Protein AF-A0A3S2UHC5-F1 (afdb_monomer_lite)

InterPro domains:
  IPR016181 Acyl-CoA N-acyltransferase [SSF55729] (155-306)
  IPR038740 BioF2-like, acetyltransferase domain [PF13480] (166-309)

Secondary structure (DSSP, 8-state):
-----------EEEESTT-THHHHHHHHHHHHHHHSS-GGGSHHHHHHHHHHH--S--EEEEEE-TTSSEEEEEEEEEEETTEEEE---TT-SS-SEE-SBHHHHHHHHHHS-TT--EEEEEEE-TTT-BTS-S--TTEEEEEEEEEEEEE-TTHHHHHHHHS-HHHHHHHHHHHHHHHHTT--EEEEEE-SHHHHHHHHHHHHHHHHTSGGGTTT-SGGG-HHHHHHHHHHHHHHHHTT-EEEEEEEETTEEEEEEEEEEETTEEEEEEEEE-GGGGGG-HHHHHHHHHHHHHHHH---SEEE--S---HHHHHH-SEEEEEEEEEEES-HHHHHHHHHHHHHHHHHH--TTTTTTEEEEEESSSTTS-HHHHHHHHHHHHTSS----SS---EEEEEEETTEEEEEEEEEEEEETTEEEEEE----SS----SSEESSTT-HHHHHHHHHHHHSTT--EEEEEEEEE-TTSHHHHHHHHHHHHHT--EEEEEESPPPPP--S-------------------------------EEEEEEE-TTT-S-HHHHHHHHHHHHHHS-TTPPPPPP-----

pLDDT: mean 77.88, std 21.55, range [22.47, 98.81]

Foldseek 3Di:
DDDDDPDDQAKDWAFCPVHLPVCQVLQQVLCCVQPVRDQCQHSLNVRLCCVLPNPSQKIWIFRADPVRRTQWIFIWHDPDPQEIETDDDPLALAGNIRHAEQVVVLSVCVVDDVSNFKYKYANHDCVRHHHPDQDDQFKFKAFDFKWFKDFLVVFDVVLVVPFDPVLVVVLVVLVVVLVVVVKDKDKDKDQALVSQLVLLVVQLVQQCQDPVVVVCPRCVSDPSSSVSLSSSQNVQSVVSFWMKMFMDMNNHTAKIWTWTHGQQEIETRDIGGHVVSVSSVSRSVRVVVVSNVSSVVVRHRMYIYSGRDDPVNVSSGPDIDTGMIMMGGNDNLSQQLQLLVLLVVCLVVDDPPPQVQKDKDKDQDDVPDDPLQNVLVVVVQVVDDHDDPDDFFGMKIWMDRHPHTFKIATFGWDDDLQATETEQPDDDPPDADDSMRGPDLLALVRVLSVCCVQQHDPHRHFKYKYPFHRCVDSNNSSNSNSLVVSSWRKGKDWDDDDPDPPDDDDDDDDDDDDDDDDDDDDDDDDDPPPDPPRGTMMMMTGRSNSPPPSPPSVVVVVVVCVVPPPPDDDDDDPDDDD

Radius of gyration: 27.83 Å; chains: 1; bounding box: 83×84×84 Å

Structure (mmCIF, N/CA/C/O backbone):
data_AF-A0A3S2UHC5-F1
#
_entry.id   AF-A0A3S2UHC5-F1
#
loop_
_atom_site.group_PDB
_atom_site.id
_atom_site.type_symbol
_atom_site.label_atom_id
_atom_site.label_alt_id
_atom_site.label_comp_id
_atom_site.label_asym_id
_atom_site.label_entity_id
_atom_site.label_seq_id
_atom_site.pdbx_PDB_ins_code
_atom_site.Cartn_x
_atom_site.Cartn_y
_atom_site.Cartn_z
_atom_site.occupancy
_atom_site.B_iso_or_equiv
_atom_site.auth_seq_id
_atom_site.auth_comp_id
_atom_site.auth_asym_id
_atom_site.auth_atom_id
_atom_site.pdbx_PDB_model_num
ATOM 1 N N . MET A 1 1 ? 19.207 -49.721 -12.616 1.00 33.22 1 MET A N 1
ATOM 2 C CA . MET A 1 1 ? 19.331 -48.760 -11.500 1.00 33.22 1 MET A CA 1
ATOM 3 C C . MET A 1 1 ? 19.010 -47.382 -12.038 1.00 33.22 1 MET A C 1
ATOM 5 O O . MET A 1 1 ? 19.402 -47.063 -13.150 1.00 33.22 1 MET A O 1
ATOM 9 N N . SER A 1 2 ? 18.162 -46.683 -11.295 1.00 30.48 2 SER A N 1
ATOM 10 C CA . SER A 1 2 ? 17.298 -45.588 -11.728 1.00 30.48 2 SER A CA 1
ATOM 11 C C . SER A 1 2 ? 18.067 -44.333 -12.150 1.00 30.48 2 SER A C 1
ATOM 13 O O . SER A 1 2 ? 18.822 -43.770 -11.361 1.00 30.48 2 SER A O 1
ATOM 15 N N . SER A 1 3 ? 17.834 -43.877 -13.380 1.00 34.12 3 SER A N 1
ATOM 16 C CA . SER A 1 3 ? 18.125 -42.516 -13.825 1.00 34.12 3 SER A CA 1
ATOM 17 C C . SER A 1 3 ? 17.134 -41.558 -13.156 1.00 34.12 3 SER A C 1
ATOM 19 O O . SER A 1 3 ? 15.970 -41.495 -13.557 1.00 34.12 3 SER A O 1
ATOM 21 N N . SER A 1 4 ? 17.571 -40.825 -12.133 1.00 30.42 4 SER A N 1
ATOM 22 C CA . SER A 1 4 ? 16.775 -39.727 -11.574 1.00 30.42 4 SER A CA 1
ATOM 23 C C . SER A 1 4 ? 16.871 -38.516 -12.516 1.00 30.42 4 SER A C 1
ATOM 25 O O . SER A 1 4 ? 17.988 -38.095 -12.827 1.00 30.42 4 SER A O 1
ATOM 27 N N . PRO A 1 5 ? 15.757 -37.963 -13.029 1.00 38.62 5 PRO A N 1
ATOM 28 C CA . PRO A 1 5 ? 15.804 -36.816 -13.921 1.00 38.62 5 PRO A CA 1
ATOM 29 C C . PRO A 1 5 ? 16.054 -35.554 -13.093 1.00 38.62 5 PRO A C 1
ATOM 31 O O . PRO A 1 5 ? 15.317 -35.284 -12.146 1.00 38.62 5 PRO A O 1
ATOM 34 N N . ALA A 1 6 ? 17.046 -34.747 -13.471 1.00 38.31 6 ALA A N 1
ATOM 35 C CA . ALA A 1 6 ? 17.144 -33.365 -13.012 1.00 38.31 6 ALA A CA 1
ATOM 36 C C . ALA A 1 6 ? 15.891 -32.611 -13.499 1.00 38.31 6 ALA A C 1
ATOM 38 O O . ALA A 1 6 ? 15.811 -32.187 -14.653 1.00 38.31 6 ALA A O 1
ATOM 39 N N . ARG A 1 7 ? 14.850 -32.537 -12.662 1.00 42.66 7 ARG A N 1
ATOM 40 C CA . ARG A 1 7 ? 13.617 -31.810 -12.979 1.00 42.66 7 ARG A CA 1
ATOM 41 C C . ARG A 1 7 ? 13.891 -30.313 -12.834 1.00 42.66 7 ARG A C 1
ATOM 43 O O . ARG A 1 7 ? 14.488 -29.862 -11.871 1.00 42.66 7 ARG A O 1
ATOM 50 N N . SER A 1 8 ? 13.504 -29.560 -13.855 1.00 45.78 8 SER A N 1
ATOM 51 C CA . SER A 1 8 ? 13.876 -28.163 -14.071 1.00 45.78 8 SER A CA 1
ATOM 52 C C . SER A 1 8 ? 13.332 -27.200 -13.003 1.00 45.78 8 SER A C 1
ATOM 54 O O . SER A 1 8 ? 12.114 -27.076 -12.863 1.00 45.78 8 SER A O 1
ATOM 56 N N . THR A 1 9 ? 14.215 -26.396 -12.410 1.00 64.38 9 THR A N 1
ATOM 57 C CA . THR A 1 9 ? 13.949 -25.174 -11.618 1.00 64.38 9 THR A CA 1
ATOM 58 C C . THR A 1 9 ? 13.521 -23.974 -12.487 1.00 64.38 9 THR A C 1
ATOM 60 O O . THR A 1 9 ? 13.861 -22.821 -12.224 1.00 64.38 9 THR A O 1
ATOM 63 N N . ALA A 1 10 ? 12.812 -24.232 -13.588 1.00 87.31 10 ALA A N 1
ATOM 64 C CA . ALA A 1 10 ? 12.416 -23.215 -14.556 1.00 87.31 10 ALA A CA 1
ATOM 65 C C . ALA A 1 10 ? 10.970 -22.762 -14.323 1.00 87.31 10 ALA A C 1
ATOM 67 O O . ALA A 1 10 ? 10.081 -23.584 -14.098 1.00 87.31 10 ALA A O 1
ATOM 68 N N . TRP A 1 11 ? 10.740 -21.454 -14.442 1.00 94.06 11 TRP A N 1
ATOM 69 C CA . TRP A 1 11 ? 9.406 -20.860 -14.429 1.00 94.06 11 TRP A CA 1
ATOM 70 C C . TRP A 1 11 ? 8.510 -21.467 -15.514 1.00 94.06 11 TRP A C 1
ATOM 72 O O . TRP A 1 11 ? 8.905 -21.576 -16.677 1.00 94.06 11 TRP A O 1
ATOM 82 N N . ARG A 1 12 ? 7.280 -21.813 -15.135 1.00 93.81 12 ARG A N 1
ATOM 83 C CA . ARG A 1 12 ? 6.211 -22.272 -16.028 1.00 93.81 12 ARG A CA 1
ATOM 84 C C . ARG A 1 12 ? 5.182 -21.163 -16.172 1.00 93.81 12 ARG A C 1
ATOM 86 O O . ARG A 1 12 ? 4.762 -20.602 -15.167 1.00 93.81 12 ARG A O 1
ATOM 93 N N . LEU A 1 13 ? 4.773 -20.856 -17.400 1.00 94.19 13 LEU A N 1
ATOM 94 C CA . LEU A 1 13 ? 3.686 -19.916 -17.673 1.00 94.19 13 LEU A CA 1
ATOM 95 C C . LEU A 1 13 ? 2.427 -20.716 -17.997 1.00 94.19 13 LEU A C 1
ATOM 97 O O . LEU A 1 13 ? 2.387 -21.427 -19.000 1.00 94.19 13 LEU A O 1
ATOM 101 N N . LEU A 1 14 ? 1.431 -20.627 -17.123 1.00 92.94 14 LEU A N 1
ATOM 102 C CA . LEU A 1 14 ? 0.187 -21.380 -17.199 1.00 92.94 14 LEU A CA 1
ATOM 103 C C . LEU A 1 14 ? -0.957 -20.418 -17.547 1.00 92.94 14 LEU A C 1
ATOM 105 O O . LEU A 1 14 ? -1.121 -19.411 -16.853 1.00 92.94 14 LEU A O 1
ATOM 109 N N . PRO A 1 15 ? -1.741 -20.679 -18.604 1.00 90.56 15 PRO A N 1
ATOM 110 C CA . PRO A 1 15 ? -2.951 -19.911 -18.854 1.00 90.56 15 PRO A CA 1
ATOM 111 C C . PRO A 1 15 ? -3.985 -20.161 -17.750 1.00 90.56 15 PRO A C 1
ATOM 113 O O . PRO A 1 15 ? -4.031 -21.233 -17.149 1.00 90.56 15 PRO A O 1
ATOM 116 N N . LEU A 1 16 ? -4.793 -19.140 -17.461 1.00 88.44 16 LEU A N 1
ATOM 117 C CA . LEU A 1 16 ? -5.883 -19.201 -16.477 1.00 88.44 16 LEU A CA 1
ATOM 118 C C . LEU A 1 16 ? -7.255 -19.472 -17.128 1.00 88.44 16 LEU A C 1
ATOM 120 O O . LEU A 1 16 ? -8.295 -19.291 -16.498 1.00 88.44 16 LEU A O 1
ATOM 124 N N . ASP A 1 17 ? -7.257 -19.932 -18.378 1.00 70.69 17 ASP A N 1
ATOM 125 C CA . ASP A 1 17 ? -8.425 -20.298 -19.191 1.00 70.69 17 ASP A CA 1
ATOM 126 C C . ASP A 1 17 ? -9.229 -21.480 -18.615 1.00 70.69 17 ASP A C 1
ATOM 128 O O . ASP A 1 17 ? -10.455 -21.491 -18.700 1.00 70.69 17 ASP A O 1
ATOM 132 N N . GLY A 1 18 ? -8.560 -22.429 -17.951 1.00 63.25 18 GLY A N 1
ATOM 133 C CA . GLY A 1 18 ? -9.181 -23.513 -17.172 1.00 63.25 18 GLY A CA 1
ATOM 134 C C . GLY A 1 18 ? -9.718 -23.099 -15.792 1.00 63.25 18 GLY A C 1
ATOM 135 O O . GLY A 1 18 ? -10.265 -23.930 -15.064 1.00 63.25 18 GLY A O 1
ATOM 136 N N . GLY A 1 19 ? -9.574 -21.821 -15.427 1.00 79.88 19 GLY A N 1
ATOM 137 C CA . GLY A 1 19 ? -10.063 -21.240 -14.182 1.00 79.88 19 GLY A CA 1
ATOM 138 C C . GLY A 1 19 ? -9.068 -21.283 -13.016 1.00 79.88 19 GLY A C 1
ATOM 139 O O . GLY A 1 19 ? -8.232 -22.170 -12.881 1.00 79.88 19 GLY A O 1
ATOM 140 N N . TRP A 1 20 ? -9.206 -20.313 -12.110 1.00 91.31 20 TRP A N 1
ATOM 141 C CA . TRP A 1 20 ? -8.339 -20.112 -10.940 1.00 91.31 20 TRP A CA 1
ATOM 142 C C . TRP A 1 20 ? -8.352 -21.266 -9.916 1.00 91.31 20 TRP A C 1
ATOM 144 O O . TRP A 1 20 ? -7.362 -21.516 -9.226 1.00 91.31 20 TRP A O 1
ATOM 154 N N . ARG A 1 21 ? -9.473 -21.989 -9.807 1.00 89.56 21 ARG A N 1
ATOM 155 C CA . ARG A 1 21 ? -9.735 -22.941 -8.709 1.00 89.56 21 ARG A CA 1
ATOM 156 C C . ARG A 1 21 ? -8.714 -24.077 -8.609 1.00 89.56 21 ARG A C 1
ATOM 158 O O . ARG A 1 21 ? -8.409 -24.504 -7.502 1.00 89.56 21 ARG A O 1
ATOM 165 N N . SER A 1 22 ? -8.165 -24.545 -9.729 1.00 91.19 22 SER A N 1
ATOM 166 C CA . SER A 1 22 ? -7.158 -25.620 -9.755 1.00 91.19 22 SER A CA 1
ATOM 167 C C . SER A 1 22 ? -5.821 -25.212 -9.119 1.00 91.19 22 SER A C 1
ATOM 169 O O . SER A 1 22 ? -5.042 -26.071 -8.706 1.00 91.19 22 SER A O 1
ATOM 171 N N . HIS A 1 23 ? -5.558 -23.907 -9.001 1.00 93.00 23 HIS A N 1
ATOM 172 C CA . HIS A 1 23 ? -4.323 -23.355 -8.446 1.00 93.00 23 HIS A CA 1
ATOM 173 C C . HIS A 1 23 ? -4.474 -22.853 -7.004 1.00 93.00 23 HIS A C 1
ATOM 175 O O . HIS A 1 23 ? -3.462 -22.691 -6.319 1.00 93.00 23 HIS A O 1
ATOM 181 N N . ALA A 1 24 ? -5.712 -22.663 -6.538 1.00 94.25 24 ALA A N 1
ATOM 182 C CA . ALA A 1 24 ? -6.054 -22.064 -5.249 1.00 94.25 24 ALA A CA 1
ATOM 183 C C . ALA A 1 24 ? -5.328 -22.715 -4.060 1.00 94.25 24 ALA A C 1
ATOM 185 O O . ALA A 1 24 ? -4.675 -22.022 -3.286 1.00 94.25 24 ALA A O 1
ATOM 186 N N . ALA A 1 25 ? -5.352 -24.049 -3.960 1.00 94.69 25 ALA A N 1
ATOM 187 C CA . ALA A 1 25 ? -4.736 -24.759 -2.838 1.00 94.69 25 ALA A CA 1
ATOM 188 C C . ALA A 1 25 ? -3.210 -24.559 -2.766 1.00 94.69 25 ALA A C 1
ATOM 190 O O . ALA A 1 25 ? -2.658 -24.348 -1.689 1.00 94.69 25 ALA A O 1
ATOM 191 N N . ARG A 1 26 ? -2.518 -24.586 -3.916 1.00 94.69 26 ARG A N 1
ATOM 192 C CA . ARG A 1 26 ? -1.064 -24.349 -3.960 1.00 94.69 26 ARG A CA 1
ATOM 193 C C . ARG A 1 26 ? -0.729 -22.893 -3.654 1.00 94.69 26 ARG A C 1
ATOM 195 O O . ARG A 1 26 ? 0.264 -22.624 -2.987 1.00 94.69 26 ARG A O 1
ATOM 202 N N . TRP A 1 27 ? -1.560 -21.971 -4.139 1.00 96.00 27 TRP A N 1
ATOM 203 C CA . TRP A 1 27 ? -1.421 -20.549 -3.860 1.00 96.00 27 TRP A CA 1
ATOM 204 C C . TRP A 1 27 ? -1.554 -20.258 -2.363 1.00 96.00 27 TRP A C 1
ATOM 206 O O . TRP A 1 27 ? -0.675 -19.620 -1.794 1.00 96.00 27 TRP A O 1
ATOM 216 N N . ASP A 1 28 ? -2.595 -20.777 -1.708 1.00 96.00 28 ASP A N 1
ATOM 217 C CA . ASP A 1 28 ? -2.813 -20.561 -0.274 1.00 96.00 28 ASP A CA 1
ATOM 218 C C . ASP A 1 28 ? -1.734 -21.228 0.579 1.00 96.00 28 ASP A C 1
ATOM 220 O O . ASP A 1 28 ? -1.243 -20.614 1.525 1.00 96.00 28 ASP A O 1
ATOM 224 N N . ALA A 1 29 ? -1.283 -22.434 0.214 1.00 95.31 29 ALA A N 1
ATOM 225 C CA . ALA A 1 29 ? -0.153 -23.079 0.881 1.00 95.31 29 ALA A CA 1
ATOM 226 C C . ALA A 1 29 ? 1.128 -22.230 0.782 1.00 95.31 29 ALA A C 1
ATOM 228 O O . ALA A 1 29 ? 1.865 -22.078 1.760 1.00 95.31 29 ALA A O 1
ATOM 229 N N . LEU A 1 30 ? 1.379 -21.630 -0.386 1.00 95.38 30 LEU A N 1
ATOM 230 C CA . LEU A 1 30 ? 2.522 -20.747 -0.588 1.00 95.38 30 LEU A CA 1
ATOM 231 C C . LEU A 1 30 ? 2.369 -19.415 0.164 1.00 95.38 30 LEU A C 1
ATOM 233 O O . LEU A 1 30 ? 3.331 -18.962 0.783 1.00 95.38 30 LEU A O 1
ATOM 237 N N . ASN A 1 31 ? 1.174 -18.816 0.161 1.00 95.00 31 ASN A N 1
ATOM 238 C CA . ASN A 1 31 ? 0.855 -17.606 0.922 1.00 95.00 31 ASN A CA 1
ATOM 239 C C . ASN A 1 31 ? 1.042 -17.841 2.427 1.00 95.00 31 ASN A C 1
ATOM 241 O O . ASN A 1 31 ? 1.648 -17.020 3.115 1.00 95.00 31 ASN A O 1
ATOM 245 N N . GLN A 1 32 ? 0.602 -18.996 2.932 1.00 94.06 32 GLN A N 1
ATOM 246 C CA . GLN A 1 32 ? 0.817 -19.397 4.319 1.00 94.06 32 GLN A CA 1
ATOM 247 C C . GLN A 1 32 ? 2.307 -19.494 4.651 1.00 94.06 32 GLN A C 1
ATOM 249 O O . GLN A 1 32 ? 2.755 -18.929 5.647 1.00 94.06 32 GLN A O 1
ATOM 254 N N . ARG A 1 33 ? 3.084 -20.178 3.804 1.00 92.19 33 ARG A N 1
ATOM 255 C CA . ARG A 1 33 ? 4.513 -20.412 4.042 1.00 92.19 33 ARG A CA 1
ATOM 256 C C . ARG A 1 33 ? 5.357 -19.141 3.949 1.00 92.19 33 ARG A C 1
ATOM 258 O O . ARG A 1 33 ? 6.279 -18.984 4.740 1.00 92.19 33 ARG A O 1
ATOM 265 N N . LEU A 1 34 ? 5.084 -18.270 2.975 1.00 89.81 34 LEU A N 1
ATOM 266 C CA . LEU A 1 34 ? 5.891 -17.068 2.747 1.00 89.81 34 LEU A CA 1
ATOM 267 C C . LEU A 1 34 ? 5.436 -15.878 3.591 1.00 89.81 34 LEU A C 1
ATOM 269 O O . LEU A 1 34 ? 6.279 -15.126 4.068 1.00 89.81 34 LEU A O 1
ATOM 273 N N . LEU A 1 35 ? 4.125 -15.693 3.755 1.00 90.00 35 LEU A N 1
ATOM 274 C CA . LEU A 1 35 ? 3.542 -14.442 4.249 1.00 90.00 35 LEU A CA 1
ATOM 275 C C . LEU A 1 35 ? 2.611 -14.639 5.454 1.00 90.00 35 LEU A C 1
ATOM 277 O O . LEU A 1 35 ? 1.877 -13.720 5.812 1.00 90.00 35 LEU A O 1
ATOM 281 N N . GLY A 1 36 ? 2.591 -15.834 6.055 1.00 90.81 36 GLY A N 1
ATOM 282 C CA . GLY A 1 36 ? 1.699 -16.148 7.175 1.00 90.81 36 GLY A CA 1
ATOM 283 C C . GLY A 1 36 ? 0.215 -16.138 6.801 1.00 90.81 36 GLY A C 1
ATOM 284 O O . GLY A 1 36 ? -0.629 -15.960 7.675 1.00 90.81 36 GLY A O 1
ATOM 285 N N . GLY A 1 37 ? -0.096 -16.295 5.509 1.00 93.06 37 GLY A N 1
ATOM 286 C CA . GLY A 1 37 ? -1.463 -16.328 5.000 1.00 93.06 37 GLY A CA 1
ATOM 287 C C . GLY A 1 37 ? -2.055 -14.930 4.870 1.00 93.06 37 GLY A C 1
ATOM 288 O O . GLY A 1 37 ? -3.144 -14.682 5.369 1.00 93.06 37 GLY A O 1
ATOM 289 N N . HIS A 1 38 ? -1.352 -13.993 4.228 1.00 94.38 38 HIS A N 1
ATOM 290 C CA . HIS A 1 38 ? -1.773 -12.592 4.170 1.00 94.38 38 HIS A CA 1
ATOM 291 C C . HIS A 1 38 ? -3.216 -12.435 3.622 1.00 94.38 38 HIS A C 1
ATOM 293 O O . HIS A 1 38 ? -3.499 -12.975 2.544 1.00 94.38 38 HIS A O 1
ATOM 299 N N . PRO A 1 39 ? -4.118 -11.666 4.280 1.00 95.50 39 PRO A N 1
ATOM 300 C CA . PRO A 1 39 ? -5.552 -11.655 3.949 1.00 95.50 39 PRO A CA 1
ATOM 301 C C . PRO A 1 39 ? -5.889 -11.203 2.520 1.00 95.50 39 PRO A C 1
ATOM 303 O O . PRO A 1 39 ? -6.819 -11.718 1.911 1.00 95.50 39 PRO A O 1
ATOM 306 N N . LEU A 1 40 ? -5.119 -10.263 1.954 1.00 94.31 40 LEU A N 1
ATOM 307 C CA . LEU A 1 40 ? -5.316 -9.792 0.569 1.00 94.31 40 LEU A CA 1
ATOM 308 C C . LEU A 1 40 ? -4.867 -10.796 -0.503 1.00 94.31 40 LEU A C 1
ATOM 310 O O . LEU A 1 40 ? -5.145 -10.594 -1.681 1.00 94.31 40 LEU A O 1
ATOM 314 N N . LEU A 1 41 ? -4.130 -11.835 -0.113 1.00 94.31 41 LEU A N 1
ATOM 315 C CA . LEU A 1 41 ? -3.537 -12.813 -1.022 1.00 94.31 41 LEU A CA 1
ATOM 316 C C . LEU A 1 41 ? -4.140 -14.202 -0.820 1.00 94.31 41 LEU A C 1
ATOM 318 O O . LEU A 1 41 ? -3.532 -15.187 -1.219 1.00 94.31 41 LEU A O 1
ATOM 322 N N . THR A 1 42 ? -5.320 -14.311 -0.213 1.00 95.50 42 THR A N 1
ATOM 323 C CA . THR A 1 42 ? -6.054 -15.580 -0.185 1.00 95.50 42 THR A CA 1
ATOM 324 C C . THR A 1 42 ? -6.589 -15.909 -1.574 1.00 95.50 42 THR A C 1
ATOM 326 O O . THR A 1 42 ? -6.893 -15.023 -2.381 1.00 95.50 42 THR A O 1
ATOM 329 N N . SER A 1 43 ? -6.745 -17.195 -1.868 1.00 95.62 43 SER A N 1
ATOM 330 C CA . SER A 1 43 ? -7.279 -17.646 -3.147 1.00 95.62 43 SER A CA 1
ATOM 331 C C . SER A 1 43 ? -8.714 -17.172 -3.398 1.00 95.62 43 SER A C 1
ATOM 333 O O . SER A 1 43 ? -9.072 -16.974 -4.557 1.00 95.62 43 SER A O 1
ATOM 335 N N . ILE A 1 44 ? -9.507 -16.917 -2.350 1.00 95.19 44 ILE A N 1
ATOM 336 C CA . ILE A 1 44 ? -10.841 -16.302 -2.449 1.00 95.19 44 ILE A CA 1
ATOM 337 C C . ILE A 1 44 ? -10.723 -14.898 -3.052 1.00 95.19 44 ILE A C 1
ATOM 339 O O . ILE A 1 44 ? -11.315 -14.614 -4.093 1.00 95.19 44 ILE A O 1
ATOM 343 N N . VAL A 1 45 ? -9.898 -14.037 -2.448 1.00 94.75 45 VAL A N 1
ATOM 344 C CA . VAL A 1 45 ? -9.710 -12.652 -2.907 1.00 94.75 45 VAL A CA 1
ATOM 345 C C . VAL A 1 45 ? -9.121 -12.621 -4.315 1.00 94.75 45 VAL A C 1
ATOM 347 O O . VAL A 1 45 ? -9.643 -11.932 -5.190 1.00 94.75 45 VAL A O 1
ATOM 350 N N . VAL A 1 46 ? -8.066 -13.401 -4.565 1.00 94.44 46 VAL A N 1
ATOM 351 C CA . VAL A 1 46 ? -7.410 -13.462 -5.881 1.00 94.44 46 VAL A CA 1
ATOM 352 C C . VAL A 1 46 ? -8.365 -13.979 -6.957 1.00 94.44 46 VAL A C 1
ATOM 354 O O . VAL A 1 46 ? -8.427 -13.415 -8.050 1.00 94.44 46 VAL A O 1
ATOM 357 N N . GLY A 1 47 ? -9.142 -15.017 -6.646 1.00 93.69 47 GLY A N 1
ATOM 358 C CA . GLY A 1 47 ? -10.105 -15.606 -7.569 1.00 93.69 47 GLY A CA 1
ATOM 359 C C . GLY A 1 47 ? -11.213 -14.638 -7.958 1.00 93.69 47 GLY A C 1
ATOM 360 O O . GLY A 1 47 ? -11.524 -14.510 -9.140 1.00 93.69 47 GLY A O 1
ATOM 361 N N . GLU A 1 48 ? -11.773 -13.912 -6.991 1.00 92.25 48 GLU A N 1
ATOM 362 C CA . GLU A 1 48 ? -12.818 -12.925 -7.266 1.00 92.25 48 GLU A CA 1
ATOM 363 C C . GLU A 1 48 ? -12.273 -11.682 -7.987 1.00 92.25 48 GLU A C 1
ATOM 365 O O . GLU A 1 48 ? -12.981 -11.115 -8.822 1.00 92.25 48 GLU A O 1
ATOM 370 N N . LEU A 1 49 ? -11.017 -11.282 -7.741 1.00 91.75 49 LEU A N 1
ATOM 371 C CA . LEU A 1 49 ? -10.346 -10.232 -8.518 1.00 91.75 49 LEU A CA 1
ATOM 372 C C . LEU A 1 49 ? -10.151 -10.647 -9.983 1.00 91.75 49 LEU A C 1
ATOM 374 O O . LEU A 1 49 ? -10.443 -9.861 -10.883 1.00 91.75 49 LEU A O 1
ATOM 378 N N . LEU A 1 50 ? -9.690 -11.875 -10.234 1.00 91.88 50 LEU A N 1
ATOM 379 C CA . LEU A 1 50 ? -9.550 -12.415 -11.590 1.00 91.88 50 LEU A CA 1
ATOM 380 C C . LEU A 1 50 ? -10.904 -12.535 -12.297 1.00 91.88 50 LEU A C 1
ATOM 382 O O . LEU A 1 50 ? -11.010 -12.185 -13.467 1.00 91.88 50 LEU A O 1
ATOM 386 N N . ALA A 1 51 ? -11.941 -12.990 -11.592 1.00 90.69 51 ALA A N 1
ATOM 387 C CA . ALA A 1 51 ? -13.269 -13.172 -12.170 1.00 90.69 51 ALA A CA 1
ATOM 388 C C . ALA A 1 51 ? -13.926 -11.849 -12.603 1.00 90.69 51 ALA A C 1
ATOM 390 O O . ALA A 1 51 ? -14.612 -11.823 -13.621 1.00 90.69 51 ALA A O 1
ATOM 391 N N . HIS A 1 52 ? -13.721 -10.764 -11.848 1.00 88.56 52 HIS A N 1
ATOM 392 C CA . HIS A 1 52 ? -14.376 -9.475 -12.111 1.00 88.56 52 HIS A CA 1
ATOM 393 C C . HIS A 1 52 ? -13.520 -8.501 -12.929 1.00 88.56 52 HIS A C 1
ATOM 395 O O . HIS A 1 52 ? -14.068 -7.686 -13.669 1.00 88.56 52 HIS A O 1
ATOM 401 N N . TYR A 1 53 ? -12.192 -8.559 -12.790 1.00 88.06 53 TYR A N 1
ATOM 402 C CA . TYR A 1 53 ? -11.270 -7.586 -13.393 1.00 88.06 53 TYR A CA 1
ATOM 403 C C . TYR A 1 53 ? -10.248 -8.212 -14.346 1.00 88.06 53 TYR A C 1
ATOM 405 O O . TYR A 1 53 ? -9.464 -7.487 -14.962 1.00 88.06 53 TYR A O 1
ATOM 413 N N . GLY A 1 54 ? -10.230 -9.541 -14.466 1.00 89.25 54 GLY A N 1
ATOM 414 C CA . GLY A 1 54 ? -9.403 -10.242 -15.438 1.00 89.25 54 GLY A CA 1
ATOM 415 C C . GLY A 1 54 ? -9.854 -9.958 -16.869 1.00 89.25 54 GLY A C 1
ATOM 416 O O . GLY A 1 54 ? -11.032 -9.770 -17.162 1.00 89.25 54 GLY A O 1
ATOM 417 N N . THR A 1 55 ? -8.890 -9.930 -17.779 1.00 88.25 55 THR A N 1
ATOM 418 C CA . THR A 1 55 ? -9.097 -9.724 -19.216 1.00 88.25 55 THR A CA 1
ATOM 419 C C . THR A 1 55 ? -9.042 -11.029 -20.014 1.00 88.25 55 THR A C 1
ATOM 421 O O . THR A 1 55 ? -9.206 -11.005 -21.232 1.00 88.25 55 THR A O 1
ATOM 424 N N . GLY A 1 56 ? -8.762 -12.156 -19.351 1.00 89.00 56 GLY A N 1
ATOM 425 C CA . GLY A 1 56 ? -8.510 -13.460 -19.968 1.00 89.00 56 GLY A CA 1
ATOM 426 C C . GLY A 1 56 ? -7.099 -13.599 -20.549 1.00 89.00 56 GLY A C 1
ATOM 427 O O . GLY A 1 56 ? -6.777 -14.617 -21.154 1.00 89.00 56 GLY A O 1
ATOM 428 N N . ARG A 1 57 ? -6.248 -12.579 -20.390 1.00 91.31 57 ARG A N 1
ATOM 429 C CA . ARG A 1 57 ? -4.849 -12.570 -20.864 1.00 91.31 57 ARG A CA 1
ATOM 430 C C . ARG A 1 57 ? -3.850 -12.811 -19.737 1.00 91.31 57 ARG A C 1
ATOM 432 O O . ARG A 1 57 ? -2.643 -12.770 -19.969 1.00 91.31 57 ARG A O 1
ATOM 439 N N . GLU A 1 58 ? -4.350 -12.981 -18.521 1.00 93.25 58 GLU A N 1
ATOM 440 C CA . GLU A 1 58 ? -3.559 -13.244 -17.333 1.00 93.25 58 GLU A CA 1
ATOM 441 C C . GLU A 1 58 ? -2.966 -14.656 -17.404 1.00 93.25 58 GLU A C 1
ATOM 443 O O . GLU A 1 58 ? -3.662 -15.632 -17.687 1.00 93.25 58 GLU A O 1
ATOM 448 N N . LEU A 1 59 ? -1.670 -14.761 -17.123 1.00 94.50 59 LEU A N 1
ATOM 449 C CA . LEU A 1 59 ? -0.965 -16.026 -16.968 1.00 94.50 59 LEU A CA 1
ATOM 450 C C . LEU A 1 59 ? -0.504 -16.168 -15.524 1.00 94.50 59 LEU A C 1
ATOM 452 O O . LEU A 1 59 ? 0.025 -15.226 -14.932 1.00 94.50 59 LEU A O 1
ATOM 456 N N . LEU A 1 60 ? -0.638 -17.370 -14.984 1.00 95.62 60 LEU A N 1
ATOM 457 C CA . LEU A 1 60 ? 0.012 -17.753 -13.748 1.00 95.62 60 LEU A CA 1
ATOM 458 C C . LEU A 1 60 ? 1.441 -18.203 -14.058 1.00 95.62 60 LEU A C 1
ATOM 460 O O . LEU A 1 60 ? 1.657 -19.236 -14.690 1.00 95.62 60 LEU A O 1
ATOM 464 N N . ALA A 1 61 ? 2.422 -17.438 -13.597 1.00 95.38 61 ALA A N 1
ATOM 465 C CA . ALA A 1 61 ? 3.798 -17.889 -13.542 1.00 95.38 61 ALA A CA 1
ATOM 466 C C . ALA A 1 61 ? 4.011 -18.700 -12.258 1.00 95.38 61 ALA A C 1
ATOM 468 O O . ALA A 1 61 ? 3.722 -18.222 -11.161 1.00 95.38 61 ALA A O 1
ATOM 469 N N . ASP A 1 62 ? 4.513 -19.920 -12.400 1.00 94.94 62 ASP A N 1
ATOM 470 C CA . ASP A 1 62 ? 4.752 -20.868 -11.313 1.00 94.94 62 ASP A CA 1
ATOM 471 C C . ASP A 1 62 ? 6.197 -21.365 -11.367 1.00 94.94 62 ASP A C 1
ATOM 473 O O . ASP A 1 62 ? 6.639 -21.900 -12.389 1.00 94.94 62 ASP A O 1
ATOM 477 N N . LEU A 1 63 ? 6.934 -21.180 -10.276 1.00 94.56 63 LEU A N 1
ATOM 478 C CA . LEU A 1 63 ? 8.274 -21.717 -10.092 1.00 94.56 63 LEU A CA 1
ATOM 479 C C . LEU A 1 63 ? 8.178 -22.990 -9.239 1.00 94.56 63 LEU A C 1
ATOM 481 O O . LEU A 1 63 ? 8.024 -22.879 -8.021 1.00 94.56 63 LEU A O 1
ATOM 485 N N . PRO A 1 64 ? 8.263 -24.192 -9.831 1.00 92.69 64 PRO A N 1
ATOM 486 C CA . PRO A 1 64 ? 8.210 -25.438 -9.076 1.00 92.69 64 PRO A CA 1
ATOM 487 C C . PRO A 1 64 ? 9.513 -25.673 -8.299 1.00 92.69 64 PRO A C 1
ATOM 489 O O . PRO A 1 64 ? 10.603 -25.405 -8.807 1.00 92.69 64 PRO A O 1
ATOM 492 N N . GLY A 1 65 ? 9.392 -26.211 -7.090 1.00 88.94 65 GLY A N 1
ATOM 493 C CA . GLY A 1 65 ? 10.484 -26.786 -6.312 1.00 88.94 65 GLY A CA 1
ATOM 494 C C . GLY A 1 65 ? 10.679 -28.273 -6.598 1.00 88.94 65 GLY A C 1
ATOM 495 O O . GLY A 1 65 ? 9.845 -28.922 -7.239 1.00 88.94 65 GLY A O 1
ATOM 496 N N . ASP A 1 66 ? 11.787 -28.818 -6.101 1.00 85.38 66 ASP A N 1
ATOM 497 C CA . ASP A 1 66 ? 12.166 -30.224 -6.300 1.00 85.38 66 ASP A CA 1
ATOM 498 C C . ASP A 1 66 ? 11.192 -31.202 -5.620 1.00 85.38 66 ASP A C 1
ATOM 500 O O . ASP A 1 66 ? 10.985 -32.321 -6.092 1.00 85.38 66 ASP A O 1
ATOM 504 N N . ASP A 1 67 ? 10.540 -30.751 -4.547 1.00 83.31 67 ASP A N 1
ATOM 505 C CA . ASP A 1 67 ? 9.501 -31.455 -3.789 1.00 83.31 67 ASP A CA 1
ATOM 506 C C . ASP A 1 67 ? 8.111 -31.402 -4.456 1.00 83.31 67 ASP A C 1
ATOM 508 O O . ASP A 1 67 ? 7.143 -31.963 -3.942 1.00 83.31 67 ASP A O 1
ATOM 512 N N . GLY A 1 68 ? 7.993 -30.731 -5.607 1.00 81.75 68 GLY A N 1
ATOM 513 C CA . GLY A 1 68 ? 6.733 -30.524 -6.319 1.00 81.75 68 GLY A CA 1
ATOM 514 C C . GLY A 1 68 ? 5.861 -29.397 -5.756 1.00 81.75 68 GLY A C 1
ATOM 515 O O . GLY A 1 68 ? 4.820 -29.104 -6.348 1.00 81.75 68 GLY A O 1
ATOM 516 N N . GLN A 1 69 ? 6.274 -28.740 -4.668 1.00 89.19 69 GLN A N 1
ATOM 517 C CA . GLN A 1 69 ? 5.617 -27.538 -4.158 1.00 89.19 69 GLN A CA 1
ATOM 518 C C . GLN A 1 69 ? 6.073 -26.316 -4.953 1.00 89.19 69 GLN A C 1
ATOM 520 O O . GLN A 1 69 ? 7.208 -26.241 -5.414 1.00 89.19 69 GLN A O 1
ATOM 525 N N . SER A 1 70 ? 5.207 -25.320 -5.112 1.00 93.50 70 SER A N 1
ATOM 526 C CA . SER A 1 70 ? 5.606 -24.058 -5.744 1.00 93.50 70 SER A CA 1
ATOM 527 C C . SER A 1 70 ? 6.549 -23.296 -4.812 1.00 93.50 70 SER A C 1
ATOM 529 O O . SER A 1 70 ? 6.223 -23.111 -3.647 1.00 93.50 70 SER A O 1
ATOM 531 N N . LEU A 1 71 ? 7.709 -22.850 -5.292 1.00 92.88 71 LEU A N 1
ATOM 532 C CA . LEU A 1 71 ? 8.630 -21.957 -4.571 1.00 92.88 71 LEU A CA 1
ATOM 533 C C . LEU A 1 71 ? 8.227 -20.491 -4.716 1.00 92.88 71 LEU A C 1
ATOM 535 O O . LEU A 1 71 ? 8.449 -19.699 -3.804 1.00 92.88 71 LEU A O 1
ATOM 539 N N . ALA A 1 72 ? 7.637 -20.148 -5.860 1.00 93.94 72 ALA A N 1
ATOM 540 C CA . ALA A 1 72 ? 7.154 -18.813 -6.154 1.00 93.94 72 ALA A CA 1
ATOM 541 C C . ALA A 1 72 ? 5.981 -18.868 -7.140 1.00 93.94 72 ALA A C 1
ATOM 543 O O . ALA A 1 72 ? 5.943 -19.727 -8.022 1.00 93.94 72 ALA A O 1
ATOM 544 N N . MET A 1 73 ? 5.027 -17.950 -7.004 1.00 95.50 73 MET A N 1
ATOM 545 C CA . MET A 1 73 ? 3.897 -17.809 -7.924 1.00 95.50 73 MET A CA 1
ATOM 546 C C . MET A 1 73 ? 3.592 -16.332 -8.153 1.00 95.50 73 MET A C 1
ATOM 548 O O . MET A 1 73 ? 3.599 -15.546 -7.211 1.00 95.50 73 MET A O 1
ATOM 552 N N . CYS A 1 74 ? 3.290 -15.923 -9.380 1.00 94.19 74 CYS A N 1
ATOM 553 C CA . CYS A 1 74 ? 2.786 -14.577 -9.648 1.00 94.19 74 CYS A CA 1
ATOM 554 C C . CYS A 1 74 ? 1.840 -14.565 -10.843 1.00 94.19 74 CYS A C 1
ATOM 556 O O . CYS A 1 74 ? 1.960 -15.379 -11.756 1.00 94.19 74 CYS A O 1
ATOM 558 N N . ILE A 1 75 ? 0.881 -13.643 -10.835 1.00 94.69 75 ILE A N 1
ATOM 559 C CA . ILE A 1 75 ? -0.048 -13.474 -11.951 1.00 94.69 75 ILE A CA 1
ATOM 560 C C . ILE A 1 75 ? 0.462 -12.325 -12.814 1.00 94.69 75 ILE A C 1
ATOM 562 O O . ILE A 1 75 ? 0.603 -11.200 -12.334 1.00 94.69 75 ILE A O 1
ATOM 566 N N . LEU A 1 76 ? 0.736 -12.602 -14.086 1.00 94.19 76 LEU A N 1
ATOM 567 C CA . LEU A 1 76 ? 1.270 -11.639 -15.043 1.00 94.19 76 LEU A CA 1
ATOM 568 C C . LEU A 1 76 ? 0.276 -11.363 -16.167 1.00 94.19 76 LEU A C 1
ATOM 570 O O . LEU A 1 76 ? -0.436 -12.254 -16.617 1.00 94.19 76 LEU A O 1
ATOM 574 N N . VAL A 1 77 ? 0.280 -10.132 -16.671 1.00 93.44 77 VAL A N 1
ATOM 575 C CA . VAL A 1 77 ? -0.545 -9.694 -17.798 1.00 93.44 77 VAL A CA 1
ATOM 576 C C . VAL A 1 77 ? 0.303 -8.896 -18.802 1.00 93.44 77 VAL A C 1
ATOM 578 O O . VAL A 1 77 ? 1.121 -8.059 -18.395 1.00 93.44 77 VAL A O 1
ATOM 581 N N . PRO A 1 78 ? 0.142 -9.113 -20.122 1.00 92.81 78 PRO A N 1
ATOM 582 C CA . PRO A 1 78 ? 0.806 -8.298 -21.132 1.00 92.81 78 PRO A CA 1
ATOM 583 C C . PRO A 1 78 ? 0.205 -6.885 -21.168 1.00 92.81 78 PRO A C 1
ATOM 585 O O . PRO A 1 78 ? -0.952 -6.686 -21.546 1.00 92.81 78 PRO A O 1
ATOM 588 N N . SER A 1 79 ? 1.011 -5.880 -20.824 1.00 87.19 79 SER A N 1
ATOM 589 C CA . SER A 1 79 ? 0.624 -4.461 -20.872 1.00 87.19 79 SER A CA 1
ATOM 590 C C . SER A 1 79 ? 1.062 -3.765 -22.171 1.00 87.19 79 SER A C 1
ATOM 592 O O . SER A 1 79 ? 0.512 -2.728 -22.537 1.00 87.19 79 SER A O 1
ATOM 594 N N . SER A 1 80 ? 2.022 -4.331 -22.910 1.00 85.56 80 SER A N 1
ATOM 595 C CA . SER A 1 80 ? 2.343 -3.975 -24.303 1.00 85.56 80 SER A CA 1
ATOM 596 C C . SER A 1 80 ? 3.124 -5.118 -24.977 1.00 85.56 80 SER A C 1
ATOM 598 O O . SER A 1 80 ? 3.548 -6.032 -24.271 1.00 85.56 80 SER A O 1
ATOM 600 N N . PRO A 1 81 ? 3.413 -5.073 -26.294 1.00 84.38 81 PRO A N 1
ATOM 601 C CA . PRO A 1 81 ? 4.192 -6.128 -26.948 1.00 84.38 81 PRO A CA 1
ATOM 602 C C . PRO A 1 81 ? 5.556 -6.409 -26.304 1.00 84.38 81 PRO A C 1
ATOM 604 O O . PRO A 1 81 ? 6.041 -7.521 -26.394 1.00 84.38 81 PRO A O 1
ATOM 607 N N . TRP A 1 82 ? 6.177 -5.435 -25.636 1.00 86.31 82 TRP A N 1
ATOM 608 C CA . TRP A 1 82 ? 7.519 -5.557 -25.049 1.00 86.31 82 TRP A CA 1
ATOM 609 C C . TRP A 1 82 ? 7.528 -5.423 -23.519 1.00 86.31 82 TRP A C 1
ATOM 611 O O . TRP A 1 82 ? 8.601 -5.393 -22.913 1.00 86.31 82 TRP A O 1
ATOM 621 N N . ARG A 1 83 ? 6.350 -5.333 -22.887 1.00 91.19 83 ARG A N 1
ATOM 622 C CA . ARG A 1 83 ? 6.206 -5.107 -21.443 1.00 91.19 83 ARG A CA 1
ATOM 623 C C . ARG A 1 83 ? 5.126 -5.989 -20.853 1.00 91.19 83 ARG A C 1
ATOM 625 O O . ARG A 1 83 ? 4.001 -6.014 -21.350 1.00 91.19 83 ARG A O 1
ATOM 632 N N . TRP A 1 84 ? 5.484 -6.634 -19.759 1.00 94.56 84 TRP A N 1
ATOM 633 C CA . TRP A 1 84 ? 4.572 -7.396 -18.925 1.00 94.56 84 TRP A CA 1
ATOM 634 C C . TRP A 1 84 ? 4.512 -6.767 -17.542 1.00 94.56 84 TRP A C 1
ATOM 636 O O . TRP A 1 84 ? 5.448 -6.087 -17.124 1.00 94.56 84 TRP A O 1
ATOM 646 N N . SER A 1 85 ? 3.409 -6.976 -16.842 1.00 93.94 85 SER A N 1
ATOM 647 C CA . SER A 1 85 ? 3.209 -6.454 -15.495 1.00 93.94 85 SER A CA 1
ATOM 648 C C . SER A 1 85 ? 2.528 -7.487 -14.614 1.00 93.94 85 SER A C 1
ATOM 650 O O . SER A 1 85 ? 1.755 -8.299 -15.119 1.00 93.94 85 SER A O 1
ATOM 652 N N . SER A 1 86 ? 2.762 -7.436 -13.306 1.00 93.56 86 SER A N 1
ATOM 653 C CA . SER A 1 86 ? 1.912 -8.134 -12.345 1.00 93.56 86 SER A CA 1
ATOM 654 C C . SER A 1 86 ? 0.466 -7.667 -12.512 1.00 93.56 86 SER A C 1
ATOM 656 O O . SER A 1 86 ? 0.217 -6.468 -12.675 1.00 93.56 86 SER A O 1
ATOM 658 N N . PHE A 1 87 ? -0.484 -8.591 -12.461 1.00 92.25 87 PHE A N 1
ATOM 659 C CA . PHE A 1 87 ? -1.902 -8.261 -12.483 1.00 92.25 87 PHE A CA 1
ATOM 660 C C . PHE A 1 87 ? -2.270 -7.458 -11.227 1.00 92.25 87 PHE A C 1
ATOM 662 O O . PHE A 1 87 ? -2.042 -7.901 -10.100 1.00 92.25 87 PHE A O 1
ATOM 669 N N . LEU A 1 88 ? -2.798 -6.251 -11.439 1.00 91.19 88 LEU A N 1
ATOM 670 C CA . LEU A 1 88 ? -3.142 -5.309 -10.379 1.00 91.19 88 LEU A CA 1
ATOM 671 C C . LEU A 1 88 ? -4.427 -4.540 -10.738 1.00 91.19 88 LEU A C 1
ATOM 673 O O . LEU A 1 88 ? -4.360 -3.492 -11.386 1.00 91.19 88 LEU A O 1
ATOM 677 N N . PRO A 1 89 ? -5.600 -5.043 -10.327 1.00 88.44 89 PRO A N 1
ATOM 678 C CA . PRO A 1 89 ? -6.843 -4.278 -10.357 1.00 88.44 89 PRO A CA 1
ATOM 679 C C . PRO A 1 89 ? -6.782 -3.054 -9.436 1.00 88.44 89 PRO A C 1
ATOM 681 O O . PRO A 1 89 ? -6.105 -3.074 -8.410 1.00 88.44 89 PRO A O 1
ATOM 684 N N . ALA A 1 90 ? -7.554 -2.010 -9.746 1.00 83.19 90 ALA A N 1
ATOM 685 C CA . ALA A 1 90 ? -7.601 -0.780 -8.945 1.00 83.19 90 ALA A CA 1
ATOM 686 C C . ALA A 1 90 ? -8.142 -0.988 -7.512 1.00 83.19 90 ALA A C 1
ATOM 688 O O . ALA A 1 90 ? -7.976 -0.127 -6.652 1.00 83.19 90 ALA A O 1
ATOM 689 N N . GLN A 1 91 ? -8.804 -2.120 -7.259 1.00 81.81 91 GLN A N 1
ATOM 690 C CA . GLN A 1 91 ? -9.433 -2.485 -5.989 1.00 81.81 91 GLN A CA 1
ATOM 691 C C . GLN A 1 91 ? -8.454 -3.088 -4.970 1.00 81.81 91 GLN A C 1
ATOM 693 O O . GLN A 1 91 ? -8.834 -3.268 -3.815 1.00 81.81 91 GLN A O 1
ATOM 698 N N . THR A 1 92 ? -7.208 -3.378 -5.364 1.00 84.44 92 THR A N 1
ATOM 699 C CA . THR A 1 92 ? -6.155 -3.859 -4.460 1.00 84.44 92 THR A CA 1
ATOM 700 C C . THR A 1 92 ? -4.951 -2.915 -4.464 1.00 84.44 92 THR A C 1
ATOM 702 O O . THR A 1 92 ? -4.538 -2.409 -5.506 1.00 84.44 92 THR A O 1
ATOM 705 N N . GLN A 1 93 ? -4.363 -2.685 -3.287 1.00 82.75 93 GLN A N 1
ATOM 706 C CA . GLN A 1 93 ? -3.105 -1.940 -3.128 1.00 82.75 93 GLN A CA 1
ATOM 707 C C . GLN A 1 93 ? -1.900 -2.856 -2.880 1.00 82.75 93 GLN A C 1
ATOM 709 O O . GLN A 1 93 ? -0.842 -2.391 -2.459 1.00 82.75 93 GLN A O 1
ATOM 714 N N . LEU A 1 94 ? -2.053 -4.152 -3.155 1.00 87.50 94 LEU A N 1
ATOM 715 C CA . LEU A 1 94 ? -1.006 -5.158 -3.043 1.00 87.50 94 LEU A CA 1
ATOM 716 C C . LEU A 1 94 ? -1.021 -6.043 -4.295 1.00 87.50 94 LEU A C 1
ATOM 718 O O . LEU A 1 94 ? -2.084 -6.528 -4.693 1.00 87.50 94 LEU A O 1
ATOM 722 N N . ALA A 1 95 ? 0.132 -6.246 -4.937 1.00 81.31 95 ALA A N 1
ATOM 723 C CA . ALA A 1 95 ? 0.191 -7.123 -6.107 1.00 81.31 95 ALA A CA 1
ATOM 724 C C . ALA A 1 95 ? -0.033 -8.593 -5.762 1.00 81.31 95 ALA A C 1
ATOM 726 O O . ALA A 1 95 ? 0.420 -9.092 -4.732 1.00 81.31 95 ALA A O 1
ATOM 727 N N . LEU A 1 96 ? -0.677 -9.294 -6.698 1.00 84.69 96 LEU A N 1
ATOM 728 C CA . LEU A 1 96 ? -1.000 -10.711 -6.581 1.00 84.69 96 LEU A CA 1
ATOM 729 C C . LEU A 1 96 ? 0.217 -11.553 -6.964 1.00 84.69 96 LEU A C 1
ATOM 731 O O . LEU A 1 96 ? 0.363 -12.037 -8.091 1.00 84.69 96 LEU A O 1
ATOM 735 N N . GLN A 1 97 ? 1.124 -11.698 -6.009 1.00 89.25 97 GLN A N 1
ATOM 736 C CA . GLN A 1 97 ? 2.367 -12.432 -6.182 1.00 89.25 97 GLN A CA 1
ATOM 737 C C . GLN A 1 97 ? 2.886 -12.956 -4.851 1.00 89.25 97 GLN A C 1
ATOM 739 O O . GLN A 1 97 ? 2.620 -12.398 -3.796 1.00 89.25 97 GLN A O 1
ATOM 744 N N . LEU A 1 98 ? 3.643 -14.036 -4.931 1.00 92.88 98 LEU A N 1
ATOM 745 C CA . LEU A 1 98 ? 4.208 -14.794 -3.832 1.00 92.88 98 LEU A CA 1
ATOM 746 C C . LEU A 1 98 ? 5.633 -15.160 -4.251 1.00 92.88 98 LEU A C 1
ATOM 748 O O . LEU A 1 98 ? 5.871 -16.221 -4.822 1.00 92.88 98 LEU A O 1
ATOM 752 N N . MET A 1 99 ? 6.562 -14.226 -4.060 1.00 88.88 99 MET A N 1
ATOM 753 C CA . MET A 1 99 ? 7.983 -14.382 -4.383 1.00 88.88 99 MET A CA 1
ATOM 754 C C . MET A 1 99 ? 8.809 -13.902 -3.190 1.00 88.88 99 MET A C 1
ATOM 756 O O . MET A 1 99 ? 8.438 -12.926 -2.535 1.00 88.88 99 MET A O 1
ATOM 760 N N . ALA A 1 100 ? 9.918 -14.580 -2.914 1.00 78.25 100 ALA A N 1
ATOM 761 C CA . ALA A 1 100 ? 10.778 -14.276 -1.776 1.00 78.25 100 ALA A CA 1
ATOM 762 C C . ALA A 1 100 ? 11.748 -13.121 -2.073 1.00 78.25 100 ALA A C 1
ATOM 764 O O . ALA A 1 100 ? 11.970 -12.266 -1.213 1.00 78.25 100 ALA A O 1
ATOM 765 N N . ASP A 1 101 ? 12.299 -13.081 -3.289 1.00 78.56 101 ASP A N 1
ATOM 766 C CA . ASP A 1 101 ? 13.384 -12.174 -3.662 1.00 78.56 101 ASP A CA 1
ATOM 767 C C . ASP A 1 101 ? 13.364 -11.774 -5.146 1.00 78.56 101 ASP A C 1
ATOM 769 O O . ASP A 1 101 ? 12.632 -12.320 -5.980 1.00 78.56 101 ASP A O 1
ATOM 773 N N . VAL A 1 102 ? 14.180 -10.769 -5.476 1.00 77.81 102 VAL A N 1
ATOM 774 C CA . VAL A 1 102 ? 14.275 -10.203 -6.827 1.00 77.81 102 VAL A CA 1
ATOM 775 C C . VAL A 1 102 ? 14.918 -11.149 -7.845 1.00 77.81 102 VAL A C 1
ATOM 777 O O . VAL A 1 102 ? 14.655 -11.021 -9.042 1.00 77.81 102 VAL A O 1
ATOM 780 N N . GLU A 1 103 ? 15.725 -12.119 -7.415 1.00 80.81 103 GLU A N 1
ATOM 781 C CA . GLU A 1 103 ? 16.363 -13.078 -8.321 1.00 80.81 103 GLU A CA 1
ATOM 782 C C . GLU A 1 103 ? 15.324 -14.024 -8.923 1.00 80.81 103 GLU A C 1
ATOM 784 O O . GLU A 1 103 ? 15.326 -14.256 -10.139 1.00 80.81 103 GLU A O 1
ATOM 789 N N . GLN A 1 104 ? 14.369 -14.481 -8.106 1.00 86.94 104 GLN A N 1
ATOM 790 C CA . GLN A 1 104 ? 13.202 -15.228 -8.574 1.00 86.94 104 GLN A CA 1
ATOM 791 C C . GLN A 1 104 ? 12.455 -14.436 -9.650 1.00 86.94 104 GLN A C 1
ATOM 793 O O . GLN A 1 104 ? 12.195 -14.961 -10.738 1.00 86.94 104 GLN A O 1
ATOM 798 N N . ALA A 1 105 ? 12.197 -13.149 -9.400 1.00 87.00 105 ALA A N 1
ATOM 799 C CA . ALA A 1 105 ? 11.543 -12.276 -10.367 1.00 87.00 105 ALA A CA 1
ATOM 800 C C . ALA A 1 105 ? 12.359 -12.076 -11.656 1.00 87.00 105 ALA A C 1
ATOM 802 O O . ALA A 1 105 ? 11.796 -12.089 -12.751 1.00 87.00 105 ALA A O 1
ATOM 803 N N . ARG A 1 106 ? 13.691 -11.948 -11.580 1.00 86.69 106 ARG A N 1
ATOM 804 C CA . ARG A 1 106 ? 14.553 -11.900 -12.777 1.00 86.69 106 ARG A CA 1
ATOM 805 C C . ARG A 1 106 ? 14.496 -13.193 -13.580 1.00 86.69 106 ARG A C 1
ATOM 807 O O . ARG A 1 106 ? 14.546 -13.148 -14.812 1.00 86.69 106 ARG A O 1
ATOM 814 N N . GLY A 1 107 ? 14.357 -14.330 -12.902 1.00 89.56 107 GLY A N 1
ATOM 815 C CA . GLY A 1 107 ? 14.173 -15.639 -13.522 1.00 89.56 107 GLY A CA 1
ATOM 816 C C . GLY A 1 107 ? 12.997 -15.687 -14.503 1.00 89.56 107 GLY A C 1
ATOM 817 O O . GLY A 1 107 ? 13.077 -16.420 -15.490 1.00 89.56 107 GLY A O 1
ATOM 818 N N . LEU A 1 108 ? 11.963 -14.855 -14.316 1.00 91.88 108 LEU A N 1
ATOM 819 C CA . LEU A 1 108 ? 10.814 -14.769 -15.227 1.00 91.88 108 LEU A CA 1
ATOM 820 C C . LEU A 1 108 ? 11.223 -14.389 -16.651 1.00 91.88 108 LEU A C 1
ATOM 822 O O . LEU A 1 108 ? 10.638 -14.898 -17.604 1.00 91.88 108 LEU A O 1
ATOM 826 N N . PHE A 1 109 ? 12.272 -13.577 -16.838 1.00 91.75 109 PHE A N 1
ATOM 827 C CA . PHE A 1 109 ? 12.778 -13.265 -18.180 1.00 91.75 109 PHE A CA 1
ATOM 828 C C . PHE A 1 109 ? 13.284 -14.501 -18.932 1.00 91.75 109 PHE A C 1
ATOM 830 O O . PHE A 1 109 ? 13.419 -14.434 -20.148 1.00 91.75 109 PHE A O 1
ATOM 837 N N . ARG A 1 110 ? 13.581 -15.623 -18.268 1.00 91.12 110 ARG A N 1
ATOM 838 C CA . ARG A 1 110 ? 13.951 -16.866 -18.966 1.00 91.12 110 ARG A CA 1
ATOM 839 C C . ARG A 1 110 ? 12.731 -17.604 -19.524 1.00 91.12 110 ARG A C 1
ATOM 841 O O . ARG A 1 110 ? 12.873 -18.301 -20.519 1.00 91.12 110 ARG A O 1
ATOM 848 N N . ALA A 1 111 ? 11.559 -17.431 -18.911 1.00 91.81 111 ALA A N 1
ATOM 849 C CA . ALA A 1 111 ? 10.302 -18.028 -19.367 1.00 91.81 111 ALA A CA 1
ATOM 850 C C . ALA A 1 111 ? 9.489 -17.098 -20.283 1.00 91.81 111 ALA A C 1
ATOM 852 O O . ALA A 1 111 ? 8.739 -17.565 -21.135 1.00 91.81 111 ALA A O 1
ATOM 853 N N . LEU A 1 112 ? 9.640 -15.779 -20.133 1.00 91.88 112 LEU A N 1
ATOM 854 C CA . LEU A 1 112 ? 8.969 -14.790 -20.973 1.00 91.88 112 LEU A CA 1
ATOM 855 C C . LEU A 1 112 ? 9.610 -14.699 -22.370 1.00 91.88 112 LEU A C 1
ATOM 857 O O . LEU A 1 112 ? 10.839 -14.794 -22.495 1.00 91.88 112 LEU A O 1
ATOM 861 N N . PRO A 1 113 ? 8.823 -14.396 -23.423 1.00 90.00 113 PRO A N 1
ATOM 862 C CA . PRO A 1 113 ? 9.348 -14.225 -24.775 1.00 90.00 113 PRO A CA 1
ATOM 863 C C . PRO A 1 113 ? 10.539 -13.257 -24.840 1.00 90.00 113 PRO A C 1
ATOM 865 O O . PRO A 1 113 ? 10.590 -12.254 -24.124 1.00 90.00 113 PRO A O 1
ATOM 868 N N . TRP A 1 114 ? 11.509 -13.520 -25.723 1.00 86.62 114 TRP A N 1
ATOM 869 C CA . TRP A 1 114 ? 12.771 -12.759 -25.823 1.00 86.62 114 TRP A CA 1
ATOM 870 C C . TRP A 1 114 ? 12.593 -11.253 -26.118 1.00 86.62 114 TRP A C 1
ATOM 872 O O . TRP A 1 114 ? 13.481 -10.447 -25.844 1.00 86.62 114 TRP A O 1
ATOM 882 N N . HIS A 1 115 ? 11.438 -10.858 -26.652 1.00 87.44 115 HIS A N 1
ATOM 883 C CA . HIS A 1 115 ? 11.111 -9.467 -26.959 1.00 87.44 115 HIS A CA 1
ATOM 884 C C . HIS A 1 115 ? 10.501 -8.705 -25.768 1.00 87.44 115 HIS A C 1
ATOM 886 O O . HIS A 1 115 ? 10.318 -7.492 -25.848 1.00 87.44 115 HIS A O 1
ATOM 892 N N . VAL A 1 116 ? 10.199 -9.380 -24.653 1.00 90.81 116 VAL A N 1
ATOM 893 C CA . VAL A 1 116 ? 9.775 -8.728 -23.405 1.00 90.81 116 VAL A CA 1
ATOM 894 C C . VAL A 1 116 ? 10.985 -8.063 -22.750 1.00 90.81 116 VAL A C 1
ATOM 896 O O . VAL A 1 116 ? 11.851 -8.723 -22.184 1.00 90.81 116 VAL A O 1
ATOM 899 N N . LEU A 1 117 ? 11.093 -6.745 -22.859 1.00 89.19 117 LEU A N 1
ATOM 900 C CA . LEU A 1 117 ? 12.256 -6.000 -22.368 1.00 89.19 117 LEU A CA 1
ATOM 901 C C . LEU A 1 117 ? 12.083 -5.533 -20.922 1.00 89.19 117 LEU A C 1
ATOM 903 O O . LEU A 1 117 ? 13.071 -5.204 -20.267 1.00 89.19 117 LEU A O 1
ATOM 907 N N . GLN A 1 118 ? 10.840 -5.502 -20.442 1.00 90.44 118 GLN A N 1
ATOM 908 C CA . GLN A 1 118 ? 10.477 -4.929 -19.157 1.00 90.44 118 GLN A CA 1
ATOM 909 C C . GLN A 1 118 ? 9.406 -5.765 -18.453 1.00 90.44 118 GLN A C 1
ATOM 911 O O . GLN A 1 118 ? 8.428 -6.186 -19.080 1.00 90.44 118 GLN A O 1
ATOM 916 N N . LEU A 1 119 ? 9.581 -5.932 -17.145 1.00 92.06 119 LEU A N 1
ATOM 917 C CA . LEU A 1 119 ? 8.625 -6.534 -16.230 1.00 92.06 119 LEU A CA 1
ATOM 918 C C . LEU A 1 119 ? 8.307 -5.537 -15.111 1.00 92.06 119 LEU A C 1
ATOM 920 O O . LEU A 1 119 ? 9.209 -5.114 -14.396 1.00 92.06 119 LEU A O 1
ATOM 924 N N . ASP A 1 120 ? 7.041 -5.167 -14.959 1.00 91.62 120 ASP A N 1
ATOM 925 C CA . ASP A 1 120 ? 6.589 -4.266 -13.898 1.00 91.62 120 ASP A CA 1
ATOM 926 C C . ASP A 1 120 ? 5.907 -5.049 -12.776 1.00 91.62 120 ASP A C 1
ATOM 928 O O . ASP A 1 120 ? 4.800 -5.554 -12.938 1.00 91.62 120 ASP A O 1
ATOM 932 N N . LEU A 1 121 ? 6.566 -5.136 -11.627 1.00 91.19 121 LEU A N 1
ATOM 933 C CA . LEU A 1 121 ? 6.017 -5.689 -10.396 1.00 91.19 121 LEU A CA 1
ATOM 934 C C . LEU A 1 121 ? 5.383 -4.547 -9.607 1.00 91.19 121 LEU A C 1
ATOM 936 O O . LEU A 1 121 ? 6.065 -3.728 -8.995 1.00 91.19 121 LEU A O 1
ATOM 940 N N . LEU A 1 122 ? 4.067 -4.441 -9.687 1.00 91.12 122 LEU A N 1
ATOM 941 C CA . LEU A 1 122 ? 3.325 -3.294 -9.182 1.00 91.12 122 LEU A CA 1
ATOM 942 C C . LEU A 1 122 ? 3.001 -3.454 -7.690 1.00 91.12 122 LEU A C 1
ATOM 944 O O . LEU A 1 122 ? 3.026 -4.565 -7.199 1.00 91.12 122 LEU A O 1
ATOM 948 N N . CYS A 1 123 ? 2.703 -2.390 -6.946 1.00 91.75 123 CYS A N 1
ATOM 949 C CA . CYS A 1 123 ? 2.193 -2.455 -5.561 1.00 91.75 123 CYS A CA 1
ATOM 950 C C . CYS A 1 123 ? 2.870 -3.484 -4.626 1.00 91.75 123 CYS A C 1
ATOM 952 O O . CYS A 1 123 ? 2.223 -4.303 -3.975 1.00 91.75 123 CYS A O 1
ATOM 954 N N . GLN A 1 124 ? 4.192 -3.446 -4.586 1.00 88.62 124 GLN A N 1
ATOM 955 C CA . GLN A 1 124 ? 5.059 -4.265 -3.756 1.00 88.62 124 GLN A CA 1
ATOM 956 C C . GLN A 1 124 ? 5.099 -3.720 -2.338 1.00 88.62 124 GLN A C 1
ATOM 958 O O . GLN A 1 124 ? 5.438 -2.551 -2.123 1.00 88.62 124 GLN A O 1
ATOM 963 N N . ASP A 1 125 ? 4.826 -4.584 -1.371 1.00 89.88 125 ASP A N 1
ATOM 964 C CA . ASP A 1 125 ? 5.042 -4.271 0.029 1.00 89.88 125 ASP A CA 1
ATOM 965 C C . ASP A 1 125 ? 6.427 -4.762 0.479 1.00 89.88 125 ASP A C 1
ATOM 967 O O . ASP A 1 125 ? 6.654 -5.975 0.513 1.00 89.88 125 ASP A O 1
ATOM 971 N N . PRO A 1 126 ? 7.356 -3.860 0.852 1.00 84.25 126 PRO A N 1
ATOM 972 C CA . PRO A 1 126 ? 8.701 -4.249 1.268 1.00 84.25 126 PRO A CA 1
ATOM 973 C C . PRO A 1 126 ? 8.747 -5.052 2.579 1.00 84.25 126 PRO A C 1
ATOM 975 O O . PRO A 1 126 ? 9.774 -5.667 2.854 1.00 84.25 126 PRO A O 1
ATOM 978 N N . GLN A 1 127 ? 7.685 -5.048 3.396 1.00 84.75 127 GLN A N 1
ATOM 979 C CA . GLN A 1 127 ? 7.600 -5.906 4.586 1.00 84.75 127 GLN A CA 1
ATOM 980 C C . GLN A 1 127 ? 7.166 -7.333 4.248 1.00 84.75 127 GLN A C 1
ATOM 982 O O . GLN A 1 127 ? 7.554 -8.257 4.956 1.00 84.75 127 GLN A O 1
ATOM 987 N N . LEU A 1 128 ? 6.389 -7.518 3.179 1.00 82.00 128 LEU A N 1
ATOM 988 C CA . LEU A 1 128 ? 5.961 -8.847 2.742 1.00 82.00 128 LEU A CA 1
ATOM 989 C C . LEU A 1 128 ? 6.990 -9.492 1.819 1.00 82.00 128 LEU A C 1
ATOM 991 O O . LEU A 1 128 ? 7.232 -10.690 1.898 1.00 82.00 128 LEU A O 1
ATOM 995 N N . MET A 1 129 ? 7.594 -8.707 0.929 1.00 74.69 129 MET A N 1
ATOM 996 C CA . MET A 1 129 ? 8.438 -9.237 -0.133 1.00 74.69 129 MET A CA 1
ATOM 997 C C . MET A 1 129 ? 9.731 -8.442 -0.223 1.00 74.69 129 MET A C 1
ATOM 999 O O . MET A 1 129 ? 9.730 -7.227 -0.440 1.00 74.69 129 MET A O 1
ATOM 1003 N N . ARG A 1 130 ? 10.866 -9.144 -0.152 1.00 68.69 130 ARG A N 1
ATOM 1004 C CA . ARG A 1 130 ? 12.203 -8.555 -0.336 1.00 68.69 130 ARG A CA 1
ATOM 1005 C C . ARG A 1 130 ? 12.545 -8.428 -1.821 1.00 68.69 130 ARG A C 1
ATOM 1007 O O . ARG A 1 130 ? 13.637 -8.756 -2.268 1.00 68.69 130 ARG A O 1
ATOM 1014 N N . LEU A 1 131 ? 11.575 -7.960 -2.599 1.00 62.50 131 LEU A N 1
ATOM 1015 C CA . LEU A 1 131 ? 11.702 -7.772 -4.040 1.00 62.50 131 LEU A CA 1
ATOM 1016 C C . LEU A 1 131 ? 12.300 -6.429 -4.411 1.00 62.50 131 LEU A C 1
ATOM 1018 O O . LEU A 1 131 ? 12.606 -6.227 -5.578 1.00 62.50 131 LEU A O 1
ATOM 1022 N N . ALA A 1 132 ? 12.440 -5.509 -3.454 1.00 56.53 132 ALA A N 1
ATOM 1023 C CA . ALA A 1 132 ? 13.198 -4.294 -3.677 1.00 56.53 132 ALA A CA 1
ATOM 1024 C C . ALA A 1 132 ? 14.668 -4.699 -3.864 1.00 56.53 132 ALA A C 1
ATOM 1026 O O . ALA A 1 132 ? 15.295 -5.113 -2.888 1.00 56.53 132 ALA A O 1
ATOM 1027 N N . PRO A 1 133 ? 15.214 -4.622 -5.087 1.00 53.53 133 PRO A N 1
ATOM 1028 C CA . PRO A 1 133 ? 16.625 -4.884 -5.269 1.00 53.53 133 PRO A CA 1
ATOM 1029 C C . PRO A 1 133 ? 17.402 -3.790 -4.529 1.00 53.53 133 PRO A C 1
ATOM 1031 O O . PRO A 1 133 ? 17.072 -2.605 -4.641 1.00 53.53 133 PRO A O 1
ATOM 1034 N N . GLU A 1 134 ? 18.469 -4.165 -3.823 1.00 55.50 134 GLU A N 1
ATOM 1035 C CA . GLU A 1 134 ? 19.658 -3.304 -3.796 1.00 55.50 134 GLU A CA 1
ATOM 1036 C C . GLU A 1 134 ? 19.899 -2.873 -5.248 1.00 55.50 134 GLU A C 1
ATOM 1038 O O . GLU A 1 134 ? 19.866 -3.739 -6.114 1.00 55.50 134 GLU A O 1
ATOM 1043 N N . PRO A 1 135 ? 20.026 -1.585 -5.583 1.00 54.16 135 PRO A N 1
ATOM 1044 C CA . PRO A 1 135 ? 19.834 -1.080 -6.927 1.00 54.16 135 PRO A CA 1
ATOM 1045 C C . PRO A 1 135 ? 20.788 -1.787 -7.852 1.00 54.16 135 PRO A C 1
ATOM 1047 O O . PRO A 1 135 ? 22.009 -1.626 -7.830 1.00 54.16 135 PRO A O 1
ATOM 1050 N N . GLU A 1 136 ? 20.186 -2.563 -8.720 1.00 58.69 136 GLU A N 1
ATOM 1051 C CA . GLU A 1 136 ? 20.915 -3.142 -9.804 1.00 58.69 136 GLU A CA 1
ATOM 1052 C C . GLU A 1 136 ? 20.772 -2.195 -10.995 1.00 58.69 136 GLU A C 1
ATOM 1054 O O . GLU A 1 136 ? 19.729 -1.545 -11.145 1.00 58.69 136 GLU A O 1
ATOM 1059 N N . PRO A 1 137 ? 21.767 -2.133 -11.894 1.00 59.75 137 PRO A N 1
ATOM 1060 C CA . PRO A 1 137 ? 21.719 -1.343 -13.131 1.00 59.75 137 PRO A CA 1
ATOM 1061 C C . PRO A 1 137 ? 20.505 -1.600 -14.052 1.00 59.75 137 PRO A C 1
ATOM 1063 O O . PRO A 1 137 ? 20.422 -1.008 -15.121 1.00 59.75 137 PRO A O 1
ATOM 1066 N N . LEU A 1 138 ? 19.596 -2.502 -13.662 1.00 73.12 138 LEU A N 1
ATOM 1067 C CA . LEU A 1 138 ? 18.468 -3.053 -14.410 1.00 73.12 138 LEU A CA 1
ATOM 1068 C C . LEU A 1 138 ? 17.166 -3.055 -13.596 1.00 73.12 138 LEU A C 1
ATOM 1070 O O . LEU A 1 138 ? 16.304 -3.915 -13.804 1.00 73.12 138 LEU A O 1
ATOM 1074 N N . SER A 1 139 ? 17.070 -2.192 -12.589 1.00 78.69 139 SER A N 1
ATOM 1075 C CA . SER A 1 139 ? 15.883 -2.074 -11.754 1.00 78.69 139 SER A CA 1
ATOM 1076 C C . SER A 1 139 ? 15.565 -0.624 -11.445 1.00 78.69 139 SER A C 1
ATOM 1078 O O . SER A 1 139 ? 16.460 0.181 -11.186 1.00 78.69 139 SER A O 1
ATOM 1080 N N . HIS A 1 140 ? 14.278 -0.311 -11.432 1.00 78.31 140 HIS A N 1
ATOM 1081 C CA . HIS A 1 140 ? 13.752 0.992 -11.079 1.00 78.31 140 HIS A CA 1
ATOM 1082 C C . HIS A 1 140 ? 12.650 0.825 -10.026 1.00 78.31 140 HIS A C 1
ATOM 1084 O O . HIS A 1 140 ? 11.878 -0.128 -10.082 1.00 78.31 140 HIS A O 1
ATOM 1090 N N . VAL A 1 141 ? 12.599 1.734 -9.050 1.00 82.44 141 VAL A N 1
ATOM 1091 C CA . VAL A 1 141 ? 11.599 1.720 -7.976 1.00 82.44 141 VAL A CA 1
ATOM 1092 C C . VAL A 1 141 ? 10.831 3.037 -7.962 1.00 82.44 141 VAL A C 1
ATOM 1094 O O . VAL A 1 141 ? 11.431 4.106 -7.846 1.00 82.44 141 VAL A O 1
ATOM 1097 N N . MET A 1 142 ? 9.505 2.954 -8.050 1.00 84.88 142 MET A N 1
ATOM 1098 C CA . MET A 1 142 ? 8.575 4.077 -7.925 1.00 84.88 142 MET A CA 1
ATOM 1099 C C . MET A 1 142 ? 7.758 3.930 -6.640 1.00 84.88 142 MET A C 1
ATOM 1101 O O . MET A 1 142 ? 7.205 2.868 -6.373 1.00 84.88 142 MET A O 1
ATOM 1105 N N . LEU A 1 143 ? 7.666 4.984 -5.835 1.00 88.00 143 LEU A N 1
ATOM 1106 C CA . LEU A 1 143 ? 6.824 5.020 -4.643 1.00 88.00 143 LEU A CA 1
ATOM 1107 C C . LEU A 1 143 ? 5.362 5.185 -5.079 1.00 88.00 143 LEU A C 1
ATOM 1109 O O . LEU A 1 143 ? 5.031 6.101 -5.823 1.00 88.00 143 LEU A O 1
ATOM 1113 N N . HIS A 1 144 ? 4.490 4.274 -4.651 1.00 89.31 144 HIS A N 1
ATOM 1114 C CA . HIS A 1 144 ? 3.083 4.261 -5.045 1.00 89.31 144 HIS A CA 1
ATOM 1115 C C . HIS A 1 144 ? 2.183 4.984 -4.045 1.00 89.31 144 HIS A C 1
ATOM 1117 O O . HIS A 1 144 ? 1.476 5.924 -4.396 1.00 89.31 144 HIS A O 1
ATOM 1123 N N . ALA A 1 145 ? 2.183 4.493 -2.810 1.00 89.75 145 ALA A N 1
ATOM 1124 C CA . ALA A 1 145 ? 1.318 4.940 -1.732 1.00 89.75 145 ALA A CA 1
ATOM 1125 C C . ALA A 1 145 ? 2.028 4.671 -0.408 1.00 89.75 145 ALA A C 1
ATOM 1127 O O . ALA A 1 145 ? 2.688 3.639 -0.255 1.00 89.75 145 ALA A O 1
ATOM 1128 N N . ARG A 1 146 ? 1.906 5.586 0.553 1.00 91.75 146 ARG A N 1
ATOM 1129 C CA . ARG A 1 146 ? 2.418 5.350 1.904 1.00 91.75 146 ARG A CA 1
ATOM 1130 C C . ARG A 1 146 ? 1.330 4.658 2.705 1.00 91.75 146 ARG A C 1
ATOM 1132 O O . ARG A 1 146 ? 0.366 5.313 3.058 1.00 91.75 146 ARG A O 1
ATOM 1139 N N . THR A 1 147 ? 1.469 3.371 2.993 1.00 94.69 147 THR A N 1
ATOM 1140 C CA . THR A 1 147 ? 0.537 2.652 3.870 1.00 94.69 147 THR A CA 1
ATOM 1141 C C . THR A 1 147 ? 0.963 2.757 5.333 1.00 94.69 147 THR A C 1
ATOM 1143 O O . THR A 1 147 ? 2.107 3.097 5.646 1.00 94.69 147 THR A O 1
ATOM 1146 N N . VAL A 1 148 ? 0.032 2.463 6.235 1.00 96.19 148 VAL A N 1
ATOM 1147 C CA . VAL A 1 148 ? 0.239 2.431 7.684 1.00 96.19 148 VAL A CA 1
ATOM 1148 C C . VAL A 1 148 ? -0.283 1.132 8.273 1.00 96.19 148 VAL A C 1
ATOM 1150 O O . VAL A 1 148 ? -1.185 0.502 7.715 1.00 96.19 148 VAL A O 1
ATOM 1153 N N . HIS A 1 149 ? 0.251 0.778 9.435 1.00 97.56 149 HIS A N 1
ATOM 1154 C CA . HIS A 1 149 ? -0.285 -0.299 10.251 1.00 97.56 149 HIS A CA 1
ATOM 1155 C C . HIS A 1 149 ? -0.301 0.077 11.731 1.00 97.56 149 HIS A C 1
ATOM 1157 O O . HIS A 1 149 ? 0.388 1.000 12.174 1.00 97.56 149 HIS A O 1
ATOM 1163 N N . VAL A 1 150 ? -1.097 -0.664 12.493 1.00 98.31 150 VAL A N 1
ATOM 1164 C CA . VAL A 1 150 ? -1.089 -0.663 13.956 1.00 98.31 150 VAL A CA 1
ATOM 1165 C C . VAL A 1 150 ? -0.575 -2.019 14.421 1.00 98.31 150 VAL A C 1
ATOM 1167 O O . VAL A 1 150 ? -1.059 -3.055 13.966 1.00 98.31 150 VAL A O 1
ATOM 1170 N N . ASP A 1 151 ? 0.424 -1.994 15.297 1.00 97.38 151 ASP A N 1
ATOM 1171 C CA . ASP A 1 151 ? 0.939 -3.171 16.002 1.00 97.38 151 ASP A CA 1
ATOM 1172 C C . ASP A 1 151 ? 0.143 -3.379 17.295 1.00 97.38 151 ASP A C 1
ATOM 1174 O O . ASP A 1 151 ? -0.095 -2.417 18.034 1.00 97.38 151 ASP A O 1
ATOM 1178 N N . LEU A 1 152 ? -0.288 -4.617 17.539 1.00 97.69 152 LEU A N 1
ATOM 1179 C CA . LEU A 1 152 ? -1.125 -4.979 18.678 1.00 97.69 152 LEU A CA 1
ATOM 1180 C C . LEU A 1 152 ? -0.341 -5.669 19.811 1.00 97.69 152 LEU A C 1
ATOM 1182 O O . LEU A 1 152 ? -0.879 -5.843 20.904 1.00 97.69 152 LEU A O 1
ATOM 1186 N N . LEU A 1 153 ? 0.938 -6.003 19.602 1.00 94.88 153 LEU A N 1
ATOM 1187 C CA . LEU A 1 153 ? 1.747 -6.800 20.534 1.00 94.88 153 LEU A CA 1
ATOM 1188 C C . LEU A 1 153 ? 1.997 -6.112 21.881 1.00 94.88 153 LEU A C 1
ATOM 1190 O O . LEU A 1 153 ? 2.123 -6.779 22.904 1.00 94.88 153 LEU A O 1
ATOM 1194 N N . ALA A 1 154 ? 2.066 -4.780 21.897 1.00 92.94 154 ALA A N 1
ATOM 1195 C CA . ALA A 1 154 ? 2.343 -4.013 23.113 1.00 92.94 154 ALA A CA 1
ATOM 1196 C C . ALA A 1 154 ? 1.126 -3.889 24.056 1.00 92.94 154 ALA A C 1
ATOM 1198 O O . ALA A 1 154 ? 1.270 -3.400 25.177 1.00 92.94 154 ALA A O 1
ATOM 1199 N N . GLY A 1 155 ? -0.068 -4.303 23.616 1.00 96.75 155 GLY A N 1
ATOM 1200 C CA . GLY A 1 155 ? -1.319 -4.112 24.351 1.00 96.75 155 GLY A CA 1
ATOM 1201 C C . GLY A 1 155 ? -1.890 -2.689 24.253 1.00 96.75 155 GLY A C 1
ATOM 1202 O O . GLY A 1 155 ? -1.217 -1.739 23.839 1.00 96.75 155 GLY A O 1
ATOM 1203 N N . TRP A 1 156 ? -3.164 -2.545 24.642 1.00 98.06 156 TRP A N 1
ATOM 1204 C CA . TRP A 1 156 ? -3.937 -1.309 24.464 1.00 98.06 156 TRP A CA 1
ATOM 1205 C C . TRP A 1 156 ? -3.299 -0.097 25.150 1.00 98.06 156 TRP A C 1
ATOM 1207 O O . TRP A 1 156 ? -3.128 0.947 24.520 1.00 98.06 156 TRP A O 1
ATOM 1217 N N . ASP A 1 157 ? -2.927 -0.225 26.426 1.00 98.06 157 ASP A N 1
ATOM 1218 C CA . ASP A 1 157 ? -2.441 0.914 27.204 1.00 98.06 157 ASP A CA 1
ATOM 1219 C C . ASP A 1 157 ? -1.115 1.443 26.663 1.00 98.06 157 ASP A C 1
ATOM 1221 O O . ASP A 1 157 ? -0.980 2.651 26.462 1.00 98.06 157 ASP A O 1
ATOM 1225 N N . ALA A 1 158 ? -0.155 0.566 26.360 1.00 97.62 158 ALA A N 1
ATOM 1226 C CA . ALA A 1 158 ? 1.123 0.978 25.788 1.00 97.62 158 ALA A CA 1
ATOM 1227 C C . ALA A 1 158 ? 0.931 1.628 24.408 1.00 97.62 158 ALA A C 1
ATOM 1229 O O . ALA A 1 158 ? 1.470 2.710 24.145 1.00 97.62 158 ALA A O 1
ATOM 1230 N N . TYR A 1 159 ? 0.098 1.023 23.552 1.00 98.25 159 TYR A N 1
ATOM 1231 C CA . TYR A 1 159 ? -0.245 1.596 22.255 1.00 98.25 159 TYR A CA 1
ATOM 1232 C C . TYR A 1 159 ? -0.873 2.987 22.405 1.00 98.25 159 TYR A C 1
ATOM 1234 O O . TYR A 1 159 ? -0.386 3.948 21.800 1.00 98.25 159 TYR A O 1
ATOM 1242 N N . TRP A 1 160 ? -1.901 3.135 23.243 1.00 98.12 160 TRP A N 1
ATOM 1243 C CA . TRP A 1 160 ? -2.620 4.396 23.400 1.00 98.12 160 TRP A CA 1
ATOM 1244 C C . TRP A 1 160 ? -1.737 5.492 24.001 1.00 98.12 160 TRP A C 1
ATOM 1246 O O . TRP A 1 160 ? -1.754 6.623 23.513 1.00 98.12 160 TRP A O 1
ATOM 1256 N N . HIS A 1 161 ? -0.901 5.170 24.992 1.00 97.38 161 HIS A N 1
ATOM 1257 C CA . HIS A 1 161 ? 0.042 6.125 25.582 1.00 97.38 161 HIS A CA 1
ATOM 1258 C C . HIS A 1 161 ? 1.127 6.581 24.600 1.00 97.38 161 HIS A C 1
ATOM 1260 O O . HIS A 1 161 ? 1.554 7.733 24.682 1.00 97.38 161 HIS A O 1
ATOM 1266 N N . SER A 1 162 ? 1.515 5.735 23.637 1.00 96.69 162 SER A N 1
ATOM 1267 C CA . SER A 1 162 ? 2.449 6.119 22.569 1.00 96.69 162 SER A CA 1
ATOM 1268 C C . SER A 1 162 ? 1.853 7.112 21.559 1.00 96.69 162 SER A C 1
ATOM 1270 O O . SER A 1 162 ? 2.590 7.739 20.799 1.00 96.69 162 SER A O 1
ATOM 1272 N N . ARG A 1 163 ? 0.520 7.272 21.517 1.00 97.50 163 ARG A N 1
ATOM 1273 C CA . ARG A 1 163 ? -0.139 8.215 20.604 1.00 97.50 163 ARG A CA 1
ATOM 1274 C C . ARG A 1 163 ? 0.033 9.659 21.075 1.00 97.50 163 ARG A C 1
ATOM 1276 O O . ARG A 1 163 ? 0.063 9.960 22.273 1.00 97.50 163 ARG A O 1
ATOM 1283 N N . SER A 1 164 ? 0.053 10.586 20.113 1.00 96.88 164 SER A N 1
ATOM 1284 C CA . SER A 1 164 ? 0.208 12.017 20.400 1.00 96.88 164 SER A CA 1
ATOM 1285 C C . SER A 1 164 ? -0.836 12.528 21.405 1.00 96.88 164 SER A C 1
ATOM 1287 O O . SER A 1 164 ? -2.013 12.154 21.364 1.00 96.88 164 SER A O 1
ATOM 1289 N N . ALA A 1 165 ? -0.418 13.436 22.294 1.00 97.25 165 ALA A N 1
ATOM 1290 C CA . ALA A 1 165 ? -1.324 14.073 23.252 1.00 97.25 165 ALA A CA 1
ATOM 1291 C C . ALA A 1 165 ? -2.506 14.766 22.548 1.00 97.25 165 ALA A C 1
ATOM 1293 O O . ALA A 1 165 ? -3.632 14.714 23.039 1.00 97.25 165 ALA A O 1
ATOM 1294 N N . ASN A 1 166 ? -2.265 15.335 21.360 1.00 96.94 166 ASN A N 1
ATOM 1295 C CA . ASN A 1 166 ? -3.295 15.952 20.529 1.00 96.94 166 ASN A CA 1
ATOM 1296 C C . ASN A 1 166 ? -4.360 14.941 20.071 1.00 96.94 166 ASN A C 1
ATOM 1298 O O . ASN A 1 166 ? -5.551 15.205 20.224 1.00 96.94 166 ASN A O 1
ATOM 1302 N N . LEU A 1 167 ? -3.963 13.769 19.555 1.00 97.31 167 LEU A N 1
ATOM 1303 C CA . LEU A 1 167 ? -4.922 12.730 19.160 1.00 97.31 167 LEU A CA 1
ATOM 1304 C C . LEU A 1 167 ? -5.784 12.299 20.356 1.00 97.31 167 LEU A C 1
ATOM 1306 O O . LEU A 1 167 ? -7.012 12.298 20.263 1.00 97.31 167 LEU A O 1
ATOM 1310 N N . ARG A 1 168 ? -5.151 12.011 21.499 1.00 98.00 168 ARG A N 1
ATOM 1311 C CA . ARG A 1 168 ? -5.856 11.592 22.720 1.00 98.00 168 ARG A CA 1
ATOM 1312 C C . ARG A 1 168 ? -6.830 12.658 23.231 1.00 98.00 168 ARG A C 1
ATOM 1314 O O . ARG A 1 168 ? -7.959 12.332 23.595 1.00 98.00 168 ARG A O 1
ATOM 1321 N N . ALA A 1 169 ? -6.424 13.929 23.228 1.00 97.88 169 ALA A N 1
ATOM 1322 C CA . ALA A 1 169 ? -7.277 15.049 23.624 1.00 97.88 169 ALA A CA 1
ATOM 1323 C C . ALA A 1 169 ? -8.461 15.243 22.663 1.00 97.88 169 ALA A C 1
ATOM 1325 O O . ALA A 1 169 ? -9.592 15.441 23.110 1.00 97.88 169 ALA A O 1
ATOM 1326 N N . ASN A 1 170 ? -8.228 15.129 21.351 1.00 97.31 170 ASN A N 1
ATOM 1327 C CA . ASN A 1 170 ? -9.284 15.217 20.345 1.00 97.31 170 ASN A CA 1
ATOM 1328 C C . ASN A 1 170 ? -10.331 14.113 20.533 1.00 97.31 170 ASN A C 1
ATOM 1330 O O . ASN A 1 170 ? -11.522 14.418 20.539 1.00 97.31 170 ASN A O 1
ATOM 1334 N N . MET A 1 171 ? -9.909 12.863 20.755 1.00 97.94 171 MET A N 1
ATOM 1335 C CA . MET A 1 171 ? -10.843 11.758 21.004 1.00 97.94 171 MET A CA 1
ATOM 1336 C C . MET A 1 171 ? -11.694 11.985 22.252 1.00 97.94 171 MET A C 1
ATOM 1338 O O . MET A 1 171 ? -12.916 11.851 22.179 1.00 97.94 171 MET A O 1
ATOM 1342 N N . ARG A 1 172 ? -11.081 12.439 23.353 1.00 97.50 172 ARG A N 1
ATOM 1343 C CA . ARG A 1 172 ? -11.805 12.784 24.586 1.00 97.50 172 ARG A CA 1
ATOM 1344 C C . ARG A 1 172 ? -12.825 13.902 24.358 1.00 97.50 172 ARG A C 1
ATOM 1346 O O . ARG A 1 172 ? -13.949 13.820 24.835 1.00 97.50 172 ARG A O 1
ATOM 1353 N N . ARG A 1 173 ? -12.468 14.930 23.577 1.00 97.62 173 ARG A N 1
ATOM 1354 C CA . ARG A 1 173 ? -13.385 16.023 23.210 1.00 97.62 173 ARG A CA 1
ATOM 1355 C C . ARG A 1 173 ? -14.598 15.513 22.430 1.00 97.62 173 ARG A C 1
ATOM 1357 O O . ARG A 1 173 ? -15.712 15.942 22.712 1.00 97.62 173 ARG A O 1
ATOM 1364 N N . TYR A 1 174 ? -14.392 14.631 21.452 1.00 97.12 174 TYR A N 1
ATOM 1365 C CA . TYR A 1 174 ? -15.492 14.069 20.663 1.00 97.12 174 TYR A CA 1
ATOM 1366 C C . TYR A 1 174 ? -16.421 13.192 21.514 1.00 97.12 174 TYR A C 1
ATOM 1368 O O . TYR A 1 174 ? -17.635 13.302 21.374 1.00 97.12 174 TYR A O 1
ATOM 1376 N N . GLN A 1 175 ? -15.866 12.388 22.427 1.00 95.94 175 GLN A N 1
ATOM 1377 C CA . GLN A 1 175 ? -16.649 11.580 23.369 1.00 95.94 175 GLN A CA 1
ATOM 1378 C C . GLN A 1 175 ? -17.471 12.462 24.318 1.00 95.94 175 GLN A C 1
ATOM 1380 O O . GLN A 1 175 ? -18.681 12.292 24.412 1.00 95.94 175 GLN A O 1
ATOM 1385 N N . ASN A 1 176 ? -16.850 13.476 24.931 1.00 96.81 176 ASN A N 1
ATOM 1386 C CA . ASN A 1 176 ? -17.546 14.411 25.820 1.00 96.81 176 ASN A CA 1
ATOM 1387 C C . ASN A 1 176 ? -18.671 15.170 25.109 1.00 96.81 176 ASN A C 1
ATOM 1389 O O . ASN A 1 176 ? -19.705 15.424 25.715 1.00 96.81 176 ASN A O 1
ATOM 1393 N N . ARG A 1 177 ? -18.484 15.536 23.835 1.00 96.56 177 ARG A N 1
ATOM 1394 C CA . ARG A 1 177 ? -19.539 16.171 23.036 1.00 96.56 177 ARG A CA 1
ATOM 1395 C C . ARG A 1 177 ? -20.712 15.225 22.801 1.00 96.56 177 ARG A C 1
ATOM 1397 O O . ARG A 1 177 ? -21.850 15.639 22.953 1.00 96.56 177 ARG A O 1
ATOM 1404 N N . LEU A 1 178 ? -20.436 13.969 22.453 1.00 95.62 178 LEU A N 1
ATOM 1405 C CA . LEU A 1 178 ? -21.473 12.960 22.242 1.00 95.62 178 LEU A CA 1
ATOM 1406 C C . LEU A 1 178 ? -22.315 12.773 23.518 1.00 95.62 178 LEU A C 1
ATOM 1408 O O . LEU A 1 178 ? -23.539 12.834 23.448 1.00 95.62 178 LEU A O 1
ATOM 1412 N N . THR A 1 179 ? -21.665 12.653 24.681 1.00 94.81 179 THR A N 1
ATOM 1413 C CA . THR A 1 179 ? -22.348 12.571 25.984 1.00 94.81 179 THR A CA 1
ATOM 1414 C C . THR A 1 179 ? -23.076 13.865 26.357 1.00 94.81 179 THR A C 1
ATOM 1416 O O . THR A 1 179 ? -24.201 13.808 26.841 1.00 94.81 179 THR A O 1
ATOM 1419 N N . GLY A 1 180 ? -22.462 15.031 26.132 1.00 96.69 180 GLY A N 1
ATOM 1420 C CA . GLY A 1 180 ? -23.053 16.338 26.443 1.00 96.69 180 GLY A CA 1
ATOM 1421 C C . GLY A 1 180 ? -24.314 16.644 25.633 1.00 96.69 180 GLY A C 1
ATOM 1422 O O . GLY A 1 180 ? -25.238 17.253 26.161 1.00 96.69 180 GLY A O 1
ATOM 1423 N N . ASP A 1 181 ? -24.382 16.152 24.395 1.00 96.88 181 ASP A N 1
ATOM 1424 C CA . ASP A 1 181 ? -25.562 16.247 23.530 1.00 96.88 181 ASP A CA 1
ATOM 1425 C C . ASP A 1 181 ? -26.604 15.142 23.820 1.00 96.88 181 ASP A C 1
ATOM 1427 O O . ASP A 1 181 ? -27.587 15.018 23.092 1.00 96.88 181 ASP A O 1
ATOM 1431 N N . GLY A 1 182 ? -26.391 14.306 24.847 1.00 96.19 182 GLY A N 1
ATOM 1432 C CA . GLY A 1 182 ? -27.315 13.239 25.245 1.00 96.19 182 GLY A CA 1
ATOM 1433 C C . GLY A 1 182 ? -27.402 12.064 24.266 1.00 96.19 182 GLY A C 1
ATOM 1434 O O . GLY A 1 182 ? -28.371 11.310 24.309 1.00 96.19 182 GLY A O 1
ATOM 1435 N N . LYS A 1 183 ? -26.418 11.896 23.375 1.00 96.06 183 LYS A N 1
ATOM 1436 C CA . LYS A 1 183 ? -26.427 10.828 22.367 1.00 96.06 183 LYS A CA 1
ATOM 1437 C C . LYS A 1 183 ? -25.889 9.517 22.930 1.00 96.06 183 LYS A C 1
ATOM 1439 O O . LYS A 1 183 ? -24.980 9.504 23.758 1.00 96.06 183 LYS A O 1
ATOM 1444 N N . SER A 1 184 ? -26.413 8.402 22.430 1.00 95.31 184 SER A N 1
ATOM 1445 C CA . SER A 1 184 ? -25.886 7.061 22.701 1.00 95.31 184 SER A CA 1
ATOM 1446 C C . SER A 1 184 ? -24.941 6.610 21.584 1.00 95.31 184 SER A C 1
ATOM 1448 O O . SER A 1 184 ? -25.080 7.035 20.436 1.00 95.31 184 SER A O 1
ATOM 1450 N N . MET A 1 185 ? -23.962 5.766 21.916 1.00 96.94 185 MET A N 1
ATOM 1451 C CA . MET A 1 185 ? -23.035 5.164 20.956 1.00 96.94 185 MET A CA 1
ATOM 1452 C C . MET A 1 185 ? -23.015 3.650 21.155 1.00 96.94 185 MET A C 1
ATOM 1454 O O . MET A 1 185 ? -22.887 3.186 22.287 1.00 96.94 185 MET A O 1
ATOM 1458 N N . HIS A 1 186 ? -23.117 2.901 20.061 1.00 96.81 186 HIS A N 1
ATOM 1459 C CA . HIS A 1 186 ? -23.140 1.437 20.052 1.00 96.81 186 HIS A CA 1
ATOM 1460 C C . HIS A 1 186 ? -22.204 0.897 18.968 1.00 96.81 186 HIS A C 1
ATOM 1462 O O . HIS A 1 186 ? -22.071 1.512 17.910 1.00 96.81 186 HIS A O 1
ATOM 1468 N N . PHE A 1 187 ? -21.523 -0.213 19.240 1.00 98.44 187 PHE A N 1
ATOM 1469 C CA . PHE A 1 187 ? -20.512 -0.799 18.357 1.00 98.44 187 PHE A CA 1
ATOM 1470 C C . PHE A 1 187 ? -20.789 -2.287 18.154 1.00 98.44 187 PHE A C 1
ATOM 1472 O O . PHE A 1 187 ? -20.992 -3.017 19.123 1.00 98.44 187 PHE A O 1
ATOM 1479 N N . GLU A 1 188 ? -20.757 -2.730 16.901 1.00 98.38 188 GLU A N 1
ATOM 1480 C CA . GLU A 1 188 ? -21.043 -4.110 16.509 1.00 98.38 188 GLU A CA 1
ATOM 1481 C C . GLU A 1 188 ? -19.935 -4.684 15.624 1.00 98.38 188 GLU A C 1
ATOM 1483 O O . GLU A 1 188 ? -19.308 -3.968 14.839 1.00 98.38 188 GLU A O 1
ATOM 1488 N N . CYS A 1 189 ? -19.716 -5.995 15.744 1.00 98.50 189 CYS A N 1
ATOM 1489 C CA . CYS A 1 189 ? -18.800 -6.776 14.919 1.00 98.50 189 CYS A CA 1
ATOM 1490 C C . CYS A 1 189 ? -19.554 -7.977 14.337 1.00 98.50 189 CYS A C 1
ATOM 1492 O O . CYS A 1 189 ? -19.994 -8.859 15.075 1.00 98.50 189 CYS A O 1
ATOM 1494 N N . HIS A 1 190 ? -19.689 -8.003 13.014 1.00 98.56 190 HIS A N 1
ATOM 1495 C CA . HIS A 1 190 ? -20.385 -9.047 12.263 1.00 98.56 190 HIS A CA 1
ATOM 1496 C C . HIS A 1 190 ? -19.372 -10.017 11.663 1.00 98.56 190 HIS A C 1
ATOM 1498 O O . HIS A 1 190 ? -18.433 -9.584 10.987 1.00 98.56 190 HIS A O 1
ATOM 1504 N N . VAL A 1 191 ? -19.565 -11.319 11.892 1.00 97.81 191 VAL A N 1
ATOM 1505 C CA . VAL A 1 191 ? -18.614 -12.373 11.477 1.00 97.81 191 VAL A CA 1
ATOM 1506 C C . VAL A 1 191 ? -19.257 -13.525 10.703 1.00 97.81 191 VAL A C 1
ATOM 1508 O O . VAL A 1 191 ? -18.552 -14.258 10.015 1.00 97.81 191 VAL A O 1
ATOM 1511 N N . THR A 1 192 ? -20.578 -13.705 10.796 1.00 98.31 192 THR A N 1
ATOM 1512 C CA . THR A 1 192 ? -21.280 -14.749 10.037 1.00 98.31 192 THR A CA 1
ATOM 1513 C C . THR A 1 192 ? -21.493 -14.298 8.592 1.00 98.31 192 THR A C 1
ATOM 1515 O O . THR A 1 192 ? -21.577 -13.103 8.312 1.00 98.31 192 THR A O 1
ATOM 1518 N N . ALA A 1 193 ? -21.592 -15.243 7.656 1.00 97.88 193 ALA A N 1
ATOM 1519 C CA . ALA A 1 193 ? -21.733 -14.927 6.235 1.00 97.88 193 ALA A CA 1
ATOM 1520 C C . ALA A 1 193 ? -22.974 -14.076 5.915 1.00 97.88 193 ALA A C 1
ATOM 1522 O O . ALA A 1 193 ? -22.893 -13.165 5.087 1.00 97.88 193 ALA A O 1
ATOM 1523 N N . ASP A 1 194 ? -24.100 -14.343 6.580 1.00 98.19 194 ASP A N 1
ATOM 1524 C CA . ASP A 1 194 ? -25.344 -13.605 6.358 1.00 98.19 194 ASP A CA 1
ATOM 1525 C C . ASP A 1 194 ? -25.314 -12.219 7.018 1.00 98.19 194 ASP A C 1
ATOM 1527 O O . ASP A 1 194 ? -25.689 -11.239 6.368 1.00 98.19 194 ASP A O 1
ATOM 1531 N N . ASP A 1 195 ? -24.774 -12.094 8.238 1.00 98.19 195 ASP A N 1
ATOM 1532 C CA . ASP A 1 195 ? -24.631 -10.790 8.903 1.00 98.19 195 ASP A CA 1
ATOM 1533 C C . ASP A 1 195 ? -23.636 -9.892 8.160 1.00 98.19 195 ASP A C 1
ATOM 1535 O O . ASP A 1 195 ? -23.901 -8.709 7.935 1.00 98.19 195 ASP A O 1
ATOM 1539 N N . VAL A 1 196 ? -22.508 -10.457 7.713 1.00 98.56 196 VAL A N 1
ATOM 1540 C CA . VAL A 1 196 ? -21.508 -9.754 6.896 1.00 98.56 196 VAL A CA 1
ATOM 1541 C C . VAL A 1 196 ? -22.118 -9.302 5.573 1.00 98.56 196 VAL A C 1
ATOM 1543 O O . VAL A 1 196 ? -21.939 -8.145 5.193 1.00 98.56 196 VAL A O 1
ATOM 1546 N N . ALA A 1 197 ? -22.867 -10.164 4.879 1.00 97.81 197 ALA A N 1
ATOM 1547 C CA . ALA A 1 197 ? -23.549 -9.786 3.643 1.00 97.81 197 ALA A CA 1
ATOM 1548 C C . ALA A 1 197 ? -24.538 -8.629 3.878 1.00 97.81 197 ALA A C 1
ATOM 1550 O O . ALA A 1 197 ? -24.506 -7.633 3.152 1.00 97.81 197 ALA A O 1
ATOM 1551 N N . ALA A 1 198 ? -25.361 -8.705 4.929 1.00 98.06 198 ALA A N 1
ATOM 1552 C CA . ALA A 1 198 ? -26.288 -7.635 5.296 1.00 98.06 198 ALA A CA 1
ATOM 1553 C C . ALA A 1 198 ? -25.559 -6.322 5.647 1.00 98.06 198 ALA A C 1
ATOM 1555 O O . ALA A 1 198 ? -25.993 -5.240 5.243 1.00 98.06 198 ALA A O 1
ATOM 1556 N N . ALA A 1 199 ? -24.425 -6.401 6.345 1.00 98.06 199 ALA A N 1
ATOM 1557 C CA . ALA A 1 199 ? -23.602 -5.243 6.677 1.00 98.06 199 ALA A CA 1
ATOM 1558 C C . ALA A 1 199 ? -22.936 -4.616 5.437 1.00 98.06 199 ALA A C 1
ATOM 1560 O O . ALA A 1 199 ? -22.819 -3.395 5.354 1.00 98.06 199 ALA A O 1
ATOM 1561 N N . VAL A 1 200 ? -22.565 -5.409 4.422 1.00 96.88 200 VAL A N 1
ATOM 1562 C CA . VAL A 1 200 ? -22.072 -4.886 3.131 1.00 96.88 200 VAL A CA 1
ATOM 1563 C C . VAL A 1 200 ? -23.154 -4.075 2.407 1.00 96.88 200 VAL A C 1
ATOM 1565 O O . VAL A 1 200 ? -22.850 -3.014 1.855 1.00 96.88 200 VAL A O 1
ATOM 1568 N N . HIS A 1 201 ? -24.420 -4.507 2.449 1.00 95.88 201 HIS A N 1
ATOM 1569 C CA . HIS A 1 201 ? -25.533 -3.709 1.921 1.00 95.88 201 HIS A CA 1
ATOM 1570 C C . HIS A 1 201 ? -25.662 -2.363 2.654 1.00 95.88 201 HIS A C 1
ATOM 1572 O O . HIS A 1 201 ? -25.671 -1.313 2.007 1.00 95.88 201 HIS A O 1
ATOM 1578 N N . ARG A 1 202 ? -25.661 -2.374 3.996 1.00 95.94 202 ARG A N 1
ATOM 1579 C CA . ARG A 1 202 ? -25.716 -1.144 4.809 1.00 95.94 202 ARG A CA 1
ATOM 1580 C C . ARG A 1 202 ? -24.521 -0.222 4.567 1.00 95.94 202 ARG A C 1
ATOM 1582 O O . ARG A 1 202 ? -24.689 0.994 4.473 1.00 95.94 202 ARG A O 1
ATOM 1589 N N . TYR A 1 203 ? -23.322 -0.788 4.420 1.00 95.12 203 TYR A N 1
ATOM 1590 C CA . TYR A 1 203 ? -22.116 -0.052 4.046 1.00 95.12 203 TYR A CA 1
ATOM 1591 C C . TYR A 1 203 ? -22.324 0.693 2.722 1.00 95.12 203 TYR A C 1
ATOM 1593 O O . TYR A 1 203 ? -22.059 1.893 2.643 1.00 95.12 203 TYR A O 1
ATOM 1601 N N . ALA A 1 204 ? -22.826 0.003 1.693 1.00 91.50 204 ALA A N 1
ATOM 1602 C CA . ALA A 1 204 ? -23.048 0.587 0.373 1.00 91.50 204 ALA A CA 1
ATOM 1603 C C . ALA A 1 204 ? -24.116 1.699 0.401 1.00 91.50 204 ALA A C 1
ATOM 1605 O O . ALA A 1 204 ? -23.965 2.724 -0.272 1.00 91.50 204 ALA A O 1
ATOM 1606 N N . ASP A 1 205 ? -25.169 1.537 1.207 1.00 90.56 205 ASP A N 1
ATOM 1607 C CA . ASP A 1 205 ? -26.180 2.575 1.452 1.00 90.56 205 ASP A CA 1
ATOM 1608 C C . ASP A 1 205 ? -25.591 3.809 2.147 1.00 90.56 205 ASP A C 1
ATOM 1610 O O . ASP A 1 205 ? -25.920 4.943 1.797 1.00 90.56 205 ASP A O 1
ATOM 1614 N N . LEU A 1 206 ? -24.712 3.611 3.134 1.00 90.88 206 LEU A N 1
ATOM 1615 C CA . LEU A 1 206 ? -24.044 4.704 3.836 1.00 90.88 206 LEU A CA 1
ATOM 1616 C C . LEU A 1 206 ? -23.036 5.436 2.938 1.00 90.88 206 LEU A C 1
ATOM 1618 O O . LEU A 1 206 ? -23.021 6.660 2.917 1.00 90.88 206 LEU A O 1
ATOM 1622 N N . GLU A 1 207 ? -22.229 4.715 2.157 1.00 86.50 207 GLU A N 1
ATOM 1623 C CA . GLU A 1 207 ? -21.249 5.317 1.239 1.00 86.50 207 GLU A CA 1
ATOM 1624 C C . GLU A 1 207 ? -21.904 6.159 0.137 1.00 86.50 207 GLU A C 1
ATOM 1626 O O . GLU A 1 207 ? -21.382 7.214 -0.217 1.00 86.50 207 GLU A O 1
ATOM 1631 N N . THR A 1 208 ? -23.079 5.750 -0.348 1.00 79.69 208 THR A N 1
ATOM 1632 C CA . THR A 1 208 ? -23.840 6.515 -1.354 1.00 79.69 208 THR A CA 1
ATOM 1633 C C . THR A 1 208 ? -24.339 7.860 -0.811 1.00 79.69 208 THR A C 1
ATOM 1635 O O . THR A 1 208 ? -24.560 8.788 -1.584 1.00 79.69 208 THR A O 1
ATOM 1638 N N . ARG A 1 209 ? -24.502 7.990 0.513 1.00 76.00 209 ARG A N 1
ATOM 1639 C CA . ARG A 1 209 ? -24.955 9.227 1.169 1.00 76.00 209 ARG A CA 1
ATOM 1640 C C . ARG A 1 209 ? -23.826 10.234 1.451 1.00 76.00 209 ARG A C 1
ATOM 1642 O O . ARG A 1 209 ? -24.142 11.358 1.828 1.00 76.00 209 ARG A O 1
ATOM 1649 N N . GLY A 1 210 ? -22.552 9.858 1.287 1.00 64.12 210 GLY A N 1
ATOM 1650 C CA . GLY A 1 210 ? -21.387 10.708 1.590 1.00 64.12 210 GLY A CA 1
ATOM 1651 C C . GLY A 1 210 ? -20.673 11.319 0.369 1.00 64.12 210 GLY A C 1
ATOM 1652 O O . GLY A 1 210 ? -21.001 11.031 -0.782 1.00 64.12 210 GLY A O 1
ATOM 1653 N N . TRP A 1 211 ? -19.630 12.121 0.617 1.00 53.69 211 TRP A N 1
ATOM 1654 C CA . TRP A 1 211 ? -18.786 12.868 -0.330 1.00 53.69 211 TRP A CA 1
ATOM 1655 C C . TRP A 1 211 ? -18.178 12.000 -1.440 1.00 53.69 211 TRP A C 1
ATOM 1657 O O . TRP A 1 211 ? -17.942 12.474 -2.551 1.00 53.69 211 TRP A O 1
ATOM 1667 N N . LYS A 1 212 ? -17.988 10.698 -1.185 1.00 52.50 212 LYS A N 1
ATOM 1668 C CA . LYS A 1 212 ? -17.489 9.726 -2.175 1.00 52.50 212 LYS A CA 1
ATOM 1669 C C . LYS A 1 212 ? -18.474 9.426 -3.308 1.00 52.50 212 LYS A C 1
ATOM 1671 O O . LYS A 1 212 ? -18.063 8.854 -4.319 1.00 52.50 212 LYS A O 1
ATOM 1676 N N . ALA A 1 213 ? -19.736 9.844 -3.191 1.00 47.53 213 ALA A N 1
ATOM 1677 C CA . ALA A 1 213 ? -20.680 9.813 -4.303 1.00 47.53 213 ALA A CA 1
ATOM 1678 C C . ALA A 1 213 ? -20.215 10.699 -5.478 1.00 47.53 213 ALA A C 1
ATOM 1680 O O . ALA A 1 213 ? -20.487 10.370 -6.630 1.00 47.53 213 ALA A O 1
ATOM 1681 N N . GLN A 1 214 ? -19.462 11.778 -5.209 1.00 41.41 214 GLN A N 1
ATOM 1682 C CA . GLN A 1 214 ? -18.969 12.697 -6.244 1.00 41.41 214 GLN A CA 1
ATOM 1683 C C . GLN A 1 214 ? -17.693 12.211 -6.955 1.00 41.41 214 GLN A C 1
ATOM 1685 O O . GLN A 1 214 ? -17.437 12.628 -8.081 1.00 41.41 214 GLN A O 1
ATOM 1690 N N . GLU A 1 215 ? -16.917 11.300 -6.355 1.00 45.56 215 GLU A N 1
ATOM 1691 C CA . GLU A 1 215 ? -15.668 10.774 -6.943 1.00 45.56 215 GLU A CA 1
ATOM 1692 C C . GLU A 1 215 ? -15.851 9.457 -7.721 1.00 45.56 215 GLU A C 1
ATOM 1694 O O . GLU A 1 215 ? -14.886 8.911 -8.253 1.00 45.56 215 GLU A O 1
ATOM 1699 N N . GLY A 1 216 ? -17.073 8.912 -7.792 1.00 49.03 216 GLY A N 1
ATOM 1700 C CA . GLY A 1 216 ? -17.370 7.691 -8.554 1.00 49.03 216 GLY A CA 1
ATOM 1701 C C . GLY A 1 216 ? -16.742 6.404 -7.993 1.00 49.03 216 GLY A C 1
ATOM 1702 O O . GLY A 1 216 ? -16.762 5.374 -8.662 1.00 49.03 216 GLY A O 1
ATOM 1703 N N . THR A 1 217 ? -16.202 6.431 -6.769 1.00 51.50 217 THR A N 1
ATOM 1704 C CA . THR A 1 217 ? -15.544 5.280 -6.110 1.00 51.50 217 THR A CA 1
ATOM 1705 C C . THR A 1 217 ? -16.437 4.525 -5.120 1.00 51.50 217 THR A C 1
ATOM 1707 O O . THR A 1 217 ? -15.984 3.545 -4.513 1.00 51.50 217 THR A O 1
ATOM 1710 N N . ALA A 1 218 ? -17.682 4.984 -4.951 1.00 57.22 218 ALA A N 1
ATOM 1711 C CA . ALA A 1 218 ? -18.685 4.334 -4.117 1.00 57.22 218 ALA A CA 1
ATOM 1712 C C . ALA A 1 218 ? -18.994 2.922 -4.632 1.00 57.22 218 ALA A C 1
ATOM 1714 O O . ALA A 1 218 ? -19.094 2.724 -5.833 1.00 57.22 218 ALA A O 1
ATOM 1715 N N . LEU A 1 219 ? -19.234 1.948 -3.756 1.00 57.81 219 LEU A N 1
ATOM 1716 C CA . LEU A 1 219 ? -19.562 0.575 -4.152 1.00 57.81 219 LEU A CA 1
ATOM 1717 C C . LEU A 1 219 ? -20.775 0.512 -5.092 1.00 57.81 219 LEU A C 1
ATOM 1719 O O . LEU A 1 219 ? -20.794 -0.311 -6.000 1.00 57.81 219 LEU A O 1
ATOM 1723 N N . LYS A 1 220 ? -21.75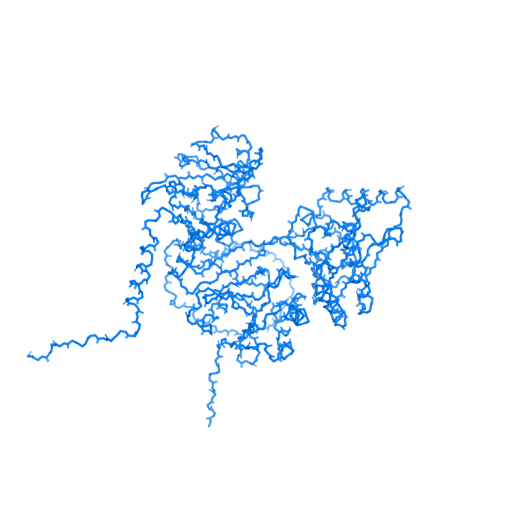5 1.410 -4.923 1.00 58.19 220 LYS A N 1
ATOM 1724 C CA . LYS A 1 220 ? -22.917 1.524 -5.821 1.00 58.19 220 LYS A CA 1
ATOM 1725 C C . LYS A 1 220 ? -22.648 2.281 -7.125 1.00 58.19 220 LYS A C 1
ATOM 1727 O O . LYS A 1 220 ? -23.546 2.355 -7.958 1.00 58.19 220 LYS A O 1
ATOM 1732 N N . SER A 1 221 ? -21.454 2.839 -7.331 1.00 57.66 221 SER A N 1
ATOM 1733 C CA . SER A 1 221 ? -21.116 3.526 -8.585 1.00 57.66 221 SER A CA 1
ATOM 1734 C C . SER A 1 221 ? -21.064 2.561 -9.774 1.00 57.66 221 SER A C 1
ATOM 1736 O O . SER A 1 221 ? -21.264 2.981 -10.911 1.00 57.66 221 SER A O 1
ATOM 1738 N N . SER A 1 222 ? -20.871 1.259 -9.521 1.00 67.50 222 SER A N 1
ATOM 1739 C CA . SER A 1 222 ? -21.091 0.198 -10.505 1.00 67.50 222 SER A CA 1
ATOM 1740 C C . SER A 1 222 ? -21.603 -1.081 -9.841 1.00 67.50 222 SER A C 1
ATOM 1742 O O . SER A 1 222 ? -21.059 -1.518 -8.828 1.00 67.50 222 SER A O 1
ATOM 1744 N N . ALA A 1 223 ? -22.608 -1.725 -10.444 1.00 73.25 223 ALA A N 1
ATOM 1745 C CA . ALA A 1 223 ? -23.122 -3.017 -9.974 1.00 73.25 223 ALA A CA 1
ATOM 1746 C C . ALA A 1 223 ? -21.997 -4.062 -9.846 1.00 73.25 223 ALA A C 1
ATOM 1748 O O . ALA A 1 223 ? -21.890 -4.736 -8.830 1.00 73.25 223 ALA A O 1
ATOM 1749 N N . ALA A 1 224 ? -21.070 -4.082 -10.810 1.00 75.12 224 ALA A N 1
ATOM 1750 C CA . ALA A 1 224 ? -19.925 -4.987 -10.806 1.00 75.12 224 ALA A CA 1
ATOM 1751 C C . ALA A 1 224 ? -18.999 -4.818 -9.585 1.00 75.12 224 ALA A C 1
ATOM 1753 O O . ALA A 1 224 ? -18.452 -5.802 -9.093 1.00 75.12 224 ALA A O 1
ATOM 1754 N N . GLN A 1 225 ? -18.801 -3.592 -9.081 1.00 80.00 225 GLN A N 1
ATOM 1755 C CA . GLN A 1 225 ? -17.984 -3.372 -7.883 1.00 80.00 225 GLN A CA 1
ATOM 1756 C C . GLN A 1 225 ? -18.715 -3.809 -6.612 1.00 80.00 225 GLN A C 1
ATOM 1758 O O . GLN A 1 225 ? -18.091 -4.410 -5.736 1.00 80.00 225 GLN A O 1
ATOM 1763 N N . PHE A 1 226 ? -20.015 -3.527 -6.508 1.00 86.25 226 PHE A N 1
ATOM 1764 C CA . PHE A 1 226 ? -20.831 -4.000 -5.394 1.00 86.25 226 PHE A CA 1
ATOM 1765 C C . PHE A 1 226 ? -20.857 -5.534 -5.331 1.00 86.25 226 PHE A C 1
ATOM 1767 O O . PHE A 1 226 ? -20.531 -6.102 -4.288 1.00 86.25 226 PHE A O 1
ATOM 1774 N N . ASP A 1 227 ? -21.157 -6.190 -6.455 1.00 86.00 227 ASP A N 1
ATOM 1775 C CA . ASP A 1 227 ? -21.233 -7.650 -6.560 1.00 86.00 227 ASP A CA 1
ATOM 1776 C C . ASP A 1 227 ? -19.900 -8.307 -6.182 1.00 86.00 227 ASP A C 1
ATOM 1778 O O . ASP A 1 227 ? -19.874 -9.272 -5.414 1.00 86.00 227 ASP A O 1
ATOM 1782 N N . HIS A 1 228 ? -18.783 -7.728 -6.638 1.00 86.00 228 HIS A N 1
ATOM 1783 C CA . HIS A 1 228 ? -17.444 -8.166 -6.258 1.00 86.00 228 HIS A CA 1
ATOM 1784 C C . HIS A 1 228 ? -17.236 -8.135 -4.735 1.00 86.00 228 HIS A C 1
ATOM 1786 O O . HIS A 1 228 ? -16.878 -9.155 -4.144 1.00 86.00 228 HIS A O 1
ATOM 1792 N N . TYR A 1 229 ? -17.465 -6.989 -4.080 1.00 90.94 229 TYR A N 1
ATOM 1793 C CA . TYR A 1 229 ? -17.239 -6.870 -2.634 1.00 90.94 229 TYR A CA 1
ATOM 1794 C C . TYR A 1 229 ? -18.194 -7.744 -1.823 1.00 90.94 229 TYR A C 1
ATOM 1796 O O . TYR A 1 229 ? -17.752 -8.375 -0.866 1.00 90.94 229 TYR A O 1
ATOM 1804 N N . LEU A 1 230 ? -19.472 -7.821 -2.202 1.00 94.62 230 LEU A N 1
ATOM 1805 C CA . LEU A 1 230 ? -20.442 -8.684 -1.531 1.00 94.62 230 LEU A CA 1
ATOM 1806 C C . LEU A 1 230 ? -19.994 -10.148 -1.576 1.00 94.62 230 LEU A C 1
ATOM 1808 O O . LEU A 1 230 ? -19.998 -10.831 -0.551 1.00 94.62 230 LEU A O 1
ATOM 1812 N N . LYS A 1 231 ? -19.551 -10.614 -2.745 1.00 94.44 231 LYS A N 1
ATOM 1813 C CA . LYS A 1 231 ? -19.120 -11.996 -2.944 1.00 94.44 231 LYS A CA 1
ATOM 1814 C C . LYS A 1 231 ? -17.816 -12.310 -2.215 1.00 94.44 231 LYS A C 1
ATOM 1816 O O . LYS A 1 231 ? -17.760 -13.322 -1.519 1.00 94.44 231 LYS A O 1
ATOM 1821 N N . VAL A 1 232 ? -16.815 -11.427 -2.299 1.00 95.31 232 VAL A N 1
ATOM 1822 C CA . VAL A 1 232 ? -15.555 -11.558 -1.543 1.00 95.31 232 VAL A CA 1
ATOM 1823 C C . VAL A 1 232 ? -15.830 -11.618 -0.047 1.00 95.31 232 VAL A C 1
ATOM 1825 O O . VAL A 1 232 ? -15.335 -12.522 0.623 1.00 95.31 232 VAL A O 1
ATOM 1828 N N . MET A 1 233 ? -16.624 -10.686 0.482 1.00 97.94 233 MET A N 1
ATOM 1829 C CA . MET A 1 233 ? -16.904 -10.605 1.916 1.00 97.94 233 MET A CA 1
ATOM 1830 C C . MET A 1 233 ? -17.710 -11.807 2.407 1.00 97.94 233 MET A C 1
ATOM 1832 O O . MET A 1 233 ? -17.358 -12.374 3.438 1.00 97.94 233 MET A O 1
ATOM 1836 N N . ARG A 1 234 ? -18.735 -12.244 1.661 1.00 97.88 234 ARG A N 1
ATOM 1837 C CA . ARG A 1 234 ? -19.539 -13.422 2.019 1.00 97.88 234 ARG A CA 1
ATOM 1838 C C . ARG A 1 234 ? -18.702 -14.702 2.020 1.00 97.88 234 ARG A C 1
ATOM 1840 O O . ARG A 1 234 ? -18.679 -15.394 3.029 1.00 97.88 234 ARG A O 1
ATOM 1847 N N . GLN A 1 235 ? -17.970 -14.984 0.939 1.00 97.19 235 GLN A N 1
ATOM 1848 C CA . GLN A 1 235 ? -17.121 -16.183 0.854 1.00 97.19 235 GLN A CA 1
ATOM 1849 C C . GLN A 1 235 ? -16.000 -16.167 1.898 1.00 97.19 235 GLN A C 1
ATOM 1851 O O . GLN A 1 235 ? -15.676 -17.190 2.494 1.00 97.19 235 GLN A O 1
ATOM 1856 N N . SER A 1 236 ? -15.414 -14.995 2.150 1.00 97.75 236 SER A N 1
ATOM 1857 C CA . SER A 1 236 ? -14.390 -14.858 3.184 1.00 97.75 236 SER A CA 1
ATOM 1858 C C . SER A 1 236 ? -14.984 -15.071 4.578 1.00 97.75 236 SER A C 1
ATOM 1860 O O . SER A 1 236 ? -14.336 -15.697 5.404 1.00 97.75 236 SER A O 1
ATOM 1862 N N . ALA A 1 237 ? -16.217 -14.629 4.846 1.00 98.00 237 ALA A N 1
ATOM 1863 C CA . ALA A 1 237 ? -16.907 -14.892 6.111 1.00 98.00 237 ALA A CA 1
ATOM 1864 C C . ALA A 1 237 ? -17.266 -16.379 6.284 1.00 98.00 237 ALA A C 1
ATOM 1866 O O . ALA A 1 237 ? -17.086 -16.917 7.373 1.00 98.00 237 ALA A O 1
ATOM 1867 N N . GLU A 1 238 ? -17.679 -17.074 5.216 1.00 97.56 238 GLU A N 1
ATOM 1868 C CA . GLU A 1 238 ? -17.864 -18.539 5.215 1.00 97.56 238 GLU A CA 1
ATOM 1869 C C . GLU A 1 238 ? -16.565 -19.277 5.590 1.00 97.56 238 GLU A C 1
ATOM 1871 O O . GLU A 1 238 ? -16.607 -20.310 6.256 1.00 97.56 238 GLU A O 1
ATOM 1876 N N . ALA A 1 239 ? -15.409 -18.714 5.224 1.00 95.62 239 ALA A N 1
ATOM 1877 C CA . ALA A 1 239 ? -14.085 -19.210 5.598 1.00 95.62 239 ALA A CA 1
ATOM 1878 C C . ALA A 1 239 ? -13.567 -18.690 6.961 1.00 95.62 239 ALA A C 1
ATOM 1880 O O . ALA A 1 239 ? -12.443 -19.009 7.343 1.00 95.62 239 ALA A O 1
ATOM 1881 N N . GLY A 1 240 ? -14.343 -17.886 7.700 1.00 95.81 240 GLY A N 1
ATOM 1882 C CA . GLY A 1 240 ? -13.917 -17.272 8.969 1.00 95.81 240 GLY A CA 1
ATOM 1883 C C . GLY A 1 240 ? -12.892 -16.135 8.820 1.00 95.81 240 GLY A C 1
ATOM 1884 O O . GLY A 1 240 ? -12.250 -15.737 9.792 1.00 95.81 240 GLY A O 1
ATOM 1885 N N . SER A 1 241 ? -12.739 -15.603 7.608 1.00 96.25 241 SER A N 1
ATOM 1886 C CA . SER A 1 241 ? -11.707 -14.648 7.187 1.00 96.25 241 SER A CA 1
ATOM 1887 C C . SER A 1 241 ? -12.237 -13.252 6.837 1.00 96.25 241 SER A C 1
ATOM 1889 O O . SER A 1 241 ? -11.531 -12.464 6.206 1.00 96.25 241 SER A O 1
ATOM 1891 N N . ALA A 1 242 ? -13.463 -12.904 7.231 1.00 98.19 242 ALA A N 1
ATOM 1892 C CA . ALA A 1 242 ? -13.997 -11.550 7.085 1.00 98.19 242 ALA A CA 1
ATOM 1893 C C . ALA A 1 242 ? -14.749 -11.090 8.328 1.00 98.19 242 ALA A C 1
ATOM 1895 O O . ALA A 1 242 ? -15.383 -11.884 9.021 1.00 98.19 242 ALA A O 1
ATOM 1896 N N . ARG A 1 243 ? -14.676 -9.783 8.584 1.00 98.25 243 ARG A N 1
ATOM 1897 C CA . ARG A 1 243 ? -15.428 -9.107 9.645 1.00 98.25 243 ARG A CA 1
ATOM 1898 C C . ARG A 1 243 ? -15.917 -7.755 9.142 1.00 98.25 243 ARG A C 1
ATOM 1900 O O . ARG A 1 243 ? -15.211 -7.081 8.381 1.00 98.25 243 ARG A O 1
ATOM 1907 N N . VAL A 1 244 ? -17.097 -7.336 9.584 1.00 98.75 244 VAL A N 1
ATOM 1908 C CA . VAL A 1 244 ? -17.598 -5.973 9.365 1.00 98.75 244 VAL A CA 1
ATOM 1909 C C . VAL A 1 244 ? -17.845 -5.314 10.707 1.00 98.75 244 VAL A C 1
ATOM 1911 O O . VAL A 1 244 ? -18.571 -5.855 11.534 1.00 98.75 244 VAL A O 1
ATOM 1914 N N . TYR A 1 245 ? -17.250 -4.142 10.905 1.00 98.81 245 TYR A N 1
ATOM 1915 C CA . TYR A 1 245 ? -17.457 -3.343 12.108 1.00 98.81 245 TYR A CA 1
ATOM 1916 C C . TYR A 1 245 ? -18.394 -2.188 11.797 1.00 98.81 245 TYR A C 1
ATOM 1918 O O . TYR A 1 245 ? -18.231 -1.514 10.772 1.00 98.81 245 TYR A O 1
ATOM 1926 N N . GLU A 1 246 ? -19.355 -1.958 12.681 1.00 98.69 246 GLU A N 1
ATOM 1927 C CA . GLU A 1 246 ? -20.336 -0.887 12.564 1.00 98.69 246 GLU A CA 1
ATOM 1928 C C . GLU A 1 246 ? -20.393 -0.070 13.854 1.00 98.69 246 GLU A C 1
ATOM 1930 O O . GLU A 1 246 ? -20.337 -0.601 14.962 1.00 98.69 246 GLU A O 1
ATOM 1935 N N . LEU A 1 247 ? -20.494 1.249 13.699 1.00 98.69 247 LEU A N 1
ATOM 1936 C CA . LEU A 1 247 ? -20.705 2.191 14.788 1.00 98.69 247 LEU A CA 1
ATOM 1937 C C . LEU A 1 247 ? -22.043 2.888 14.579 1.00 98.69 247 LEU A C 1
ATOM 1939 O O . LEU A 1 247 ? -22.257 3.514 13.539 1.00 98.69 247 LEU A O 1
ATOM 1943 N N . TYR A 1 248 ? -22.892 2.847 15.594 1.00 98.44 248 TYR A N 1
ATOM 1944 C CA . TYR A 1 248 ? -24.181 3.517 15.633 1.00 98.44 248 TYR A CA 1
ATOM 1945 C C . TYR A 1 248 ? -24.139 4.686 16.614 1.00 98.44 248 TYR A C 1
ATOM 1947 O O . TYR A 1 248 ? -23.557 4.581 17.695 1.00 98.44 248 TYR A O 1
ATOM 1955 N N . ILE A 1 249 ? -24.764 5.802 16.241 1.00 97.56 249 ILE A N 1
ATOM 1956 C CA . ILE A 1 249 ? -24.990 6.952 17.119 1.00 97.56 249 ILE A CA 1
ATOM 1957 C C . ILE A 1 249 ? -26.489 7.218 17.133 1.00 97.56 249 ILE A C 1
ATOM 1959 O O . ILE A 1 249 ? -27.069 7.477 16.081 1.00 97.56 249 ILE A O 1
ATOM 1963 N N . ASP A 1 250 ? -27.098 7.150 18.316 1.00 95.06 250 ASP A N 1
ATOM 1964 C CA . ASP A 1 250 ? -28.542 7.344 18.507 1.00 95.06 250 ASP A CA 1
ATOM 1965 C C . ASP A 1 250 ? -29.398 6.447 17.587 1.00 95.06 250 ASP A C 1
ATOM 1967 O O . ASP A 1 250 ? -30.326 6.882 16.911 1.00 95.06 250 ASP A O 1
ATOM 1971 N N . GLY A 1 251 ? -29.002 5.173 17.477 1.00 94.38 251 GLY A N 1
ATOM 1972 C CA . GLY A 1 251 ? -29.659 4.168 16.632 1.00 94.38 251 GLY A CA 1
ATOM 1973 C C . GLY A 1 251 ? -29.370 4.270 15.126 1.00 94.38 251 GLY A C 1
ATOM 1974 O O . GLY A 1 251 ? -29.676 3.333 14.391 1.00 94.38 251 GLY A O 1
ATOM 1975 N N . ALA A 1 252 ? -28.740 5.345 14.645 1.00 94.38 252 ALA A N 1
ATOM 1976 C CA . ALA A 1 252 ? -28.383 5.507 13.236 1.00 94.38 252 ALA A CA 1
ATOM 1977 C C . ALA A 1 252 ? -26.964 4.995 12.943 1.00 94.38 252 ALA A C 1
ATOM 1979 O O . ALA A 1 252 ? -26.027 5.292 13.685 1.00 94.38 252 ALA A O 1
ATOM 1980 N N . LEU A 1 253 ? -26.785 4.264 11.834 1.00 97.25 253 LEU A N 1
ATOM 1981 C CA . LEU A 1 253 ? -25.465 3.804 11.390 1.00 97.25 253 LEU A CA 1
ATOM 1982 C C . LEU A 1 253 ? -24.583 5.009 11.034 1.00 97.25 253 LEU A C 1
ATOM 1984 O O . LEU A 1 253 ? -24.790 5.666 10.014 1.00 97.25 253 LEU A O 1
ATOM 1988 N N . ALA A 1 254 ? -23.585 5.268 11.873 1.00 97.12 254 ALA A N 1
ATOM 1989 C CA . ALA A 1 254 ? -22.711 6.428 11.795 1.00 97.12 254 ALA A CA 1
ATOM 1990 C C . ALA A 1 254 ? -21.389 6.131 11.077 1.00 97.12 254 ALA A C 1
ATOM 1992 O O . ALA A 1 254 ? -20.813 7.032 10.467 1.00 97.12 254 ALA A O 1
ATOM 1993 N N . ALA A 1 255 ? -20.876 4.900 11.147 1.00 97.81 255 ALA A N 1
ATOM 1994 C CA . ALA A 1 255 ? -19.694 4.473 10.400 1.00 97.81 255 ALA A CA 1
ATOM 1995 C C . ALA A 1 255 ? -19.660 2.957 10.191 1.00 97.81 255 ALA A C 1
ATOM 1997 O O . ALA A 1 255 ? -20.159 2.206 11.020 1.00 97.81 255 ALA A O 1
ATOM 1998 N N . SER A 1 256 ? -19.020 2.512 9.106 1.00 98.19 256 SER A N 1
ATOM 1999 C CA . SER A 1 256 ? -18.844 1.089 8.791 1.00 98.19 256 SER A CA 1
ATOM 2000 C C . SER A 1 256 ? -17.479 0.811 8.143 1.00 98.19 256 SER A C 1
ATOM 2002 O O . SER A 1 256 ? -16.898 1.682 7.477 1.00 98.19 256 SER A O 1
ATOM 2004 N N . ARG A 1 257 ? -16.918 -0.379 8.399 1.00 97.75 257 ARG A N 1
ATOM 2005 C CA . ARG A 1 257 ? -15.590 -0.826 7.946 1.00 97.75 257 ARG A CA 1
ATOM 2006 C C . ARG A 1 257 ? -15.652 -2.285 7.520 1.00 97.75 257 ARG A C 1
ATOM 2008 O O . ARG A 1 257 ? -15.916 -3.155 8.344 1.00 97.75 257 ARG A O 1
ATOM 2015 N N . LEU A 1 258 ? -15.338 -2.538 6.252 1.00 97.88 258 LEU A N 1
ATOM 2016 C CA . LEU A 1 258 ? -15.183 -3.890 5.717 1.00 97.88 258 LEU A CA 1
ATOM 2017 C C . LEU A 1 258 ? -13.736 -4.338 5.920 1.00 97.88 258 LEU A C 1
ATOM 2019 O O . LEU A 1 258 ? -12.809 -3.590 5.582 1.00 97.88 258 LEU A O 1
ATOM 2023 N N . THR A 1 259 ? -13.537 -5.537 6.462 1.00 98.38 259 THR A N 1
ATOM 2024 C CA . THR A 1 259 ? -12.204 -6.052 6.791 1.00 98.38 259 THR A CA 1
ATOM 2025 C C . THR A 1 259 ? -12.050 -7.524 6.427 1.00 98.38 259 THR A C 1
ATOM 2027 O O . THR A 1 259 ? -13.016 -8.288 6.452 1.00 98.38 259 THR A O 1
ATOM 2030 N N . LEU A 1 260 ? -10.816 -7.916 6.116 1.00 98.00 260 LEU A N 1
ATOM 2031 C CA . LEU A 1 260 ? -10.416 -9.312 5.951 1.00 98.00 260 LEU A CA 1
ATOM 2032 C C . LEU A 1 260 ? -9.446 -9.703 7.055 1.00 98.00 260 LEU A C 1
ATOM 2034 O O . LEU A 1 260 ? -8.620 -8.892 7.469 1.00 98.00 260 LEU A O 1
ATOM 2038 N N . VAL A 1 261 ? -9.520 -10.952 7.494 1.00 97.00 261 VAL A N 1
ATOM 2039 C CA . VAL A 1 261 ? -8.701 -11.502 8.573 1.00 97.00 261 VAL A CA 1
ATOM 2040 C C . VAL A 1 261 ? -8.115 -12.831 8.134 1.00 97.00 261 VAL A C 1
ATOM 2042 O O . VAL A 1 261 ? -8.810 -13.672 7.578 1.00 97.00 261 VAL A O 1
ATOM 2045 N N . SER A 1 262 ? -6.828 -13.031 8.382 1.00 94.38 262 SER A N 1
ATOM 2046 C CA . SER A 1 262 ? -6.161 -14.308 8.153 1.00 94.38 262 SER A CA 1
ATOM 2047 C C . SER A 1 262 ? -4.880 -14.374 8.978 1.00 94.38 262 SER A C 1
ATOM 2049 O O . SER A 1 262 ? -4.162 -13.376 9.115 1.00 94.38 262 SER A O 1
ATOM 2051 N N . GLY A 1 263 ? -4.626 -15.538 9.578 1.00 89.56 263 GLY A N 1
ATOM 2052 C CA . GLY A 1 263 ? -3.588 -15.693 10.593 1.00 89.56 263 GLY A CA 1
ATOM 2053 C C . GLY A 1 263 ? -3.778 -14.678 11.723 1.00 89.56 263 GLY A C 1
ATOM 2054 O O . GLY A 1 263 ? -4.852 -14.582 12.310 1.00 89.56 263 GLY A O 1
ATOM 2055 N N . THR A 1 264 ? -2.743 -13.886 11.997 1.00 94.00 264 THR A N 1
ATOM 2056 C CA . THR A 1 264 ? -2.754 -12.843 13.036 1.00 94.00 264 THR A CA 1
ATOM 2057 C C . THR A 1 264 ? -2.893 -11.426 12.471 1.00 94.00 264 THR A C 1
ATOM 2059 O O . THR A 1 264 ? -2.606 -10.449 13.166 1.00 94.00 264 THR A O 1
ATOM 2062 N N . THR A 1 265 ? -3.292 -11.292 11.202 1.00 96.62 265 THR A N 1
ATOM 2063 C CA . THR A 1 265 ? -3.382 -10.000 10.510 1.00 96.62 265 THR A CA 1
ATOM 2064 C C . THR A 1 265 ? -4.816 -9.697 10.100 1.00 96.62 265 THR A C 1
ATOM 2066 O O . THR A 1 265 ? -5.496 -10.530 9.499 1.00 96.62 265 THR A O 1
ATOM 2069 N N . LEU A 1 266 ? -5.249 -8.466 10.363 1.00 98.19 266 LEU A N 1
ATOM 2070 C CA . LEU A 1 266 ? -6.475 -7.890 9.820 1.00 98.19 266 LEU A CA 1
ATOM 2071 C C . LEU A 1 266 ? -6.127 -6.790 8.822 1.00 98.19 266 LEU A C 1
ATOM 2073 O O . LEU A 1 266 ? -5.271 -5.952 9.085 1.00 98.19 266 LEU A O 1
ATOM 2077 N N . VAL A 1 267 ? -6.811 -6.769 7.683 1.00 97.81 267 VAL A N 1
ATOM 2078 C CA . VAL A 1 267 ? -6.688 -5.726 6.662 1.00 97.81 267 VAL A CA 1
ATOM 2079 C C . VAL A 1 267 ? -8.000 -4.958 6.566 1.00 97.81 267 VAL A C 1
ATOM 2081 O O . VAL A 1 267 ? -9.055 -5.544 6.323 1.00 97.81 267 VAL A O 1
ATOM 2084 N N . ILE A 1 268 ? -7.935 -3.636 6.711 1.00 97.38 268 ILE A N 1
ATOM 2085 C CA . ILE A 1 268 ? -9.067 -2.740 6.465 1.00 97.38 268 ILE A CA 1
ATOM 2086 C C . ILE A 1 268 ? -9.178 -2.509 4.956 1.00 97.38 268 ILE A C 1
ATOM 2088 O O . ILE A 1 268 ? -8.289 -1.917 4.356 1.00 97.38 268 ILE A O 1
ATOM 2092 N N . LEU A 1 269 ? -10.282 -2.942 4.343 1.00 94.00 269 LEU A N 1
ATOM 2093 C CA . LEU A 1 269 ? -10.506 -2.783 2.902 1.00 94.00 269 LEU A CA 1
ATOM 2094 C C . LEU A 1 269 ? -11.149 -1.442 2.561 1.00 94.00 269 LEU A C 1
ATOM 2096 O O . LEU A 1 269 ? -10.734 -0.728 1.650 1.00 94.00 269 LEU A O 1
ATOM 2100 N N . LYS A 1 270 ? -12.241 -1.140 3.258 1.00 92.38 270 LYS A N 1
ATOM 2101 C CA . LYS A 1 270 ? -13.174 -0.079 2.889 1.00 92.38 270 LYS A CA 1
ATOM 2102 C C . LYS A 1 270 ? -13.725 0.562 4.149 1.00 92.38 270 LYS A C 1
ATOM 2104 O O . LYS A 1 270 ? -14.012 -0.117 5.132 1.00 92.38 270 LYS A O 1
ATOM 2109 N N . THR A 1 271 ? -13.846 1.886 4.129 1.00 93.31 271 THR A N 1
ATOM 2110 C CA . THR A 1 271 ? -14.317 2.686 5.266 1.00 93.31 271 THR A CA 1
ATOM 2111 C C . THR A 1 271 ? -15.312 3.727 4.771 1.00 93.31 271 THR A C 1
ATOM 2113 O O . THR A 1 271 ? -15.142 4.288 3.680 1.00 93.31 271 THR A O 1
ATOM 2116 N N . THR A 1 272 ? -16.370 3.951 5.541 1.00 93.38 272 THR A N 1
ATOM 2117 C CA . THR A 1 272 ? -17.369 4.990 5.277 1.00 93.38 272 THR A CA 1
ATOM 2118 C C . THR A 1 272 ? -17.958 5.498 6.593 1.00 93.38 272 THR A C 1
ATOM 2120 O O . THR A 1 272 ? -17.874 4.814 7.619 1.00 93.38 272 THR A O 1
ATOM 2123 N N . TYR A 1 273 ? -18.504 6.711 6.583 1.00 94.25 273 TYR A N 1
ATOM 2124 C CA . TYR A 1 273 ? -19.160 7.329 7.730 1.00 94.25 273 TYR A CA 1
ATOM 2125 C C . TYR A 1 273 ? -20.207 8.352 7.287 1.00 94.25 273 TYR A C 1
ATOM 2127 O O . TYR A 1 273 ? -20.145 8.852 6.168 1.00 94.25 273 TYR A O 1
ATOM 2135 N N . ASP A 1 274 ? -21.149 8.661 8.175 1.00 93.62 274 ASP A N 1
ATOM 2136 C CA . ASP A 1 274 ? -22.168 9.685 7.952 1.00 93.62 274 ASP A CA 1
ATOM 2137 C C . ASP A 1 274 ? -21.589 11.079 8.234 1.00 93.62 274 ASP A C 1
ATOM 2139 O O . ASP A 1 274 ? -21.210 11.410 9.363 1.00 93.62 274 ASP A O 1
ATOM 2143 N N . GLU A 1 275 ? -21.507 11.913 7.204 1.00 89.00 275 GLU A N 1
ATOM 2144 C CA . GLU A 1 275 ? -21.004 13.285 7.308 1.00 89.00 275 GLU A CA 1
ATOM 2145 C C . GLU A 1 275 ? -21.920 14.221 8.080 1.00 89.00 275 GLU A C 1
ATOM 2147 O O . GLU A 1 275 ? -21.430 15.172 8.692 1.00 89.00 275 GLU A O 1
ATOM 2152 N N . ASN A 1 276 ? -23.220 13.931 8.152 1.00 91.19 276 ASN A N 1
ATOM 2153 C CA . ASN A 1 276 ? -24.137 14.716 8.980 1.00 91.19 276 ASN A CA 1
ATOM 2154 C C . ASN A 1 276 ? -23.773 14.607 10.470 1.00 91.19 276 ASN A C 1
ATOM 2156 O O . ASN A 1 276 ? -24.154 15.445 11.286 1.00 91.19 276 ASN A O 1
ATOM 2160 N N . LEU A 1 277 ? -22.980 13.592 10.825 1.00 93.31 277 LEU A N 1
ATOM 2161 C CA . LEU A 1 277 ? -22.449 13.366 12.161 1.00 93.31 277 LEU A CA 1
ATOM 2162 C C . LEU A 1 277 ? -20.980 13.800 12.303 1.00 93.31 277 LEU A C 1
ATOM 2164 O O . LEU A 1 277 ? -20.366 13.514 13.331 1.00 93.31 277 LEU A O 1
ATOM 2168 N N . ALA A 1 278 ? -20.401 14.532 11.340 1.00 91.69 278 ALA A N 1
ATOM 2169 C CA . ALA A 1 278 ? -18.988 14.939 11.351 1.00 91.69 278 ALA A CA 1
ATOM 2170 C C . ALA A 1 278 ? -18.559 15.672 12.639 1.00 91.69 278 ALA A C 1
ATOM 2172 O O . ALA A 1 278 ? -17.418 15.519 13.086 1.00 91.69 278 ALA A O 1
ATOM 2173 N N . ASN A 1 279 ? -19.480 16.386 13.297 1.00 92.56 279 ASN A N 1
ATOM 2174 C CA . ASN A 1 279 ? -19.249 17.050 14.587 1.00 92.56 279 ASN A CA 1
ATOM 2175 C C . ASN A 1 279 ? -18.828 16.093 15.722 1.00 92.56 279 ASN A C 1
ATOM 2177 O O . ASN A 1 279 ? -18.180 16.540 16.679 1.00 92.56 279 ASN A O 1
ATOM 2181 N N . TYR A 1 280 ? -19.145 14.800 15.595 1.00 95.69 280 TYR A N 1
ATOM 2182 C CA . TYR A 1 280 ? -18.791 13.717 16.523 1.00 95.69 280 TYR A CA 1
ATOM 2183 C C . TYR A 1 280 ? -17.594 12.874 16.050 1.00 95.69 280 TYR A C 1
ATOM 2185 O O . TYR A 1 280 ? -17.148 11.980 16.766 1.00 95.69 280 TYR A O 1
ATOM 2193 N N . ALA A 1 281 ? -17.051 13.164 14.861 1.00 96.06 281 ALA A N 1
ATOM 2194 C CA . ALA A 1 281 ? -15.962 12.422 14.223 1.00 96.06 281 ALA A CA 1
ATOM 2195 C C . ALA A 1 281 ? -16.186 10.888 14.174 1.00 96.06 281 ALA A C 1
ATOM 2197 O O . ALA A 1 281 ? -15.322 10.127 14.628 1.00 96.06 281 ALA A O 1
ATOM 2198 N N . PRO A 1 282 ? -17.307 10.408 13.598 1.00 96.69 282 PRO A N 1
ATOM 2199 C CA . PRO A 1 282 ? -17.712 9.001 13.643 1.00 96.69 282 PRO A CA 1
ATOM 2200 C C . PRO A 1 282 ? -16.649 8.054 13.077 1.00 96.69 282 PRO A C 1
ATOM 2202 O O . PRO A 1 282 ? -16.369 7.024 13.678 1.00 96.69 282 PRO A O 1
ATOM 2205 N N . GLY A 1 283 ? -15.958 8.427 11.994 1.00 95.75 283 GLY A N 1
ATOM 2206 C CA . GLY A 1 283 ? -14.874 7.610 11.435 1.00 95.75 283 GLY A CA 1
ATOM 2207 C C . GLY A 1 283 ? -13.697 7.369 12.398 1.00 95.75 283 GLY A C 1
ATOM 2208 O O . GLY A 1 283 ? -13.110 6.281 12.379 1.00 95.75 283 GLY A O 1
ATOM 2209 N N . ARG A 1 284 ? -13.378 8.350 13.259 1.00 97.38 284 ARG A N 1
ATOM 2210 C CA . ARG A 1 284 ? -12.328 8.250 14.291 1.00 97.38 284 ARG A CA 1
ATOM 2211 C C . ARG A 1 284 ? -12.801 7.468 15.509 1.00 97.38 284 ARG A C 1
ATOM 2213 O O . ARG A 1 284 ? -12.054 6.630 16.001 1.00 97.38 284 ARG A O 1
ATOM 2220 N N . GLN A 1 285 ? -14.032 7.712 15.969 1.00 98.00 285 GLN A N 1
ATOM 2221 C CA . GLN A 1 285 ? -14.643 6.917 17.043 1.00 98.00 285 GLN A CA 1
ATOM 2222 C C . GLN A 1 285 ? -14.711 5.446 16.646 1.00 98.00 285 GLN A C 1
ATOM 2224 O O . GLN A 1 285 ? -14.334 4.573 17.416 1.00 98.00 285 GLN A O 1
ATOM 2229 N N . HIS A 1 286 ? -15.092 5.182 15.400 1.00 98.56 286 HIS A N 1
ATOM 2230 C CA . HIS A 1 286 ? -15.191 3.833 14.885 1.00 98.56 286 HIS A CA 1
ATOM 2231 C C . HIS A 1 286 ? -13.831 3.127 14.838 1.00 98.56 286 HIS A C 1
ATOM 2233 O O . HIS A 1 286 ? -13.728 1.973 15.239 1.00 98.56 286 HIS A O 1
ATOM 2239 N N . LEU A 1 287 ? -12.768 3.820 14.406 1.00 98.50 287 LEU A N 1
ATOM 2240 C CA . LEU A 1 287 ? -11.419 3.253 14.464 1.00 98.50 287 LEU A CA 1
ATOM 2241 C C . LEU A 1 287 ? -10.983 2.981 15.908 1.00 98.50 287 LEU A C 1
ATOM 2243 O O . LEU A 1 287 ? -10.411 1.932 16.174 1.00 98.50 287 LEU A O 1
ATOM 2247 N N . LEU A 1 288 ? -11.270 3.899 16.834 1.00 98.50 288 LEU A N 1
ATOM 2248 C CA . LEU A 1 288 ? -10.950 3.722 18.247 1.00 98.50 288 LEU A CA 1
ATOM 2249 C C . LEU A 1 288 ? -11.612 2.462 18.825 1.00 98.50 288 LEU A C 1
ATOM 2251 O O . LEU A 1 288 ? -10.919 1.655 19.436 1.00 98.50 288 LEU A O 1
ATOM 2255 N N . GLN A 1 289 ? -12.915 2.283 18.588 1.00 98.62 289 GLN A N 1
ATOM 2256 C CA . GLN A 1 289 ? -13.669 1.115 19.056 1.00 98.62 289 GLN A CA 1
ATOM 2257 C C . GLN A 1 289 ? -13.151 -0.189 18.437 1.00 98.62 289 GLN A C 1
ATOM 2259 O O . GLN A 1 289 ? -12.922 -1.152 19.163 1.00 98.62 289 GLN A O 1
ATOM 2264 N N . LEU A 1 290 ? -12.877 -0.201 17.125 1.00 98.62 290 LEU A N 1
ATOM 2265 C CA . LEU A 1 290 ? -12.280 -1.354 16.443 1.00 98.62 290 LEU A CA 1
ATOM 2266 C C . LEU A 1 290 ? -10.942 -1.741 17.075 1.00 98.62 290 LEU A C 1
ATOM 2268 O O . LEU A 1 290 ? -10.730 -2.907 17.393 1.00 98.62 290 LEU A O 1
ATOM 2272 N N . LEU A 1 291 ? -10.049 -0.770 17.295 1.00 98.56 291 LEU A N 1
ATOM 2273 C CA . LEU A 1 291 ? -8.758 -1.041 17.922 1.00 98.56 291 LEU A CA 1
ATOM 2274 C C . LEU A 1 291 ? -8.947 -1.608 19.333 1.00 98.56 291 LEU A C 1
ATOM 2276 O O . LEU A 1 291 ? -8.384 -2.652 19.634 1.00 98.56 291 LEU A O 1
ATOM 2280 N N . GLN A 1 292 ? -9.761 -0.970 20.178 1.00 98.31 292 GLN A N 1
ATOM 2281 C CA . GLN A 1 292 ? -10.030 -1.456 21.537 1.00 98.31 292 GLN A CA 1
ATOM 2282 C C . GLN A 1 292 ? -10.580 -2.888 21.542 1.00 98.31 292 GLN A C 1
ATOM 2284 O O . GLN A 1 292 ? -10.126 -3.707 22.338 1.00 98.31 292 GLN A O 1
ATOM 2289 N N . HIS A 1 293 ? -11.506 -3.195 20.631 1.00 98.38 293 HIS A N 1
ATOM 2290 C CA . HIS A 1 293 ? -12.075 -4.528 20.469 1.00 98.38 293 HIS A CA 1
ATOM 2291 C C . HIS A 1 293 ? -11.005 -5.570 20.108 1.00 98.38 293 HIS A C 1
ATOM 2293 O O . HIS A 1 293 ? -10.902 -6.595 20.777 1.00 98.38 293 HIS A O 1
ATOM 2299 N N . GLU A 1 294 ? -10.162 -5.298 19.109 1.00 98.19 294 GLU A N 1
ATOM 2300 C CA . GLU A 1 294 ? -9.134 -6.252 18.671 1.00 98.19 294 GLU A CA 1
ATOM 2301 C C . GLU A 1 294 ? -7.976 -6.397 19.667 1.00 98.19 294 GLU A C 1
ATOM 2303 O O . GLU A 1 294 ? -7.468 -7.501 19.864 1.00 98.19 294 GLU A O 1
ATOM 2308 N N . PHE A 1 295 ? -7.593 -5.318 20.358 1.00 98.31 295 PHE A N 1
ATOM 2309 C CA . PHE A 1 295 ? -6.640 -5.399 21.468 1.00 98.31 295 PHE A CA 1
ATOM 2310 C C . PHE A 1 295 ? -7.180 -6.263 22.615 1.00 98.31 295 PHE A C 1
ATOM 2312 O O . PHE A 1 295 ? -6.425 -7.045 23.186 1.00 98.31 295 PHE A O 1
ATOM 2319 N N . ALA A 1 296 ? -8.469 -6.138 22.949 1.00 97.81 296 ALA A N 1
ATOM 2320 C CA . ALA A 1 296 ? -9.097 -6.937 24.000 1.00 97.81 296 ALA A CA 1
ATOM 2321 C C . ALA A 1 296 ? -9.255 -8.413 23.601 1.00 97.81 296 ALA A C 1
ATOM 2323 O O . ALA A 1 296 ? -9.099 -9.292 24.445 1.00 97.81 296 ALA A O 1
ATOM 2324 N N . ALA A 1 297 ? -9.534 -8.691 22.323 1.00 96.44 297 ALA A N 1
ATOM 2325 C CA . ALA A 1 297 ? -9.635 -10.053 21.805 1.00 96.44 297 ALA A CA 1
ATOM 2326 C C . ALA A 1 297 ? -8.282 -10.789 21.799 1.00 96.44 297 ALA A C 1
ATOM 2328 O O . ALA A 1 297 ? -8.252 -12.009 21.944 1.00 96.44 297 ALA A O 1
ATOM 2329 N N . GLY A 1 298 ? -7.167 -10.072 21.608 1.00 95.25 298 GLY A N 1
ATOM 2330 C CA . GLY A 1 298 ? -5.807 -10.619 21.715 1.00 95.25 298 GLY A CA 1
ATOM 2331 C C . GLY A 1 298 ? -5.411 -11.628 20.627 1.00 95.25 298 GLY A C 1
ATOM 2332 O O . GLY A 1 298 ? -4.357 -12.250 20.726 1.00 95.25 298 GLY A O 1
ATOM 2333 N N . ALA A 1 299 ? -6.236 -11.804 19.590 1.00 94.69 299 ALA A N 1
ATOM 2334 C CA . ALA A 1 299 ? -6.012 -12.786 18.524 1.00 94.69 299 ALA A CA 1
ATOM 2335 C C . ALA A 1 299 ? -5.120 -12.267 17.381 1.00 94.69 299 ALA A C 1
ATOM 2337 O O . ALA A 1 299 ? -4.573 -13.051 16.605 1.00 94.69 299 ALA A O 1
ATOM 2338 N N . LEU A 1 300 ? -4.997 -10.946 17.246 1.00 96.94 300 LEU A N 1
ATOM 2339 C CA . LEU A 1 300 ? -4.278 -10.297 16.156 1.00 96.94 300 LEU A CA 1
ATOM 2340 C C . LEU A 1 300 ? -2.978 -9.671 16.656 1.00 96.94 300 LEU A C 1
ATOM 2342 O O . LEU A 1 300 ? -2.922 -9.102 17.741 1.00 96.94 300 LEU A O 1
ATOM 2346 N N . THR A 1 301 ? -1.948 -9.710 15.817 1.00 96.56 301 THR A N 1
ATOM 2347 C CA . THR A 1 301 ? -0.690 -8.989 16.040 1.00 96.56 301 THR A CA 1
ATOM 2348 C C . THR A 1 301 ? -0.631 -7.698 15.235 1.00 96.56 301 THR A C 1
ATOM 2350 O O . THR A 1 301 ? 0.134 -6.796 15.577 1.00 96.56 301 THR A O 1
ATOM 2353 N N . ARG A 1 302 ? -1.435 -7.579 14.166 1.00 96.69 302 ARG A N 1
ATOM 2354 C CA . ARG A 1 302 ? -1.372 -6.429 13.264 1.00 96.69 302 ARG A CA 1
ATOM 2355 C C . ARG A 1 302 ? -2.700 -6.078 12.600 1.00 96.69 302 ARG A C 1
ATOM 2357 O O . ARG A 1 302 ? -3.437 -6.954 12.151 1.00 96.69 302 ARG A O 1
ATOM 2364 N N . ILE A 1 303 ? -2.939 -4.773 12.461 1.00 98.25 303 ILE A N 1
ATOM 2365 C CA . ILE A 1 303 ? -3.995 -4.198 11.620 1.00 98.25 303 ILE A CA 1
ATOM 2366 C C . ILE A 1 303 ? -3.358 -3.348 10.516 1.00 98.25 303 ILE A C 1
ATOM 2368 O O . ILE A 1 303 ? -2.683 -2.356 10.790 1.00 98.25 303 ILE A O 1
ATOM 2372 N N . GLU A 1 304 ? -3.594 -3.726 9.266 1.00 97.25 304 GLU A N 1
ATOM 2373 C CA . GLU A 1 304 ? -3.069 -3.100 8.052 1.00 97.25 304 GLU A CA 1
ATOM 2374 C C . GLU A 1 304 ? -4.130 -2.225 7.375 1.00 97.25 304 GLU A C 1
ATOM 2376 O O . GLU A 1 304 ? -5.298 -2.607 7.276 1.00 97.25 304 GLU A O 1
ATOM 2381 N N . PHE A 1 305 ? -3.730 -1.049 6.882 1.00 95.50 305 PHE A N 1
ATOM 2382 C CA . PHE A 1 305 ? -4.679 -0.095 6.294 1.00 95.50 305 PHE A CA 1
ATOM 2383 C C . PHE A 1 305 ? -4.694 -0.111 4.766 1.00 95.50 305 PHE A C 1
ATOM 2385 O O . PHE A 1 305 ? -5.705 0.291 4.200 1.00 95.50 305 PHE A O 1
ATOM 2392 N N . TYR A 1 306 ? -3.584 -0.497 4.119 1.00 92.94 306 TYR A N 1
ATOM 2393 C CA . TYR A 1 306 ? -3.402 -0.520 2.655 1.00 92.94 306 TYR A CA 1
ATOM 2394 C C . TYR A 1 306 ? -4.142 0.617 1.931 1.00 92.94 306 TYR A C 1
ATOM 2396 O O . TYR A 1 306 ? -4.928 0.405 1.010 1.00 92.94 306 TYR A O 1
ATOM 2404 N N . THR A 1 307 ? -3.898 1.837 2.411 1.00 88.44 307 THR A N 1
ATOM 2405 C CA . THR A 1 307 ? -4.411 3.095 1.864 1.00 88.44 307 THR A CA 1
ATOM 2406 C C . THR A 1 307 ? -3.264 4.087 1.770 1.00 88.44 307 THR A C 1
ATOM 2408 O O . THR A 1 307 ? -2.276 3.964 2.494 1.00 88.44 307 THR A O 1
ATOM 2411 N N . ASN A 1 308 ? -3.404 5.123 0.943 1.00 89.38 308 ASN A N 1
ATOM 2412 C CA . ASN A 1 308 ? -2.451 6.224 0.963 1.00 89.38 308 ASN A CA 1
ATOM 2413 C C . ASN A 1 308 ? -2.673 7.082 2.218 1.00 89.38 308 ASN A C 1
ATOM 2415 O O . ASN A 1 308 ? -3.724 7.704 2.388 1.00 89.38 308 ASN A O 1
ATOM 2419 N N . ALA A 1 309 ? -1.696 7.071 3.115 1.00 90.19 309 ALA A N 1
ATOM 2420 C CA . ALA A 1 309 ? -1.800 7.628 4.445 1.00 90.19 309 ALA A CA 1
ATOM 2421 C C . ALA A 1 309 ? -1.745 9.155 4.414 1.00 90.19 309 ALA A C 1
ATOM 2423 O O . ALA A 1 309 ? -0.781 9.770 3.952 1.00 90.19 309 ALA A O 1
ATOM 2424 N N . ASN A 1 310 ? -2.778 9.764 4.979 1.00 89.62 310 ASN A N 1
ATOM 2425 C CA . ASN A 1 310 ? -2.829 11.183 5.292 1.00 89.62 310 ASN A CA 1
ATOM 2426 C C . ASN A 1 310 ? -2.438 11.424 6.764 1.00 89.62 310 ASN A C 1
ATOM 2428 O O . ASN A 1 310 ? -2.234 10.483 7.537 1.00 89.62 310 ASN A O 1
ATOM 2432 N N . ALA A 1 311 ? -2.372 12.695 7.166 1.00 89.12 311 ALA A N 1
ATOM 2433 C CA . ALA A 1 311 ? -2.030 13.085 8.535 1.00 89.12 311 ALA A CA 1
ATOM 2434 C C . ALA A 1 311 ? -2.941 12.448 9.602 1.00 89.12 311 ALA A C 1
ATOM 2436 O O . ALA A 1 311 ? -2.477 12.162 10.703 1.00 89.12 311 ALA A O 1
ATOM 2437 N N . ASP A 1 312 ? -4.215 12.195 9.279 1.00 90.38 312 ASP A N 1
ATOM 2438 C CA . ASP A 1 312 ? -5.145 11.541 10.199 1.00 90.38 312 ASP A CA 1
ATOM 2439 C C . ASP A 1 312 ? -4.765 10.078 10.423 1.00 90.38 312 ASP A C 1
ATOM 2441 O O . ASP A 1 312 ? -4.537 9.675 11.556 1.00 90.38 312 ASP A O 1
ATOM 2445 N N . THR A 1 313 ? -4.605 9.297 9.354 1.00 93.31 313 THR A N 1
ATOM 2446 C CA . THR A 1 313 ? -4.200 7.884 9.453 1.00 93.31 313 THR A CA 1
ATOM 2447 C C . THR A 1 313 ? -2.824 7.708 10.102 1.00 93.31 313 THR A C 1
ATOM 2449 O O . THR A 1 313 ? -2.644 6.802 10.911 1.00 93.31 313 THR A O 1
ATOM 2452 N N . LEU A 1 314 ? -1.876 8.613 9.831 1.00 94.25 314 LEU A N 1
ATOM 2453 C CA . LEU A 1 314 ? -0.548 8.603 10.454 1.00 94.25 314 LEU A CA 1
ATOM 2454 C C . LEU A 1 314 ? -0.604 8.847 11.962 1.00 94.25 314 LEU A C 1
ATOM 2456 O O . LEU A 1 314 ? 0.215 8.299 12.689 1.00 94.25 314 LEU A O 1
ATOM 2460 N N . ALA A 1 315 ? -1.580 9.616 12.453 1.00 96.19 315 ALA A N 1
ATOM 2461 C CA . ALA A 1 315 ? -1.734 9.840 13.888 1.00 96.19 315 ALA A CA 1
ATOM 2462 C C . ALA A 1 315 ? -2.064 8.545 14.655 1.00 96.19 315 ALA A C 1
ATOM 2464 O O . ALA A 1 315 ? -1.757 8.448 15.845 1.00 96.19 315 ALA A O 1
ATOM 2465 N N . TRP A 1 316 ? -2.671 7.561 13.981 1.00 97.25 316 TRP A N 1
ATOM 2466 C CA . TRP A 1 316 ? -2.992 6.245 14.540 1.00 97.25 316 TRP A CA 1
ATOM 2467 C C . TRP A 1 316 ? -1.890 5.208 14.302 1.00 97.25 316 TRP A C 1
ATOM 2469 O O . TRP A 1 316 ? -1.768 4.277 15.086 1.00 97.25 316 TRP A O 1
ATOM 2479 N N . ALA A 1 317 ? -1.056 5.376 13.279 1.00 97.00 317 ALA A N 1
ATOM 2480 C CA . ALA A 1 317 ? -0.090 4.380 12.817 1.00 97.00 317 ALA A CA 1
ATOM 2481 C C . ALA A 1 317 ? 1.036 4.087 13.819 1.00 97.00 317 ALA A C 1
ATOM 2483 O O . ALA A 1 317 ? 1.723 5.011 14.257 1.00 97.00 317 ALA A O 1
ATOM 2484 N N . THR A 1 318 ? 1.276 2.821 14.167 1.00 97.06 318 THR A N 1
ATOM 2485 C CA . THR A 1 318 ? 2.504 2.442 14.892 1.00 97.06 318 THR A CA 1
ATOM 2486 C C . THR A 1 318 ? 3.724 2.736 14.029 1.00 97.06 318 THR A C 1
ATOM 2488 O O . THR A 1 318 ? 4.691 3.310 14.521 1.00 97.06 318 THR A O 1
ATOM 2491 N N . ASP A 1 319 ? 3.637 2.403 12.742 1.00 94.56 319 ASP A N 1
ATOM 2492 C CA . ASP A 1 319 ? 4.659 2.696 11.746 1.00 94.56 319 ASP A CA 1
ATOM 2493 C C . ASP A 1 319 ? 4.025 2.783 10.338 1.00 94.56 319 ASP A C 1
ATOM 2495 O O . ASP A 1 319 ? 2.863 2.412 10.117 1.00 94.56 319 ASP A O 1
ATOM 2499 N N . SER A 1 320 ? 4.774 3.321 9.378 1.00 93.06 320 SER A N 1
ATOM 2500 C CA . SER A 1 320 ? 4.345 3.545 7.999 1.00 93.06 320 SER A CA 1
ATOM 2501 C C . SER A 1 320 ? 5.405 3.089 7.007 1.00 93.06 320 SER A C 1
ATOM 2503 O O . SER A 1 320 ? 6.601 3.147 7.278 1.00 93.06 320 SER A O 1
ATOM 2505 N N . ARG A 1 321 ? 4.978 2.673 5.817 1.00 91.81 321 ARG A N 1
ATOM 2506 C CA . ARG A 1 321 ? 5.896 2.238 4.761 1.00 91.81 321 ARG A CA 1
ATOM 2507 C C . ARG A 1 321 ? 5.366 2.587 3.387 1.00 91.81 321 ARG A C 1
ATOM 2509 O O . ARG A 1 321 ? 4.162 2.626 3.152 1.00 91.81 321 ARG A O 1
ATOM 2516 N N . TRP A 1 322 ? 6.280 2.821 2.459 1.00 90.25 322 TRP A N 1
ATOM 2517 C CA . TRP A 1 322 ? 5.913 3.018 1.067 1.00 90.25 322 TRP A CA 1
ATOM 2518 C C . TRP A 1 322 ? 5.715 1.682 0.364 1.00 90.25 322 TRP A C 1
ATOM 2520 O O . TRP A 1 322 ? 6.646 0.877 0.296 1.00 90.25 322 TRP A O 1
ATOM 2530 N N . ILE A 1 323 ? 4.525 1.508 -0.206 1.00 90.94 323 ILE A N 1
ATOM 2531 C CA . ILE A 1 323 ? 4.249 0.541 -1.262 1.00 90.94 323 ILE A CA 1
ATOM 2532 C C . ILE A 1 323 ? 4.962 1.006 -2.530 1.00 90.94 323 ILE A C 1
ATOM 2534 O O . ILE A 1 323 ? 4.988 2.202 -2.837 1.00 90.94 323 ILE A O 1
ATOM 2538 N N . ARG A 1 324 ? 5.574 0.074 -3.257 1.00 88.31 324 ARG A N 1
ATOM 2539 C CA . ARG A 1 324 ? 6.519 0.362 -4.342 1.00 88.31 324 ARG A CA 1
ATOM 2540 C C . ARG A 1 324 ? 6.087 -0.320 -5.630 1.00 88.31 324 ARG A C 1
ATOM 2542 O O . ARG A 1 324 ? 5.688 -1.469 -5.608 1.00 88.31 324 ARG A O 1
ATOM 2549 N N . HIS A 1 325 ? 6.233 0.327 -6.771 1.00 89.25 325 HIS A N 1
ATOM 2550 C CA . HIS A 1 325 ? 6.298 -0.374 -8.051 1.00 89.25 325 HIS A CA 1
ATOM 2551 C C . HIS A 1 325 ? 7.765 -0.635 -8.364 1.00 89.25 325 HIS A C 1
ATOM 2553 O O . HIS A 1 325 ? 8.580 0.283 -8.286 1.00 89.25 325 HIS A O 1
ATOM 2559 N N . VAL A 1 326 ? 8.104 -1.874 -8.696 1.00 87.69 326 VAL A N 1
ATOM 2560 C CA . VAL A 1 326 ? 9.451 -2.286 -9.082 1.00 87.69 326 VAL A CA 1
ATOM 2561 C C . VAL A 1 326 ? 9.430 -2.666 -10.552 1.00 87.69 326 VAL A C 1
ATOM 2563 O O . VAL A 1 326 ? 8.812 -3.646 -10.956 1.00 87.69 326 VAL A O 1
ATOM 2566 N N . THR A 1 327 ? 10.129 -1.892 -11.363 1.00 88.38 327 THR A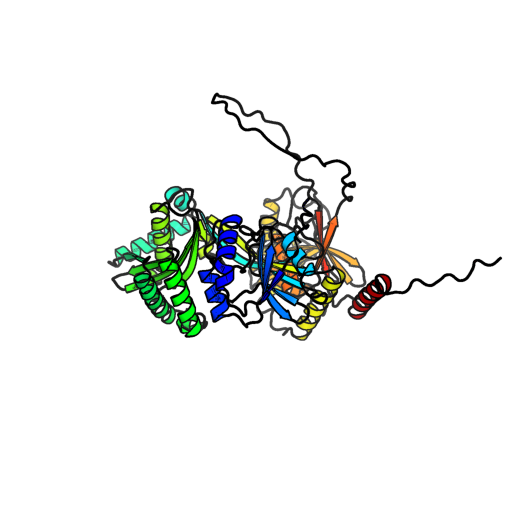 N 1
ATOM 2567 C CA . THR A 1 327 ? 10.358 -2.200 -12.767 1.00 88.38 327 THR A CA 1
ATOM 2568 C C . THR A 1 327 ? 11.680 -2.932 -12.896 1.00 88.38 327 THR A C 1
ATOM 2570 O O . THR A 1 327 ? 12.722 -2.419 -12.497 1.00 88.38 327 THR A O 1
ATOM 2573 N N . LEU A 1 328 ? 11.648 -4.118 -13.489 1.00 88.25 328 LEU A N 1
ATOM 2574 C CA . LEU A 1 328 ? 12.827 -4.874 -13.876 1.00 88.25 328 LEU A CA 1
ATOM 2575 C C . LEU A 1 328 ? 13.012 -4.780 -15.381 1.00 88.25 328 LEU A C 1
ATOM 2577 O O . LEU A 1 328 ? 12.064 -4.902 -16.161 1.00 88.25 328 LEU A O 1
ATOM 2581 N N . GLU A 1 329 ? 14.255 -4.605 -15.797 1.00 86.19 329 GLU A N 1
ATOM 2582 C CA . GLU A 1 329 ? 14.619 -4.533 -17.203 1.00 86.19 329 GLU A CA 1
ATOM 2583 C C . GLU A 1 329 ? 15.543 -5.684 -17.565 1.00 86.19 329 GLU A C 1
ATOM 2585 O O . GLU A 1 329 ? 16.380 -6.126 -16.775 1.00 86.19 329 GLU A O 1
ATOM 2590 N N . ARG A 1 330 ? 15.384 -6.184 -18.791 1.00 87.25 330 ARG A N 1
ATOM 2591 C CA . ARG A 1 330 ? 16.152 -7.335 -19.266 1.00 87.25 330 ARG A CA 1
ATOM 2592 C C . ARG A 1 330 ? 17.637 -7.002 -19.440 1.00 87.25 330 ARG A C 1
ATOM 2594 O O . ARG A 1 330 ? 18.478 -7.870 -19.239 1.00 87.25 330 ARG A O 1
ATOM 2601 N N . SER A 1 331 ? 17.967 -5.767 -19.837 1.00 80.94 331 SER A N 1
ATOM 2602 C CA . SER A 1 331 ? 19.352 -5.313 -20.052 1.00 80.94 331 SER A CA 1
ATOM 2603 C C . SER A 1 331 ? 19.515 -3.785 -19.955 1.00 80.94 331 SER A C 1
ATOM 2605 O O . SER A 1 331 ? 18.564 -3.024 -20.145 1.00 80.94 331 SER A O 1
ATOM 2607 N N . ALA A 1 332 ? 20.735 -3.311 -19.687 1.00 72.00 332 ALA A N 1
ATOM 2608 C CA . ALA A 1 332 ? 20.996 -1.889 -19.439 1.00 72.00 332 ALA A CA 1
ATOM 2609 C C . ALA A 1 332 ? 20.804 -1.024 -20.701 1.00 72.00 332 ALA A C 1
ATOM 2611 O O . ALA A 1 332 ? 20.221 0.055 -20.608 1.00 72.00 332 ALA A O 1
ATOM 2612 N N . PRO A 1 333 ? 21.188 -1.482 -21.912 1.00 70.50 333 PRO A N 1
ATOM 2613 C CA . PRO A 1 333 ? 20.886 -0.738 -23.133 1.00 70.50 333 PRO A CA 1
ATOM 2614 C C . PRO A 1 333 ? 19.380 -0.583 -23.374 1.00 70.50 333 PRO A C 1
ATOM 2616 O O . PRO A 1 333 ? 18.934 0.464 -23.845 1.00 70.50 333 PRO A O 1
ATOM 2619 N N . THR A 1 334 ? 18.585 -1.605 -23.032 1.00 71.00 334 THR A N 1
ATOM 2620 C CA . THR A 1 334 ? 17.125 -1.535 -23.176 1.00 71.00 334 THR A CA 1
ATOM 2621 C C . THR A 1 334 ? 16.506 -0.542 -22.196 1.00 71.00 334 THR A C 1
ATOM 2623 O O . THR A 1 334 ? 15.589 0.174 -22.587 1.00 71.00 334 THR A O 1
ATOM 2626 N N . SER A 1 335 ? 17.072 -0.418 -20.992 1.00 70.69 335 SER A N 1
ATOM 2627 C CA . SER A 1 335 ? 16.662 0.563 -19.979 1.00 70.69 335 SER A CA 1
ATOM 2628 C C . SER A 1 335 ? 16.711 2.004 -20.473 1.00 70.69 335 SER A C 1
ATOM 2630 O O . SER A 1 335 ? 15.709 2.730 -20.494 1.00 70.69 335 SER A O 1
ATOM 2632 N N . LEU A 1 336 ? 17.894 2.411 -20.945 1.00 71.06 336 LEU A N 1
ATOM 2633 C CA . LEU A 1 336 ? 18.143 3.775 -21.398 1.00 71.06 336 LEU A CA 1
ATOM 2634 C C . LEU A 1 336 ? 17.262 4.127 -22.596 1.00 71.06 336 LEU A C 1
ATOM 2636 O O . LEU A 1 336 ? 16.712 5.228 -22.660 1.00 71.06 336 LEU A O 1
ATOM 2640 N N . LEU A 1 337 ? 17.094 3.183 -23.528 1.00 72.44 337 LEU A N 1
ATOM 2641 C CA . LEU A 1 337 ? 16.242 3.361 -24.700 1.00 72.44 337 LEU A CA 1
ATOM 2642 C C . LEU A 1 337 ? 14.773 3.552 -24.297 1.00 72.44 337 LEU A C 1
ATOM 2644 O O . LEU A 1 337 ? 14.135 4.511 -24.732 1.00 72.44 337 LEU A O 1
ATOM 2648 N N . VAL A 1 338 ? 14.244 2.667 -23.448 1.00 73.12 338 VAL A N 1
ATOM 2649 C CA . VAL A 1 338 ? 12.853 2.697 -22.972 1.00 73.12 338 VAL A CA 1
ATOM 2650 C C . VAL A 1 338 ? 12.543 3.986 -22.221 1.00 73.12 338 VAL A C 1
ATOM 2652 O O . VAL A 1 338 ? 11.546 4.645 -22.529 1.00 73.12 338 VAL A O 1
ATOM 2655 N N . SER A 1 339 ? 13.401 4.371 -21.278 1.00 71.00 339 SER A N 1
ATOM 2656 C CA . SER A 1 339 ? 13.233 5.596 -20.494 1.00 71.00 339 SER A CA 1
ATOM 2657 C C . SER A 1 339 ? 13.272 6.832 -21.394 1.00 71.00 339 SER A C 1
ATOM 2659 O O . SER A 1 339 ? 12.346 7.639 -21.384 1.00 71.00 339 SER A O 1
ATOM 2661 N N . SER A 1 340 ? 14.242 6.914 -22.309 1.00 72.75 340 SER A N 1
ATOM 2662 C CA . SER A 1 340 ? 14.334 8.030 -23.264 1.00 72.75 340 SER A CA 1
ATOM 2663 C C . SER A 1 340 ? 13.081 8.159 -24.140 1.00 72.75 340 SER A C 1
ATOM 2665 O O . SER A 1 340 ? 12.557 9.260 -24.317 1.00 72.75 340 SER A O 1
ATOM 2667 N N . MET A 1 341 ? 12.548 7.042 -24.651 1.00 72.56 341 MET A N 1
ATOM 2668 C CA . MET A 1 341 ? 11.305 7.044 -25.435 1.00 72.56 341 MET A CA 1
ATOM 2669 C C . MET A 1 341 ? 10.103 7.542 -24.618 1.00 72.56 341 MET A C 1
ATOM 2671 O O . MET A 1 341 ? 9.264 8.277 -25.145 1.00 72.56 341 MET A O 1
ATOM 2675 N N . ARG A 1 342 ? 10.009 7.168 -23.334 1.00 74.69 342 ARG A N 1
ATOM 2676 C CA . ARG A 1 342 ? 8.941 7.633 -22.431 1.00 74.69 342 ARG A CA 1
ATOM 2677 C C . ARG A 1 342 ? 9.024 9.128 -22.187 1.00 74.69 342 ARG A C 1
ATOM 2679 O O . ARG A 1 342 ? 7.993 9.790 -22.290 1.00 74.69 342 ARG A O 1
ATOM 2686 N N . PHE A 1 343 ? 10.220 9.642 -21.903 1.00 72.00 343 PHE A N 1
ATOM 2687 C CA . PHE A 1 343 ? 10.434 11.071 -21.713 1.00 72.00 343 PHE A CA 1
ATOM 2688 C C . PHE A 1 343 ? 10.016 11.860 -22.949 1.00 72.00 343 PHE A C 1
ATOM 2690 O O . PHE A 1 343 ? 9.198 12.762 -22.834 1.00 72.00 343 PHE A O 1
ATOM 2697 N N . VAL A 1 344 ? 10.500 11.486 -24.139 1.00 68.94 344 VAL A N 1
ATOM 2698 C CA . VAL A 1 344 ? 10.158 12.190 -25.386 1.00 68.94 344 VAL A CA 1
ATOM 2699 C C . VAL A 1 344 ? 8.651 12.158 -25.628 1.00 68.94 344 VAL A C 1
ATOM 2701 O O . VAL A 1 344 ? 8.044 13.193 -25.888 1.00 68.94 344 VAL A O 1
ATOM 2704 N N . ARG A 1 345 ? 8.009 10.993 -25.473 1.00 70.06 345 ARG A N 1
ATOM 2705 C CA . ARG A 1 345 ? 6.553 10.873 -25.631 1.00 70.06 345 ARG A CA 1
ATOM 2706 C C . ARG A 1 345 ? 5.785 11.724 -24.619 1.00 70.06 345 ARG A C 1
ATOM 2708 O O . ARG A 1 345 ? 4.736 12.254 -24.970 1.00 70.06 345 ARG A O 1
ATOM 2715 N N . ARG A 1 346 ? 6.270 11.830 -23.378 1.00 69.44 346 ARG A N 1
ATOM 2716 C CA . ARG A 1 346 ? 5.674 12.683 -22.342 1.00 69.44 346 ARG A CA 1
ATOM 2717 C C . ARG A 1 346 ? 5.902 14.157 -22.629 1.00 69.44 346 ARG A C 1
ATOM 2719 O O . ARG A 1 346 ? 4.936 14.893 -22.594 1.00 69.44 346 ARG A O 1
ATOM 2726 N N . ALA A 1 347 ? 7.113 14.569 -22.983 1.00 67.75 347 ALA A N 1
ATOM 2727 C CA . ALA A 1 347 ? 7.435 15.946 -23.344 1.00 67.75 347 ALA A CA 1
ATOM 2728 C C . ALA A 1 347 ? 6.601 16.438 -24.539 1.00 67.75 347 ALA A C 1
ATOM 2730 O O . ALA A 1 347 ? 6.137 17.569 -24.531 1.00 67.75 347 ALA A O 1
ATOM 2731 N N . LEU A 1 348 ? 6.335 15.569 -25.522 1.00 63.69 348 LEU A N 1
ATOM 2732 C CA . LEU A 1 348 ? 5.445 15.867 -26.654 1.00 63.69 348 LEU A CA 1
ATOM 2733 C C . LEU A 1 348 ? 3.958 15.952 -26.271 1.00 63.69 348 LEU A C 1
ATOM 2735 O O . LEU A 1 348 ? 3.174 16.537 -27.008 1.00 63.69 348 LEU A O 1
ATOM 2739 N N . LYS A 1 349 ? 3.561 15.333 -25.155 1.00 60.53 349 LYS A N 1
ATOM 2740 C CA . LYS A 1 349 ? 2.186 15.338 -24.630 1.00 60.53 349 LYS A CA 1
ATOM 2741 C C . LYS A 1 349 ? 1.990 16.292 -23.450 1.00 60.53 349 LYS A C 1
ATOM 2743 O O . LYS A 1 349 ? 0.873 16.398 -22.957 1.00 60.53 349 LYS A O 1
ATOM 2748 N N . ALA A 1 350 ? 3.062 16.894 -22.945 1.00 56.50 350 ALA A N 1
ATOM 2749 C CA . ALA A 1 350 ? 3.024 17.689 -21.736 1.00 56.50 350 ALA A CA 1
ATOM 2750 C C . ALA A 1 350 ? 2.323 19.010 -22.041 1.00 56.50 350 ALA A C 1
ATOM 2752 O O . ALA A 1 350 ? 2.807 19.806 -22.844 1.00 56.50 350 ALA A O 1
ATOM 2753 N N . ASP A 1 351 ? 1.191 19.225 -21.383 1.00 47.16 351 ASP A N 1
ATOM 2754 C CA . ASP A 1 351 ? 0.543 20.524 -21.340 1.00 47.16 351 ASP A CA 1
ATOM 2755 C C . ASP A 1 351 ? 1.350 21.426 -20.380 1.00 47.16 351 ASP A C 1
ATOM 2757 O O . ASP A 1 351 ? 1.549 21.039 -19.215 1.00 47.16 351 ASP A O 1
ATOM 2761 N N . PRO A 1 352 ? 1.869 22.591 -20.823 1.00 50.97 352 PRO A N 1
ATOM 2762 C CA . PRO A 1 352 ? 2.642 23.506 -19.976 1.00 50.97 352 PRO A CA 1
ATOM 2763 C C . PRO A 1 352 ? 1.892 23.994 -18.720 1.00 50.97 352 PRO A C 1
ATOM 2765 O O . PRO A 1 352 ? 2.519 24.563 -17.828 1.00 50.97 352 PRO A O 1
ATOM 2768 N N . ALA A 1 353 ? 0.585 23.733 -18.609 1.00 43.59 353 ALA A N 1
ATOM 2769 C CA . ALA A 1 353 ? -0.274 24.092 -17.480 1.00 43.59 353 ALA A CA 1
ATOM 2770 C C . ALA A 1 353 ? -0.064 23.282 -16.172 1.00 43.59 353 ALA A C 1
ATOM 2772 O O . ALA A 1 353 ? -0.679 23.587 -15.156 1.00 43.59 353 ALA A O 1
ATOM 2773 N N . THR A 1 354 ? 0.813 22.270 -16.125 1.00 51.25 354 THR A N 1
ATOM 2774 C CA . THR A 1 354 ? 0.954 21.357 -14.957 1.00 51.25 354 THR A CA 1
ATOM 2775 C C . THR A 1 354 ? 1.745 21.904 -13.749 1.00 51.25 354 THR A C 1
ATOM 2777 O O . THR A 1 354 ? 2.046 21.158 -12.814 1.00 51.25 354 THR A O 1
ATOM 2780 N N . ALA A 1 355 ? 2.043 23.206 -13.718 1.00 55.16 355 ALA A N 1
ATOM 2781 C CA . ALA A 1 355 ? 2.782 23.877 -12.643 1.00 55.16 355 ALA A CA 1
ATOM 2782 C C . ALA A 1 355 ? 1.933 24.888 -11.843 1.00 55.16 355 ALA A C 1
ATOM 2784 O O . ALA A 1 355 ? 2.480 25.842 -11.290 1.00 55.16 355 ALA A O 1
ATOM 2785 N N . GLU A 1 356 ? 0.607 24.722 -11.763 1.00 63.84 356 GLU A N 1
ATOM 2786 C CA . GLU A 1 356 ? -0.227 25.621 -10.951 1.00 63.84 356 GLU A CA 1
ATOM 2787 C C . GLU A 1 356 ? 0.243 25.645 -9.483 1.00 63.84 356 GLU A C 1
ATOM 2789 O O . GLU A 1 356 ? 0.189 24.655 -8.747 1.00 63.84 356 GLU A O 1
ATOM 2794 N N . GLY A 1 357 ? 0.757 26.805 -9.067 1.00 75.56 357 GLY A N 1
ATOM 2795 C CA . GLY A 1 357 ? 1.174 27.100 -7.697 1.00 75.56 357 GLY A CA 1
ATOM 2796 C C . GLY A 1 357 ? 2.562 26.604 -7.275 1.00 75.56 357 GLY A C 1
ATOM 2797 O O . GLY A 1 357 ? 2.936 26.874 -6.132 1.00 75.56 357 GLY A O 1
ATOM 2798 N N . TRP A 1 358 ? 3.323 25.921 -8.141 1.00 87.25 358 TRP A N 1
ATOM 2799 C CA . TRP A 1 358 ? 4.691 25.470 -7.841 1.00 87.25 358 TRP A CA 1
ATOM 2800 C C . TRP A 1 358 ? 5.741 26.346 -8.514 1.00 87.25 358 TRP A C 1
ATOM 2802 O O . TRP A 1 358 ? 5.831 26.382 -9.738 1.00 87.25 358 TRP A O 1
ATOM 2812 N N . LEU A 1 359 ? 6.600 26.978 -7.717 1.00 87.88 359 LEU A N 1
ATOM 2813 C CA . LEU A 1 359 ? 7.649 27.860 -8.223 1.00 87.88 359 LEU A CA 1
ATOM 2814 C C . LEU A 1 359 ? 9.033 27.301 -7.890 1.00 87.88 359 LEU A C 1
ATOM 2816 O O . LEU A 1 359 ? 9.363 27.146 -6.714 1.00 87.88 359 LEU A O 1
ATOM 2820 N N . LEU A 1 360 ? 9.841 27.025 -8.919 1.00 88.50 360 LEU A N 1
ATOM 2821 C CA . LEU A 1 360 ? 11.278 26.809 -8.772 1.00 88.50 360 LEU A CA 1
ATOM 2822 C C . LEU A 1 360 ? 11.992 28.159 -8.725 1.00 88.50 360 LEU A C 1
ATOM 2824 O O . LEU A 1 360 ? 11.829 29.007 -9.601 1.00 88.50 360 LEU A O 1
ATOM 2828 N N . GLN A 1 361 ? 12.838 28.328 -7.722 1.00 91.06 361 GLN A N 1
ATOM 2829 C CA . GLN A 1 361 ? 13.692 29.496 -7.565 1.00 91.06 361 GLN A CA 1
ATOM 2830 C C . GLN A 1 361 ? 15.126 29.042 -7.294 1.00 91.06 361 GLN A C 1
ATOM 2832 O O . GLN A 1 361 ? 15.373 27.877 -6.961 1.00 91.06 361 GLN A O 1
ATOM 2837 N N . HIS A 1 362 ? 16.083 29.954 -7.456 1.00 90.50 362 HIS A N 1
ATOM 2838 C CA . HIS A 1 362 ? 17.480 29.665 -7.170 1.00 90.50 362 HIS A CA 1
ATOM 2839 C C . HIS A 1 362 ? 18.214 30.848 -6.541 1.00 90.50 362 HIS A C 1
ATOM 2841 O O . HIS A 1 362 ? 17.881 32.006 -6.784 1.00 90.50 362 HIS A O 1
ATOM 2847 N N . ALA A 1 363 ? 19.275 30.546 -5.797 1.00 86.38 363 ALA A N 1
ATOM 2848 C CA . ALA A 1 363 ? 20.173 31.520 -5.190 1.00 86.38 363 ALA A CA 1
ATOM 2849 C C . ALA A 1 363 ? 21.631 31.055 -5.349 1.00 86.38 363 ALA A C 1
ATOM 2851 O O . ALA A 1 363 ? 21.901 29.853 -5.285 1.00 86.38 363 ALA A O 1
ATOM 2852 N N . PRO A 1 364 ? 22.584 31.972 -5.572 1.00 82.69 364 PRO A N 1
ATOM 2853 C CA . PRO A 1 364 ? 24.003 31.641 -5.689 1.00 82.69 364 PRO A CA 1
ATOM 2854 C C . PRO A 1 364 ? 24.650 31.288 -4.340 1.00 82.69 364 PRO A C 1
ATOM 2856 O O . PRO A 1 364 ? 25.664 30.600 -4.316 1.00 82.69 364 PRO A O 1
ATOM 2859 N N . ASN A 1 365 ? 24.086 31.753 -3.222 1.00 78.75 365 ASN A N 1
ATOM 2860 C CA . ASN A 1 365 ? 24.630 31.570 -1.877 1.00 78.75 365 ASN A CA 1
ATOM 2861 C C . ASN A 1 365 ? 23.512 31.484 -0.819 1.00 78.75 365 ASN A C 1
ATOM 2863 O O . ASN A 1 365 ? 22.336 31.691 -1.125 1.00 78.75 365 ASN A O 1
ATOM 2867 N N . VAL A 1 366 ? 23.881 31.115 0.412 1.00 76.44 366 VAL A N 1
ATOM 2868 C CA . VAL A 1 366 ? 22.938 30.814 1.508 1.00 76.44 366 VAL A CA 1
ATOM 2869 C C . VAL A 1 366 ? 22.316 32.084 2.104 1.00 76.44 366 VAL A C 1
ATOM 2871 O O . VAL A 1 366 ? 21.192 32.068 2.610 1.00 76.44 366 VAL A O 1
ATOM 2874 N N . GLU A 1 367 ? 23.018 33.211 2.015 1.00 80.12 367 GLU A N 1
ATOM 2875 C CA . GLU A 1 367 ? 22.577 34.512 2.517 1.00 80.12 367 GLU A CA 1
ATOM 2876 C C . GLU A 1 367 ? 21.371 35.035 1.729 1.00 80.12 367 GLU A C 1
ATOM 2878 O O . GLU A 1 367 ? 20.499 35.686 2.300 1.00 80.12 367 GLU A O 1
ATOM 2883 N N . GLN A 1 368 ? 21.287 34.692 0.440 1.00 84.31 368 GLN A N 1
ATOM 2884 C CA . GLN A 1 368 ? 20.193 35.072 -0.459 1.00 84.31 368 GLN A CA 1
ATOM 2885 C C . GLN A 1 368 ? 18.999 34.103 -0.429 1.00 84.31 368 GLN A C 1
ATOM 2887 O O . GLN A 1 368 ? 18.040 34.292 -1.179 1.00 84.31 368 GLN A O 1
ATOM 2892 N N . LEU A 1 369 ? 19.026 33.069 0.419 1.00 84.12 369 LEU A N 1
ATOM 2893 C CA . LEU A 1 369 ? 17.871 32.195 0.614 1.00 84.12 369 LEU A CA 1
ATOM 2894 C C . LEU A 1 369 ? 16.794 32.872 1.471 1.00 84.12 369 LEU A C 1
ATOM 2896 O O . LEU A 1 369 ? 17.124 33.515 2.472 1.00 84.12 369 LEU A O 1
ATOM 2900 N N . PRO A 1 370 ? 15.504 32.680 1.142 1.00 89.56 370 PRO A N 1
ATOM 2901 C CA . PRO A 1 370 ? 14.422 33.151 1.991 1.00 89.56 370 PRO A CA 1
ATOM 2902 C C . PRO A 1 370 ? 14.425 32.402 3.329 1.00 89.56 370 PRO A C 1
ATOM 2904 O O . PRO A 1 370 ? 14.794 31.227 3.406 1.00 89.56 370 PRO A O 1
ATOM 2907 N N . GLU A 1 371 ? 13.960 33.074 4.380 1.00 88.38 371 GLU A N 1
ATOM 2908 C CA . GLU A 1 371 ? 13.995 32.562 5.754 1.00 88.38 371 GLU A CA 1
ATOM 2909 C C . GLU A 1 371 ? 13.375 31.153 5.912 1.00 88.38 371 GLU A C 1
ATOM 2911 O O . GLU A 1 371 ? 14.031 30.289 6.494 1.00 88.38 371 GLU A O 1
ATOM 2916 N N . PRO A 1 372 ? 12.211 30.820 5.308 1.00 89.06 372 PRO A N 1
ATOM 2917 C CA . PRO A 1 372 ? 11.671 29.458 5.377 1.00 89.06 372 PRO A CA 1
ATOM 2918 C C . PRO A 1 372 ? 12.581 28.386 4.750 1.00 89.06 372 PRO A C 1
ATOM 2920 O O . PRO A 1 372 ? 12.635 27.259 5.240 1.00 89.06 372 PRO A O 1
ATOM 2923 N N . ALA A 1 373 ? 13.319 28.719 3.683 1.00 85.75 373 ALA A N 1
ATOM 2924 C CA . ALA A 1 373 ? 14.263 27.796 3.050 1.00 85.75 373 ALA A CA 1
ATOM 2925 C C . ALA A 1 373 ? 15.494 27.569 3.933 1.00 85.75 373 ALA A C 1
ATOM 2927 O O . ALA A 1 373 ? 15.956 26.435 4.072 1.00 85.75 373 ALA A O 1
ATOM 2928 N N . ARG A 1 374 ? 15.992 28.636 4.569 1.00 83.94 374 ARG A N 1
ATOM 2929 C CA . ARG A 1 374 ? 17.097 28.552 5.527 1.00 83.94 374 ARG A CA 1
ATOM 2930 C C . ARG A 1 374 ? 16.712 27.709 6.739 1.00 83.94 374 ARG A C 1
ATOM 2932 O O . ARG A 1 374 ? 17.449 26.798 7.086 1.00 83.94 374 ARG A O 1
ATOM 2939 N N . GLN A 1 375 ? 15.525 27.920 7.305 1.00 84.56 375 GLN A N 1
ATOM 2940 C CA . GLN A 1 375 ? 15.019 27.117 8.423 1.00 84.56 375 GLN A CA 1
ATOM 2941 C C . GLN A 1 375 ? 14.872 25.635 8.071 1.00 84.56 375 GLN A C 1
ATOM 2943 O O . GLN A 1 375 ? 15.145 24.771 8.906 1.00 84.56 375 GLN A O 1
ATOM 2948 N N . LEU A 1 376 ? 14.443 25.318 6.844 1.00 82.06 376 LEU A N 1
ATOM 2949 C CA . LEU A 1 376 ? 14.354 23.934 6.383 1.00 82.06 376 LEU A CA 1
ATOM 2950 C C . LEU A 1 376 ? 15.745 23.294 6.254 1.00 82.06 376 LEU A C 1
ATOM 2952 O O . LEU A 1 376 ? 15.943 22.179 6.734 1.00 82.06 376 LEU A O 1
ATOM 2956 N N . LEU A 1 377 ? 16.713 24.017 5.680 1.00 78.06 377 LEU A N 1
ATOM 2957 C CA . LEU A 1 377 ? 18.114 23.587 5.620 1.00 78.06 377 LEU A CA 1
ATOM 2958 C C . LEU A 1 377 ? 18.726 23.417 7.013 1.00 78.06 377 LEU A C 1
ATOM 2960 O O . LEU A 1 377 ? 19.405 22.428 7.255 1.00 78.06 377 LEU A O 1
ATOM 2964 N N . GLU A 1 378 ? 18.481 24.345 7.935 1.00 76.25 378 GLU A N 1
ATOM 2965 C CA . GLU A 1 378 ? 18.993 24.288 9.306 1.00 76.25 378 GLU A CA 1
ATOM 2966 C C . GLU A 1 378 ? 18.388 23.144 10.108 1.00 76.25 378 GLU A C 1
ATOM 2968 O O . GLU A 1 378 ? 19.094 22.505 10.880 1.00 76.25 378 GLU A O 1
ATOM 2973 N N . ARG A 1 379 ? 17.088 22.875 9.945 1.00 75.88 379 ARG A N 1
ATOM 2974 C CA . ARG A 1 379 ? 16.417 21.744 10.599 1.00 75.88 379 ARG A CA 1
ATOM 2975 C C . ARG A 1 379 ? 17.104 20.438 10.244 1.00 75.88 379 ARG A C 1
ATOM 2977 O O . ARG A 1 379 ? 17.383 19.637 11.125 1.00 75.88 379 ARG A O 1
ATOM 2984 N N . VAL A 1 380 ? 17.392 20.274 8.959 1.00 68.19 380 VAL A N 1
ATOM 2985 C CA . VAL A 1 380 ? 18.143 19.143 8.442 1.00 68.19 380 VAL A CA 1
ATOM 2986 C C . VAL A 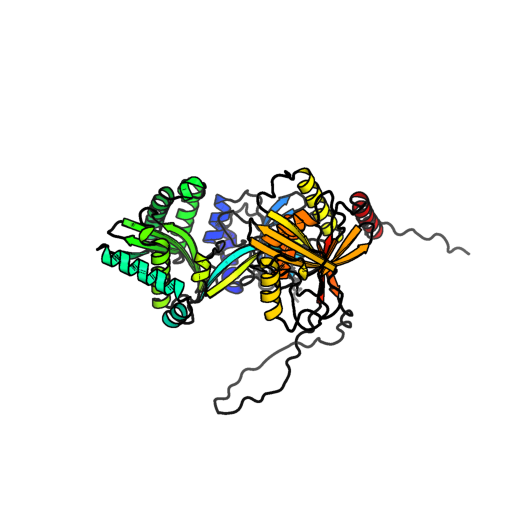1 380 ? 19.569 19.184 8.980 1.00 68.19 380 VAL A C 1
ATOM 2988 O O . VAL A 1 380 ? 19.992 18.236 9.619 1.00 68.19 380 VAL A O 1
ATOM 2991 N N . ALA A 1 381 ? 20.287 20.297 8.827 1.00 64.50 381 ALA A N 1
ATOM 2992 C CA . ALA A 1 381 ? 21.676 20.430 9.257 1.00 64.50 381 ALA A CA 1
ATOM 2993 C C . ALA A 1 381 ? 21.887 20.197 10.760 1.00 64.50 381 ALA A C 1
ATOM 2995 O O . ALA A 1 381 ? 22.921 19.661 11.125 1.00 64.50 381 ALA A O 1
ATOM 2996 N N . LYS A 1 382 ? 20.936 20.556 11.633 1.00 61.38 382 LYS A N 1
ATOM 2997 C CA . LYS A 1 382 ? 20.983 20.272 13.082 1.00 61.38 382 LYS A CA 1
ATOM 2998 C C . LYS A 1 382 ? 20.924 18.778 13.394 1.00 61.38 382 LYS A C 1
ATOM 3000 O O . LYS A 1 382 ? 21.423 18.365 14.435 1.00 61.38 382 LYS A O 1
ATOM 3005 N N . SER A 1 383 ? 20.337 17.978 12.508 1.00 52.78 383 SER A N 1
ATOM 3006 C CA . SER A 1 383 ? 20.376 16.517 12.587 1.00 52.78 383 SER A CA 1
ATOM 3007 C C . SER A 1 383 ? 21.720 15.929 12.133 1.00 52.78 383 SER A C 1
ATOM 3009 O O . SER A 1 383 ? 21.919 14.728 12.285 1.00 52.78 383 SER A O 1
ATOM 3011 N N . PHE A 1 384 ? 22.655 16.749 11.627 1.00 51.22 384 PHE A N 1
ATOM 3012 C CA . PHE A 1 384 ? 23.966 16.319 11.134 1.00 51.22 384 PHE A CA 1
ATOM 3013 C C . PHE A 1 384 ? 25.116 17.084 11.806 1.00 51.22 384 PHE A C 1
ATOM 3015 O O . PHE A 1 384 ? 24.988 18.227 12.244 1.00 51.22 384 PHE A O 1
ATOM 3022 N N . SER A 1 385 ? 26.288 16.459 11.888 1.00 42.47 385 SER A N 1
ATOM 3023 C CA . SER A 1 385 ? 27.509 17.087 12.395 1.00 42.47 385 SER A CA 1
ATOM 3024 C C . SER A 1 385 ? 28.063 18.105 11.384 1.00 42.47 385 SER A C 1
ATOM 3026 O O . SER A 1 385 ? 29.005 17.830 10.656 1.00 42.47 385 SER A O 1
ATOM 3028 N N . ALA A 1 386 ? 27.464 19.301 11.381 1.00 43.94 386 ALA A N 1
ATOM 3029 C CA . ALA A 1 386 ? 27.852 20.518 10.659 1.00 43.94 386 ALA A CA 1
ATOM 3030 C C . ALA A 1 386 ? 27.839 20.462 9.111 1.00 43.94 386 ALA A C 1
ATOM 3032 O O . ALA A 1 386 ? 28.463 19.624 8.467 1.00 43.94 386 ALA A O 1
ATOM 3033 N N . LEU A 1 387 ? 27.196 21.464 8.494 1.00 48.72 387 LEU A N 1
ATOM 3034 C CA . LEU A 1 387 ? 27.408 21.795 7.080 1.00 48.72 387 LEU A CA 1
ATOM 3035 C C . LEU A 1 387 ? 28.901 22.112 6.857 1.00 48.72 387 LEU A C 1
ATOM 3037 O O . LEU A 1 387 ? 29.481 22.844 7.669 1.00 48.72 387 LEU A O 1
ATOM 3041 N N . PRO A 1 388 ? 29.540 21.600 5.788 1.00 44.97 388 PRO A N 1
ATOM 3042 C CA . PRO A 1 388 ? 30.966 21.799 5.570 1.00 44.97 388 PRO A CA 1
ATOM 3043 C C . PRO A 1 388 ? 31.303 23.293 5.492 1.00 44.97 388 PRO A C 1
ATOM 3045 O O . PRO A 1 388 ? 30.823 24.026 4.625 1.00 44.97 388 PRO A O 1
ATOM 3048 N N . LYS A 1 389 ? 32.162 23.749 6.409 1.00 44.72 389 LYS A N 1
ATOM 3049 C CA . LYS A 1 389 ? 32.764 25.085 6.375 1.00 44.72 389 LYS A CA 1
ATOM 3050 C C . LYS A 1 389 ? 33.852 25.098 5.298 1.00 44.72 389 LYS A C 1
ATOM 3052 O O . LYS A 1 389 ? 35.015 24.854 5.592 1.00 44.72 389 LYS A O 1
ATOM 3057 N N . GLY A 1 390 ? 33.470 25.344 4.044 1.00 42.19 390 GLY A N 1
ATOM 3058 C CA . GLY A 1 390 ? 34.435 25.483 2.949 1.00 42.19 390 GLY A CA 1
ATOM 3059 C C . GLY A 1 390 ? 33.835 25.462 1.540 1.00 42.19 390 GLY A C 1
ATOM 3060 O O . GLY A 1 390 ? 33.730 24.410 0.920 1.00 42.19 390 GLY A O 1
ATOM 3061 N N . GLY A 1 391 ? 33.483 26.637 1.010 1.00 49.53 391 GLY A N 1
ATOM 3062 C CA . GLY A 1 391 ? 33.677 27.039 -0.398 1.00 49.53 391 GLY A CA 1
ATOM 3063 C C . GLY A 1 391 ? 33.105 26.225 -1.576 1.00 49.53 391 GLY A C 1
ATOM 3064 O O . GLY A 1 391 ? 33.449 26.553 -2.710 1.00 49.53 391 GLY A O 1
ATOM 3065 N N . SER A 1 392 ? 32.267 25.205 -1.382 1.00 52.84 392 SER A N 1
ATOM 3066 C CA . SER A 1 392 ? 31.885 24.278 -2.469 1.00 52.84 392 SER A CA 1
ATOM 3067 C C . SER A 1 392 ? 30.391 24.233 -2.826 1.00 52.84 392 SER A C 1
ATOM 3069 O O . SER A 1 392 ? 30.059 23.702 -3.875 1.00 52.84 392 SER A O 1
ATOM 3071 N N . VAL A 1 393 ? 29.476 24.888 -2.098 1.00 55.88 393 VAL A N 1
ATOM 3072 C CA . VAL A 1 393 ? 28.093 25.082 -2.598 1.00 55.88 393 VAL A CA 1
ATOM 3073 C C . VAL A 1 393 ? 28.042 26.307 -3.504 1.00 55.88 393 VAL A C 1
ATOM 3075 O O . VAL A 1 393 ? 28.295 27.417 -3.043 1.00 55.88 393 VAL A O 1
ATOM 3078 N N . ARG A 1 394 ? 27.714 26.129 -4.790 1.00 66.06 394 ARG A N 1
ATOM 3079 C CA . ARG A 1 394 ? 27.676 27.239 -5.766 1.00 66.06 394 ARG A CA 1
ATOM 3080 C C . ARG A 1 394 ? 26.271 27.681 -6.151 1.00 66.06 394 ARG A C 1
ATOM 3082 O O . ARG A 1 394 ? 26.117 28.736 -6.769 1.00 66.06 394 ARG A O 1
ATOM 3089 N N . ARG A 1 395 ? 25.254 26.863 -5.866 1.00 83.81 395 ARG A N 1
ATOM 3090 C CA . ARG A 1 395 ? 23.863 27.206 -6.155 1.00 83.81 395 ARG A CA 1
ATOM 3091 C C . ARG A 1 395 ? 22.907 26.410 -5.276 1.00 83.81 395 ARG A C 1
ATOM 3093 O O . ARG A 1 395 ? 23.100 25.220 -5.049 1.00 83.81 395 ARG A O 1
ATOM 3100 N N . TYR A 1 396 ? 21.853 27.073 -4.836 1.00 86.81 396 TYR A N 1
ATOM 3101 C CA . TYR A 1 396 ? 20.714 26.474 -4.161 1.00 86.81 396 TYR A CA 1
ATOM 3102 C C . TYR A 1 396 ? 19.514 26.581 -5.082 1.00 86.81 396 TYR A C 1
ATOM 3104 O O . TYR A 1 396 ? 19.251 27.657 -5.614 1.00 86.81 396 TYR A O 1
ATOM 3112 N N . TYR A 1 397 ? 18.786 25.488 -5.246 1.00 88.81 397 TYR A N 1
ATOM 3113 C CA . TYR A 1 397 ? 17.474 25.482 -5.877 1.00 88.81 397 TYR A CA 1
ATOM 3114 C C . TYR A 1 397 ? 16.428 25.175 -4.821 1.00 88.81 397 TYR A C 1
ATOM 3116 O O . TYR A 1 397 ? 16.670 24.340 -3.958 1.00 88.81 397 TYR A O 1
ATOM 3124 N N . TRP A 1 398 ? 15.263 25.801 -4.868 1.00 91.38 398 TRP A N 1
ATOM 3125 C CA . TRP A 1 398 ? 14.156 25.390 -4.011 1.00 91.38 398 TRP A CA 1
ATOM 3126 C C . TRP A 1 398 ? 12.839 25.464 -4.750 1.00 91.38 398 TRP A C 1
ATOM 3128 O O . TRP A 1 398 ? 12.670 26.259 -5.675 1.00 91.38 398 TRP A O 1
ATOM 3138 N N . VAL A 1 399 ? 11.917 24.611 -4.323 1.00 90.94 399 VAL A N 1
ATOM 3139 C CA . VAL A 1 399 ? 10.543 24.609 -4.805 1.00 90.94 399 VAL A CA 1
ATOM 3140 C C . VAL A 1 399 ? 9.606 25.028 -3.686 1.00 90.94 399 VAL A C 1
ATOM 3142 O O . VAL A 1 399 ? 9.679 24.516 -2.563 1.00 90.94 399 VAL A O 1
ATOM 3145 N N . SER A 1 400 ? 8.711 25.949 -4.016 1.00 90.81 400 SER A N 1
ATOM 3146 C CA . SER A 1 400 ? 7.676 26.444 -3.114 1.00 90.81 400 SER A CA 1
ATOM 3147 C C . SER A 1 400 ? 6.301 26.106 -3.667 1.00 90.81 400 SER A C 1
ATOM 3149 O O . SER A 1 400 ? 6.102 26.146 -4.882 1.00 90.81 400 SER A O 1
ATOM 3151 N N . LYS A 1 401 ? 5.351 25.803 -2.778 1.00 89.06 401 LYS A N 1
ATOM 3152 C CA . LYS A 1 401 ? 3.925 25.735 -3.114 1.00 89.06 401 LYS A CA 1
ATOM 3153 C C . LYS A 1 401 ? 3.218 26.890 -2.413 1.00 89.06 401 LYS A C 1
ATOM 3155 O O . LYS A 1 401 ? 3.080 26.878 -1.190 1.00 89.06 401 LYS A O 1
ATOM 3160 N N . GLY A 1 402 ? 2.816 27.908 -3.172 1.00 84.94 402 GLY A N 1
ATOM 3161 C CA . GLY A 1 402 ? 2.436 29.196 -2.581 1.00 84.94 402 GLY A CA 1
ATOM 3162 C C . GLY A 1 402 ? 3.610 29.810 -1.803 1.00 84.94 402 GLY A C 1
ATOM 3163 O O . GLY A 1 402 ? 4.718 29.891 -2.327 1.00 84.94 402 GLY A O 1
ATOM 3164 N N . ALA A 1 403 ? 3.385 30.214 -0.550 1.00 81.38 403 ALA A N 1
ATOM 3165 C CA . ALA A 1 403 ? 4.421 30.804 0.309 1.00 81.38 403 ALA A CA 1
ATOM 3166 C C . ALA A 1 403 ? 5.303 29.771 1.044 1.00 81.38 403 ALA A C 1
ATOM 3168 O O . ALA A 1 403 ? 6.288 30.141 1.681 1.00 81.38 403 ALA A O 1
ATOM 3169 N N . GLU A 1 404 ? 4.957 28.483 0.994 1.00 88.56 404 GLU A N 1
ATOM 3170 C CA . GLU A 1 404 ? 5.643 27.451 1.769 1.00 88.56 404 GLU A CA 1
ATOM 3171 C C . GLU A 1 404 ? 6.763 26.795 0.953 1.00 88.56 404 GLU A C 1
ATOM 3173 O O . GLU A 1 404 ? 6.514 26.207 -0.104 1.00 88.56 404 GLU A O 1
ATOM 3178 N N . VAL A 1 405 ? 7.993 26.852 1.470 1.00 90.06 405 VAL A N 1
ATOM 3179 C CA . VAL A 1 405 ? 9.141 26.147 0.886 1.00 90.06 405 VAL A CA 1
ATOM 3180 C C . VAL A 1 405 ? 9.021 24.658 1.194 1.00 90.06 405 VAL A C 1
ATOM 3182 O O . VAL A 1 405 ? 8.990 24.253 2.355 1.00 90.06 405 VAL A O 1
ATOM 3185 N N . LYS A 1 406 ? 8.960 23.833 0.147 1.00 90.19 406 LYS A N 1
ATOM 3186 C CA . LYS A 1 406 ? 8.733 22.386 0.270 1.00 90.19 406 LYS A CA 1
ATOM 3187 C C . LYS A 1 406 ? 10.012 21.572 0.226 1.00 90.19 406 LYS A C 1
ATOM 3189 O O . LYS A 1 406 ? 10.098 20.570 0.940 1.00 90.19 406 LYS A O 1
ATOM 3194 N N . ALA A 1 407 ? 10.975 21.995 -0.591 1.00 89.50 407 ALA A N 1
ATOM 3195 C CA . ALA A 1 407 ? 12.285 21.371 -0.657 1.00 89.50 407 ALA A CA 1
ATOM 3196 C C . ALA A 1 407 ? 13.372 22.338 -1.143 1.00 89.50 407 ALA A C 1
ATOM 3198 O O . ALA A 1 407 ? 13.100 23.199 -1.979 1.00 89.50 407 ALA A O 1
ATOM 3199 N N . VAL A 1 408 ? 14.597 22.159 -0.645 1.00 87.38 408 VAL A N 1
ATOM 3200 C CA . VAL A 1 408 ? 15.796 22.937 -0.979 1.00 87.38 408 VAL A CA 1
ATOM 3201 C C . VAL A 1 408 ? 16.933 21.987 -1.353 1.00 87.38 408 VAL A C 1
ATOM 3203 O O . VAL A 1 408 ? 17.296 21.105 -0.582 1.00 87.38 408 VAL A O 1
ATOM 3206 N N . LEU A 1 409 ? 17.500 22.182 -2.537 1.00 87.06 409 LEU A N 1
ATOM 3207 C CA . LEU A 1 409 ? 18.558 21.396 -3.160 1.00 87.06 409 LEU A CA 1
ATOM 3208 C C . LEU A 1 409 ? 19.848 22.231 -3.269 1.00 87.06 409 LEU A C 1
ATOM 3210 O O . LEU A 1 409 ? 19.975 23.040 -4.197 1.00 87.06 409 LEU A O 1
ATOM 3214 N N . PRO A 1 410 ? 20.808 22.064 -2.348 1.00 83.69 410 PRO A N 1
ATOM 3215 C CA . PRO A 1 410 ? 22.169 22.571 -2.513 1.00 83.69 410 PRO A CA 1
ATOM 3216 C C . PRO A 1 410 ? 22.952 21.751 -3.550 1.00 83.69 410 PRO A C 1
ATOM 3218 O O . PRO A 1 410 ? 23.013 20.523 -3.464 1.00 83.69 410 PRO A O 1
ATOM 3221 N N . VAL A 1 411 ? 23.593 22.423 -4.514 1.00 83.50 411 VAL A N 1
ATOM 3222 C CA . VAL A 1 411 ? 24.399 21.768 -5.560 1.00 83.50 411 VAL A CA 1
ATOM 3223 C C . VAL A 1 411 ? 25.712 22.483 -5.880 1.00 83.50 411 VAL A C 1
ATOM 3225 O O . VAL A 1 411 ? 25.852 23.710 -5.817 1.00 83.50 411 VAL A O 1
ATOM 3228 N N . GLU A 1 412 ? 26.668 21.670 -6.309 1.00 84.00 412 GLU A N 1
ATOM 3229 C CA . GLU A 1 412 ? 27.819 22.054 -7.113 1.00 84.00 412 GLU A CA 1
ATOM 3230 C C . GLU A 1 412 ? 27.420 22.090 -8.594 1.00 84.00 412 GLU A C 1
ATOM 3232 O O . GLU A 1 412 ? 26.705 21.216 -9.083 1.00 84.00 412 GLU A O 1
ATOM 3237 N N . VAL A 1 413 ? 27.891 23.099 -9.328 1.00 84.25 413 VAL A N 1
ATOM 3238 C CA . VAL A 1 413 ? 27.622 23.234 -10.766 1.00 84.25 413 VAL A CA 1
ATOM 3239 C C . VAL A 1 413 ? 28.928 23.073 -11.533 1.00 84.25 413 VAL A C 1
ATOM 3241 O O . VAL A 1 413 ? 29.831 23.901 -11.400 1.00 84.25 413 VAL A O 1
ATOM 3244 N N . ASP A 1 414 ? 29.002 22.024 -12.348 1.00 83.50 414 ASP A N 1
ATOM 3245 C CA . ASP A 1 414 ? 30.086 21.764 -13.300 1.00 83.50 414 ASP A CA 1
ATOM 3246 C C . ASP A 1 414 ? 29.572 21.945 -14.743 1.00 83.50 414 ASP A C 1
ATOM 3248 O O . ASP A 1 414 ? 28.363 21.956 -14.981 1.00 83.50 414 ASP A O 1
ATOM 3252 N N . ARG A 1 415 ? 30.462 22.100 -15.728 1.00 80.38 415 ARG A N 1
ATOM 3253 C CA . ARG A 1 415 ? 30.099 22.181 -17.152 1.00 80.38 415 ARG A CA 1
ATOM 3254 C C . ARG A 1 415 ? 30.709 21.020 -17.922 1.00 80.38 415 ARG A C 1
ATOM 3256 O O . ARG A 1 415 ? 31.923 20.946 -18.084 1.00 80.38 415 ARG A O 1
ATOM 3263 N N . ARG A 1 416 ? 29.861 20.125 -18.439 1.00 71.81 416 ARG A N 1
ATOM 3264 C CA . ARG A 1 416 ? 30.270 18.978 -19.266 1.00 71.81 416 ARG A CA 1
ATOM 3265 C C . ARG A 1 416 ? 29.273 18.753 -20.396 1.00 71.81 416 ARG A C 1
ATOM 3267 O O . ARG A 1 416 ? 28.089 19.034 -20.259 1.00 71.81 416 ARG A O 1
ATOM 3274 N N . TRP A 1 417 ? 29.769 18.236 -21.519 1.00 62.62 417 TRP A N 1
ATOM 3275 C CA . TRP A 1 417 ? 28.950 17.787 -22.657 1.00 62.62 417 TRP A CA 1
ATOM 3276 C C . TRP A 1 417 ? 28.068 18.901 -23.254 1.00 62.62 417 TRP A C 1
ATOM 3278 O O . TRP A 1 417 ? 26.985 18.640 -23.764 1.00 62.62 417 TRP A O 1
ATOM 3288 N N . GLY A 1 418 ? 28.525 20.155 -23.167 1.00 68.00 418 GLY A N 1
ATOM 3289 C CA . GLY A 1 418 ? 27.774 21.319 -23.645 1.00 68.00 418 GLY A CA 1
ATOM 3290 C C . GLY A 1 418 ? 26.660 21.810 -22.709 1.00 68.00 418 GLY A C 1
ATOM 3291 O O . GLY A 1 418 ? 25.924 22.712 -23.101 1.00 68.00 418 GLY A O 1
ATOM 3292 N N . GLY A 1 419 ? 26.543 21.276 -21.484 1.00 81.25 419 GLY A N 1
ATOM 3293 C CA . GLY A 1 419 ? 25.553 21.690 -20.483 1.00 81.25 419 GLY A CA 1
ATOM 3294 C C . GLY A 1 419 ? 26.096 21.755 -19.048 1.00 81.25 419 GLY A C 1
ATOM 3295 O O . GLY A 1 419 ? 27.280 21.529 -18.795 1.00 81.25 419 GLY A O 1
ATOM 3296 N N . GLU A 1 420 ? 25.222 22.100 -18.103 1.00 87.06 420 GLU A N 1
ATOM 3297 C CA . GLU A 1 420 ? 25.484 22.102 -16.661 1.00 87.06 420 GLU A CA 1
ATOM 3298 C C . GLU A 1 420 ? 25.254 20.699 -16.074 1.00 87.06 420 GLU A C 1
ATOM 3300 O O . GLU A 1 420 ? 24.237 20.060 -16.339 1.00 87.06 420 GLU A O 1
ATOM 3305 N N . VAL A 1 421 ? 26.189 20.220 -15.258 1.00 86.06 421 VAL A N 1
ATOM 3306 C CA . VAL A 1 421 ? 26.045 19.008 -14.446 1.00 86.06 421 VAL A CA 1
ATOM 3307 C C . VAL A 1 421 ? 25.869 19.449 -13.002 1.00 86.06 421 VAL A C 1
ATOM 3309 O O . VAL A 1 421 ? 26.776 20.057 -12.430 1.00 86.06 421 VAL A O 1
ATOM 3312 N N . LEU A 1 422 ? 24.701 19.162 -12.427 1.00 87.88 422 LEU A N 1
ATOM 3313 C CA . LEU A 1 422 ? 24.409 19.483 -11.031 1.00 87.88 422 LEU A CA 1
ATOM 3314 C C . LEU A 1 422 ? 24.858 18.315 -10.154 1.00 87.88 422 LEU A C 1
ATOM 3316 O O . LEU A 1 422 ? 24.345 17.208 -10.298 1.00 87.88 422 LEU A O 1
ATOM 3320 N N . ARG A 1 423 ? 25.821 18.550 -9.265 1.00 83.81 423 ARG A N 1
ATOM 3321 C CA . ARG A 1 423 ? 26.361 17.551 -8.336 1.00 83.81 423 ARG A CA 1
ATOM 3322 C C . ARG A 1 423 ? 25.874 17.834 -6.924 1.00 83.81 423 ARG A C 1
ATOM 3324 O O . ARG A 1 423 ? 25.855 18.982 -6.488 1.00 83.81 423 ARG A O 1
ATOM 3331 N N . SER A 1 424 ? 25.500 16.790 -6.201 1.00 77.62 424 SER A N 1
ATOM 3332 C CA . SER A 1 424 ? 25.156 16.909 -4.790 1.00 77.62 424 SER A CA 1
ATOM 3333 C C . SER A 1 424 ? 26.341 17.325 -3.921 1.00 77.62 424 SER A C 1
ATOM 3335 O O . SER A 1 424 ? 27.443 16.804 -4.086 1.00 77.62 424 SER A O 1
ATOM 3337 N N . VAL A 1 425 ? 26.096 18.198 -2.944 1.00 67.00 425 VAL A N 1
ATOM 3338 C CA . VAL A 1 425 ? 27.117 18.671 -1.998 1.00 67.00 425 VAL A CA 1
ATOM 3339 C C . VAL A 1 425 ? 27.195 17.717 -0.802 1.00 67.00 425 VAL A C 1
ATOM 3341 O O . VAL A 1 425 ? 26.641 17.985 0.258 1.00 67.00 425 VAL A O 1
ATOM 3344 N N . THR A 1 426 ? 27.861 16.578 -0.957 1.00 60.28 426 THR A N 1
ATOM 3345 C CA . THR A 1 426 ? 28.133 15.657 0.161 1.00 60.28 426 THR A CA 1
ATOM 3346 C C . THR A 1 426 ? 29.561 15.135 0.052 1.00 60.28 426 THR A C 1
ATOM 3348 O O . THR A 1 426 ? 29.872 14.397 -0.880 1.00 60.28 426 THR A O 1
ATOM 3351 N N . GLN A 1 427 ? 30.434 15.537 0.987 1.00 49.31 427 GLN A N 1
ATOM 3352 C CA . GLN A 1 427 ? 31.853 15.139 1.012 1.00 49.31 427 GLN A CA 1
ATOM 3353 C C . GLN A 1 427 ? 32.248 14.257 2.212 1.00 49.31 427 GLN A C 1
ATOM 3355 O O . GLN A 1 427 ? 33.321 13.660 2.167 1.00 49.31 427 GLN A O 1
ATOM 3360 N N . SER A 1 428 ? 31.435 14.135 3.273 1.00 41.66 428 SER A N 1
ATOM 3361 C CA . SER A 1 428 ? 31.823 13.321 4.437 1.00 41.66 428 SER A CA 1
ATOM 3362 C C . SER A 1 428 ? 31.414 11.855 4.270 1.00 41.66 428 SER A C 1
ATOM 3364 O O . SER A 1 428 ? 30.365 11.520 3.718 1.00 41.66 428 SER A O 1
ATOM 3366 N N . LEU A 1 429 ? 32.304 10.968 4.709 1.00 42.38 429 LEU A N 1
ATOM 3367 C CA . LEU A 1 429 ? 32.216 9.527 4.504 1.00 42.38 429 LEU A CA 1
ATOM 3368 C C . LEU A 1 429 ? 31.251 8.824 5.483 1.00 42.38 429 LEU A C 1
ATOM 3370 O O . LEU A 1 429 ? 30.995 7.646 5.249 1.00 42.38 429 LEU A O 1
ATOM 3374 N N . ASP A 1 430 ? 30.686 9.520 6.482 1.00 39.25 430 ASP A N 1
ATOM 3375 C CA . ASP A 1 430 ? 30.050 8.888 7.658 1.00 39.25 430 ASP A CA 1
ATOM 3376 C C . ASP A 1 430 ? 28.594 9.300 7.955 1.00 39.25 430 ASP A C 1
ATOM 3378 O O . ASP A 1 430 ? 27.974 8.730 8.850 1.00 39.25 430 ASP A O 1
ATOM 3382 N N . THR A 1 431 ? 27.993 10.233 7.209 1.00 42.78 431 THR A N 1
ATOM 3383 C CA . THR A 1 431 ? 26.580 10.609 7.404 1.00 42.78 431 THR A CA 1
ATOM 3384 C C . THR A 1 431 ? 25.803 10.508 6.097 1.00 42.78 431 THR A C 1
ATOM 3386 O O . THR A 1 431 ? 26.008 11.263 5.149 1.00 42.78 431 THR A O 1
ATOM 3389 N N . ALA A 1 432 ? 24.898 9.533 6.028 1.00 44.22 432 ALA A N 1
ATOM 3390 C CA . ALA A 1 432 ? 23.961 9.415 4.925 1.00 44.22 432 ALA A CA 1
ATOM 3391 C C . ALA A 1 432 ? 22.955 10.584 4.969 1.00 44.22 432 ALA A C 1
ATOM 3393 O O . ALA A 1 432 ? 22.047 10.570 5.793 1.00 44.22 432 ALA A O 1
ATOM 3394 N N . LEU A 1 433 ? 23.113 11.519 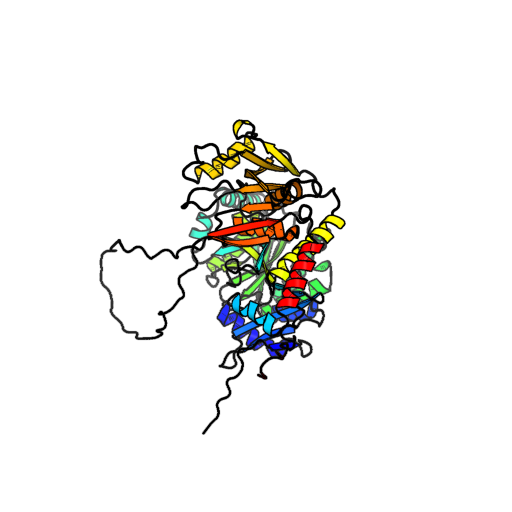4.016 1.00 49.84 433 LEU A N 1
ATOM 3395 C CA . LEU A 1 433 ? 22.112 12.475 3.496 1.00 49.84 433 LEU A CA 1
ATOM 3396 C C . LEU A 1 433 ? 21.729 13.692 4.386 1.00 49.84 433 LEU A C 1
ATOM 3398 O O . LEU A 1 433 ? 22.017 13.663 5.569 1.00 49.84 433 LEU A O 1
ATOM 3402 N N . PRO A 1 434 ? 21.149 14.791 3.829 1.00 51.88 434 PRO A N 1
ATOM 3403 C CA . PRO A 1 434 ? 20.534 14.856 2.518 1.00 51.88 434 PRO A CA 1
ATOM 3404 C C . PRO A 1 434 ? 21.130 15.876 1.550 1.00 51.88 434 PRO A C 1
ATOM 3406 O O . PRO A 1 434 ? 21.439 17.025 1.854 1.00 51.88 434 PRO A O 1
ATOM 3409 N N . VAL A 1 435 ? 21.162 15.441 0.298 1.00 62.44 435 VAL A N 1
ATOM 3410 C CA . VAL A 1 435 ? 21.316 16.293 -0.880 1.00 62.44 435 VAL A CA 1
ATOM 3411 C C . VAL A 1 435 ? 20.115 17.233 -1.053 1.00 62.44 435 VAL A C 1
ATOM 3413 O O . VAL A 1 435 ? 20.204 18.201 -1.794 1.00 62.44 435 VAL A O 1
ATOM 3416 N N . LEU A 1 436 ? 18.991 16.973 -0.378 1.00 74.25 436 LEU A N 1
ATOM 3417 C CA . LEU A 1 436 ? 17.761 17.753 -0.456 1.00 74.25 436 LEU A CA 1
ATOM 3418 C C . LEU A 1 436 ? 17.142 17.931 0.935 1.00 74.25 436 LEU A C 1
ATOM 3420 O O . LEU A 1 436 ? 16.679 16.966 1.532 1.00 74.25 436 LEU A O 1
ATOM 3424 N N . ALA A 1 437 ? 17.046 19.160 1.431 1.00 78.00 437 ALA A N 1
ATOM 3425 C CA . ALA A 1 437 ? 16.260 19.440 2.625 1.00 78.00 437 ALA A CA 1
ATOM 3426 C C . ALA A 1 437 ? 14.781 19.564 2.249 1.00 78.00 437 ALA A C 1
ATOM 3428 O O . ALA A 1 437 ? 14.402 20.528 1.590 1.00 78.00 437 ALA A O 1
ATOM 3429 N N . ALA A 1 438 ? 13.950 18.601 2.645 1.00 82.75 438 ALA A N 1
ATOM 3430 C CA . ALA A 1 438 ? 12.520 18.574 2.343 1.00 82.75 438 ALA A CA 1
ATOM 3431 C C . ALA A 1 438 ? 11.672 18.478 3.616 1.00 82.75 438 ALA A C 1
ATOM 3433 O O . ALA A 1 438 ? 12.122 17.991 4.650 1.00 82.75 438 ALA A O 1
ATOM 3434 N N . THR A 1 439 ? 10.432 18.960 3.532 1.00 83.06 439 THR A N 1
ATOM 3435 C CA . THR A 1 439 ? 9.452 18.852 4.632 1.00 83.06 439 THR A CA 1
ATOM 3436 C C . THR A 1 439 ? 9.112 17.398 4.975 1.00 83.06 439 THR A C 1
ATOM 3438 O O . THR A 1 439 ? 8.999 17.068 6.152 1.00 83.06 439 THR A O 1
ATOM 3441 N N . ASP A 1 440 ? 9.020 16.541 3.958 1.00 84.00 440 ASP A N 1
ATOM 3442 C CA . ASP A 1 440 ? 8.982 15.081 4.056 1.00 84.00 440 ASP A CA 1
ATOM 3443 C C . ASP A 1 440 ? 10.003 14.518 3.045 1.00 84.00 440 ASP A C 1
ATOM 3445 O O . ASP A 1 440 ? 9.750 14.567 1.839 1.00 84.00 440 ASP A O 1
ATOM 3449 N N . PRO A 1 441 ? 11.179 14.038 3.490 1.00 77.75 441 PRO A N 1
ATOM 3450 C CA . PRO A 1 441 ? 12.237 13.557 2.596 1.00 77.75 441 PRO A CA 1
ATOM 3451 C C . PRO A 1 441 ? 11.859 12.328 1.758 1.00 77.75 441 PRO A C 1
ATOM 3453 O O . PRO A 1 441 ? 12.485 12.066 0.731 1.00 77.75 441 PRO A O 1
ATOM 3456 N N . ALA A 1 442 ? 10.839 11.576 2.177 1.00 80.75 442 ALA A N 1
ATOM 3457 C CA . ALA A 1 442 ? 10.371 10.395 1.464 1.00 80.75 442 ALA A CA 1
ATOM 3458 C C . ALA A 1 442 ? 9.234 10.701 0.471 1.00 80.75 442 ALA A C 1
ATOM 3460 O O . ALA A 1 442 ? 8.853 9.815 -0.292 1.00 80.75 442 ALA A O 1
ATOM 3461 N N . ASP A 1 443 ? 8.688 11.924 0.462 1.00 85.38 443 ASP A N 1
ATOM 3462 C CA . ASP A 1 443 ? 7.677 12.346 -0.512 1.00 85.38 443 ASP A CA 1
ATOM 3463 C C . ASP A 1 443 ? 8.344 12.694 -1.860 1.00 85.38 443 ASP A C 1
ATOM 3465 O O . ASP A 1 443 ? 9.129 13.645 -1.941 1.00 85.38 443 ASP A O 1
ATOM 3469 N N . PRO A 1 444 ? 8.028 11.980 -2.958 1.00 87.38 444 PRO A N 1
ATOM 3470 C CA . PRO A 1 444 ? 8.589 12.282 -4.273 1.00 87.38 444 PRO A CA 1
ATOM 3471 C C . PRO A 1 444 ? 8.041 13.584 -4.879 1.00 87.38 444 PRO A C 1
ATOM 3473 O O . PRO A 1 444 ? 8.584 14.068 -5.872 1.00 87.38 444 PRO A O 1
ATOM 3476 N N . THR A 1 445 ? 6.979 14.181 -4.324 1.00 87.25 445 THR A N 1
ATOM 3477 C CA . THR A 1 445 ? 6.272 15.320 -4.932 1.00 87.25 445 THR A CA 1
ATOM 3478 C C . THR A 1 445 ? 7.139 16.573 -5.096 1.00 87.25 445 THR A C 1
ATOM 3480 O O . THR A 1 445 ? 7.205 17.083 -6.221 1.00 87.25 445 THR A O 1
ATOM 3483 N N . PRO A 1 446 ? 7.837 17.086 -4.062 1.00 88.81 446 PRO A N 1
ATOM 3484 C CA . PRO A 1 446 ? 8.716 18.241 -4.232 1.00 88.81 446 PRO A CA 1
ATOM 3485 C C . PRO A 1 446 ? 9.877 17.945 -5.191 1.00 88.81 446 PRO A C 1
ATOM 3487 O O . PRO A 1 446 ? 10.227 18.791 -6.012 1.00 88.81 446 PRO A O 1
ATOM 3490 N N . ILE A 1 447 ? 10.429 16.725 -5.145 1.00 89.38 447 ILE A N 1
ATOM 3491 C CA . ILE A 1 447 ? 11.514 16.290 -6.037 1.00 89.38 447 ILE A CA 1
ATOM 3492 C C . ILE A 1 447 ? 11.045 16.282 -7.488 1.00 89.38 447 ILE A C 1
ATOM 3494 O O . ILE A 1 447 ? 11.733 16.797 -8.364 1.00 89.38 447 ILE A O 1
ATOM 3498 N N . ARG A 1 448 ? 9.854 15.741 -7.754 1.00 88.44 448 ARG A N 1
ATOM 3499 C CA . ARG A 1 448 ? 9.255 15.718 -9.090 1.00 88.44 448 ARG A CA 1
ATOM 3500 C C . ARG A 1 448 ? 9.112 17.125 -9.646 1.00 88.44 448 ARG A C 1
ATOM 3502 O O . ARG A 1 448 ? 9.514 17.362 -10.776 1.00 88.44 448 ARG A O 1
ATOM 3509 N N . GLN A 1 449 ? 8.590 18.062 -8.857 1.00 87.81 449 GLN A N 1
ATOM 3510 C CA . GLN A 1 449 ? 8.433 19.451 -9.301 1.00 87.81 449 GLN A CA 1
ATOM 3511 C C . GLN A 1 449 ? 9.778 20.119 -9.586 1.00 87.81 449 GLN A C 1
ATOM 3513 O O . GLN A 1 449 ? 9.930 20.812 -10.593 1.00 87.81 449 GLN A O 1
ATOM 3518 N N . LEU A 1 450 ? 10.775 19.838 -8.749 1.00 88.44 450 LEU A N 1
ATOM 3519 C CA . LEU A 1 450 ? 12.142 20.285 -8.959 1.00 88.44 450 LEU A CA 1
ATOM 3520 C C . LEU A 1 450 ? 12.733 19.706 -10.257 1.00 88.44 450 LEU A C 1
ATOM 3522 O O . LEU A 1 450 ? 13.266 20.464 -11.062 1.00 88.44 450 LEU A O 1
ATOM 3526 N N . LEU A 1 451 ? 12.595 18.400 -10.509 1.00 87.81 451 LEU A N 1
ATOM 3527 C CA . LEU A 1 451 ? 13.093 17.734 -11.719 1.00 87.81 451 LEU A CA 1
ATOM 3528 C C . LEU A 1 451 ? 12.396 18.232 -12.990 1.00 87.81 451 LEU A C 1
ATOM 3530 O O . LEU A 1 451 ? 13.072 18.508 -13.980 1.00 87.81 451 LEU A O 1
ATOM 3534 N N . THR A 1 452 ? 11.069 18.384 -12.963 1.00 85.12 452 THR A N 1
ATOM 3535 C CA . THR A 1 452 ? 10.282 18.906 -14.091 1.00 85.12 452 THR A CA 1
ATOM 3536 C C . THR A 1 452 ? 10.784 20.280 -14.522 1.00 85.12 452 THR A C 1
ATOM 3538 O O . THR A 1 452 ? 10.998 20.518 -15.710 1.00 85.12 452 THR A O 1
ATOM 3541 N N . GLN A 1 453 ? 11.001 21.180 -13.559 1.00 84.81 453 GLN A N 1
ATOM 3542 C CA . GLN A 1 453 ? 11.423 22.551 -13.841 1.00 84.81 453 GLN A CA 1
ATOM 3543 C C . GLN A 1 453 ? 12.929 22.639 -14.158 1.00 84.81 453 GLN A C 1
ATOM 3545 O O . GLN A 1 453 ? 13.320 23.411 -15.032 1.00 84.81 453 GLN A O 1
ATOM 3550 N N . LEU A 1 454 ? 13.777 21.811 -13.531 1.00 85.50 454 LEU A N 1
ATOM 3551 C CA . LEU A 1 454 ? 15.223 21.785 -13.794 1.00 85.50 454 LEU A CA 1
ATOM 3552 C C . LEU A 1 454 ? 15.617 21.096 -15.099 1.00 85.50 454 LEU A C 1
ATOM 3554 O O . LEU A 1 454 ? 16.637 21.473 -15.665 1.00 85.50 454 LEU A O 1
ATOM 3558 N N . LEU A 1 455 ? 14.886 20.082 -15.564 1.00 81.25 455 LEU A N 1
ATOM 3559 C CA . LEU A 1 455 ? 15.256 19.271 -16.737 1.00 81.25 455 LEU A CA 1
ATOM 3560 C C . LEU A 1 455 ? 14.302 19.468 -17.931 1.00 81.25 455 LEU A C 1
ATOM 3562 O O . LEU A 1 455 ? 14.408 18.765 -18.932 1.00 81.25 455 LEU A O 1
ATOM 3566 N N . GLY A 1 456 ? 13.382 20.436 -17.850 1.00 71.81 456 GLY A N 1
ATOM 3567 C CA . GLY A 1 456 ? 12.444 20.787 -18.921 1.00 71.81 456 GLY A CA 1
ATOM 3568 C C . GLY A 1 456 ? 13.091 21.427 -20.164 1.00 71.81 456 GLY A C 1
ATOM 3569 O O . GLY A 1 456 ? 14.268 21.786 -20.175 1.00 71.81 456 GLY A O 1
ATOM 3570 N N . GLY A 1 457 ? 12.293 21.608 -21.226 1.00 60.00 457 GLY A N 1
ATOM 3571 C CA . GLY A 1 457 ? 12.719 21.787 -22.631 1.00 60.00 457 GLY A CA 1
ATOM 3572 C C . GLY A 1 457 ? 13.583 23.000 -23.026 1.00 60.00 457 GLY A C 1
ATOM 3573 O O . GLY A 1 457 ? 13.845 23.181 -24.212 1.00 60.00 457 GLY A O 1
ATOM 3574 N N . ARG A 1 458 ? 14.048 23.830 -22.085 1.00 60.09 458 ARG A N 1
ATOM 3575 C CA . ARG A 1 458 ? 15.042 24.904 -22.322 1.00 60.09 458 ARG A CA 1
ATOM 3576 C C . ARG A 1 458 ? 16.184 24.911 -21.302 1.00 60.09 458 ARG A C 1
ATOM 3578 O O . ARG A 1 458 ? 16.970 25.858 -21.259 1.00 60.09 458 ARG A O 1
ATOM 3585 N N . SER A 1 459 ? 16.270 23.883 -20.464 1.00 71.12 459 SER A N 1
ATOM 3586 C CA . SER A 1 459 ? 17.295 23.810 -19.435 1.00 71.12 459 SER A CA 1
ATOM 3587 C C . SER A 1 459 ? 18.676 23.565 -20.034 1.00 71.12 459 SER A C 1
ATOM 3589 O O . SER A 1 459 ? 18.849 22.751 -20.940 1.00 71.12 459 SER A O 1
ATOM 3591 N N . ARG A 1 460 ? 19.682 24.247 -19.478 1.00 78.38 460 ARG A N 1
ATOM 3592 C CA . ARG A 1 460 ? 21.095 23.946 -19.739 1.00 78.38 460 ARG A CA 1
ATOM 3593 C C . ARG A 1 460 ? 21.580 22.738 -18.941 1.00 78.38 460 ARG A C 1
ATOM 3595 O O . ARG A 1 460 ? 22.699 22.298 -19.174 1.00 78.38 460 ARG A O 1
ATOM 3602 N N . VAL A 1 461 ? 20.781 22.214 -18.012 1.00 83.88 461 VAL A N 1
ATOM 3603 C CA . VAL A 1 461 ? 21.157 21.084 -17.161 1.00 83.88 461 VAL A CA 1
ATOM 3604 C C . VAL A 1 461 ? 21.128 19.792 -17.972 1.00 83.88 461 VAL A C 1
ATOM 3606 O O . VAL A 1 461 ? 20.074 19.367 -18.449 1.00 83.88 461 VAL A O 1
ATOM 3609 N N . ALA A 1 462 ? 22.297 19.171 -18.109 1.00 81.56 462 ALA A N 1
ATOM 3610 C CA . ALA A 1 462 ? 22.492 17.933 -18.848 1.00 81.56 462 ALA A CA 1
ATOM 3611 C C . ALA A 1 462 ? 22.223 16.682 -18.005 1.00 81.56 462 ALA A C 1
ATOM 3613 O O . ALA A 1 462 ? 21.690 15.688 -18.504 1.00 81.56 462 ALA A O 1
ATOM 3614 N N . CYS A 1 463 ? 22.591 16.713 -16.726 1.00 86.00 463 CYS A N 1
ATOM 3615 C CA . CYS A 1 463 ? 22.255 15.671 -15.767 1.00 86.00 463 CYS A CA 1
ATOM 3616 C C . CYS A 1 463 ? 22.362 16.178 -14.327 1.00 86.00 463 CYS A C 1
ATOM 3618 O O . CYS A 1 463 ? 22.968 17.217 -14.046 1.00 86.00 463 CYS A O 1
ATOM 3620 N N . ILE A 1 464 ? 21.773 15.400 -13.425 1.00 87.88 464 ILE A N 1
ATOM 3621 C CA . ILE A 1 464 ? 21.909 15.549 -11.980 1.00 87.88 464 ILE A CA 1
ATOM 3622 C C . ILE A 1 464 ? 22.630 14.303 -11.463 1.00 87.88 464 ILE A C 1
ATOM 3624 O O . ILE A 1 464 ? 22.201 13.179 -11.729 1.00 87.88 464 ILE A O 1
ATOM 3628 N N . GLU A 1 465 ? 23.740 14.501 -10.756 1.00 86.25 465 GLU A N 1
ATOM 3629 C CA . GLU A 1 465 ? 24.542 13.452 -10.130 1.00 86.25 465 GLU A CA 1
ATOM 3630 C C . GLU A 1 465 ? 24.429 13.543 -8.609 1.00 86.25 465 GLU A C 1
ATOM 3632 O O . GLU A 1 465 ? 24.778 14.553 -7.996 1.00 86.25 465 GLU A O 1
ATOM 3637 N N . LEU A 1 466 ? 23.976 12.455 -8.001 1.00 83.06 466 LEU A N 1
ATOM 3638 C CA . LEU A 1 466 ? 23.735 12.356 -6.573 1.00 83.06 466 LEU A CA 1
ATOM 3639 C C . LEU A 1 466 ? 24.684 11.282 -6.007 1.00 83.06 466 LEU A C 1
ATOM 3641 O O . LEU A 1 466 ? 24.668 10.128 -6.447 1.00 83.06 466 LEU A O 1
ATOM 3645 N N . SER A 1 467 ? 25.615 11.658 -5.122 1.00 74.75 467 SER A N 1
ATOM 3646 C CA . SER A 1 467 ? 26.654 10.767 -4.564 1.00 74.75 467 SER A CA 1
ATOM 3647 C C . SER A 1 467 ? 27.267 11.306 -3.266 1.00 74.75 467 SER A C 1
ATOM 3649 O O . SER A 1 467 ? 27.558 12.500 -3.226 1.00 74.75 467 SER A O 1
ATOM 3651 N N . PRO A 1 468 ? 27.603 10.443 -2.284 1.00 67.06 468 PRO A N 1
ATOM 3652 C CA . PRO A 1 468 ? 27.303 9.005 -2.194 1.00 67.06 468 PRO A CA 1
ATOM 3653 C C . PRO A 1 468 ? 25.884 8.751 -1.658 1.00 67.06 468 PRO A C 1
ATOM 3655 O O . PRO A 1 468 ? 25.428 9.468 -0.774 1.00 67.06 468 PRO A O 1
ATOM 3658 N N . TRP A 1 469 ? 25.166 7.760 -2.198 1.00 70.69 469 TRP A N 1
ATOM 3659 C CA . TRP A 1 469 ? 23.784 7.456 -1.789 1.00 70.69 469 TRP A CA 1
ATOM 3660 C C . TRP A 1 469 ? 23.642 6.016 -1.318 1.00 70.69 469 TRP A C 1
ATOM 3662 O O . TRP A 1 469 ? 24.202 5.106 -1.933 1.00 70.69 469 TRP A O 1
ATOM 3672 N N . ASN A 1 470 ? 22.866 5.831 -0.241 1.00 69.38 470 ASN A N 1
ATOM 3673 C CA . ASN A 1 470 ? 22.350 4.525 0.152 1.00 69.38 470 ASN A CA 1
ATOM 3674 C C . ASN A 1 470 ? 21.053 4.264 -0.626 1.00 69.38 470 ASN A C 1
ATOM 3676 O O . ASN A 1 470 ? 20.049 4.936 -0.389 1.00 69.38 470 ASN A O 1
ATOM 3680 N N . PRO A 1 471 ? 21.036 3.293 -1.530 1.00 68.31 471 PRO A N 1
ATOM 3681 C CA . PRO A 1 471 ? 19.890 3.052 -2.389 1.00 68.31 471 PRO A CA 1
ATOM 3682 C C . PRO A 1 471 ? 18.601 2.587 -1.723 1.00 68.31 471 PRO A C 1
ATOM 3684 O O . PRO A 1 471 ? 17.515 2.892 -2.212 1.00 68.31 471 PRO A O 1
ATOM 3687 N N . GLY A 1 472 ? 18.724 1.846 -0.622 1.00 67.88 472 GLY A N 1
ATOM 3688 C CA . GLY A 1 472 ? 17.578 1.360 0.138 1.00 67.88 472 GLY A CA 1
ATOM 3689 C C . GLY A 1 472 ? 16.903 2.463 0.956 1.00 67.88 472 GLY A C 1
ATOM 3690 O O . GLY A 1 472 ? 15.813 2.253 1.487 1.00 67.88 472 GLY A O 1
ATOM 3691 N N . HIS A 1 473 ? 17.533 3.638 1.060 1.00 75.88 473 HIS A N 1
ATOM 3692 C CA . HIS A 1 473 ? 17.033 4.756 1.848 1.00 75.88 473 HIS A CA 1
ATOM 3693 C C . HIS A 1 473 ? 15.804 5.406 1.198 1.00 75.88 473 HIS A C 1
ATOM 3695 O O . HIS A 1 473 ? 15.732 5.562 -0.022 1.00 75.88 473 HIS A O 1
ATOM 3701 N N . ALA A 1 474 ? 14.835 5.827 2.014 1.00 74.62 474 ALA A N 1
ATOM 3702 C CA . ALA A 1 474 ? 13.555 6.345 1.528 1.00 74.62 474 ALA A CA 1
ATOM 3703 C C . ALA A 1 474 ? 13.712 7.569 0.606 1.00 74.62 474 ALA A C 1
ATOM 3705 O O . ALA A 1 474 ? 13.059 7.647 -0.432 1.00 74.62 474 ALA A O 1
ATOM 3706 N N . GLU A 1 475 ? 14.636 8.474 0.935 1.00 77.31 475 GLU A N 1
ATOM 3707 C CA . GLU A 1 475 ? 14.966 9.643 0.105 1.00 77.31 475 GLU A CA 1
ATOM 3708 C C . GLU A 1 475 ? 15.462 9.244 -1.286 1.00 77.31 475 GLU A C 1
ATOM 3710 O O . GLU A 1 475 ? 15.085 9.824 -2.303 1.00 77.31 475 GLU A O 1
ATOM 3715 N N . THR A 1 476 ? 16.287 8.203 -1.345 1.00 78.25 476 THR A N 1
ATOM 3716 C CA . THR A 1 476 ? 16.824 7.647 -2.584 1.00 78.25 476 THR A CA 1
ATOM 3717 C C . THR A 1 476 ? 15.739 7.109 -3.487 1.00 78.25 476 THR A C 1
ATOM 3719 O O . THR A 1 476 ? 15.710 7.390 -4.690 1.00 78.25 476 THR A O 1
ATOM 3722 N N . LEU A 1 477 ? 14.805 6.376 -2.891 1.00 81.06 477 LEU A N 1
ATOM 3723 C CA . LEU A 1 477 ? 13.645 5.866 -3.598 1.00 81.06 477 LEU A CA 1
ATOM 3724 C C . LEU A 1 477 ? 12.735 7.005 -4.066 1.00 81.06 477 LEU A C 1
ATOM 3726 O O . LEU A 1 477 ? 12.198 6.914 -5.166 1.00 81.06 477 LEU A O 1
ATOM 3730 N N . ALA A 1 478 ? 12.613 8.098 -3.308 1.00 85.62 478 ALA A N 1
ATOM 3731 C CA . ALA A 1 478 ? 11.833 9.267 -3.712 1.00 85.62 478 ALA A CA 1
ATOM 3732 C C . ALA A 1 478 ? 12.422 9.958 -4.959 1.00 85.62 478 ALA A C 1
ATOM 3734 O O . ALA A 1 478 ? 11.679 10.286 -5.887 1.00 85.62 478 ALA A O 1
ATOM 3735 N N . TRP A 1 479 ? 13.751 10.092 -5.048 1.00 86.81 479 TRP A N 1
ATOM 3736 C CA . TRP A 1 479 ? 14.427 10.604 -6.250 1.00 86.81 479 TRP A CA 1
ATOM 3737 C C . TRP A 1 479 ? 14.262 9.694 -7.461 1.00 86.81 479 TRP A C 1
ATOM 3739 O O . TRP A 1 479 ? 13.918 10.161 -8.551 1.00 86.81 479 TRP A O 1
ATOM 3749 N N . SER A 1 480 ? 14.469 8.392 -7.263 1.00 83.88 480 SER A N 1
ATOM 3750 C CA . SER A 1 480 ? 14.247 7.390 -8.303 1.00 83.88 480 SER A CA 1
ATOM 3751 C C . SER A 1 480 ? 12.796 7.432 -8.798 1.00 83.88 480 SER A C 1
ATOM 3753 O O . SER A 1 480 ? 12.554 7.508 -10.005 1.00 83.88 480 SER A O 1
ATOM 3755 N N . SER A 1 481 ? 11.828 7.478 -7.880 1.00 87.25 481 SER A N 1
ATOM 3756 C CA . SER A 1 481 ? 10.395 7.556 -8.175 1.00 87.25 481 SER A CA 1
ATOM 3757 C C . SER A 1 481 ? 10.048 8.779 -9.010 1.00 87.25 481 SER A C 1
ATOM 3759 O O . SER A 1 481 ? 9.460 8.645 -10.084 1.00 87.25 481 SER A O 1
ATOM 3761 N N . ALA A 1 482 ? 10.474 9.961 -8.561 1.00 88.31 482 ALA A N 1
ATOM 3762 C CA . ALA A 1 482 ? 10.226 11.215 -9.256 1.00 88.31 482 ALA A CA 1
ATOM 3763 C C . ALA A 1 482 ? 10.790 11.197 -10.687 1.00 88.31 482 ALA A C 1
ATOM 3765 O O . ALA A 1 482 ? 10.116 11.619 -11.626 1.00 88.31 482 ALA A O 1
ATOM 3766 N N . ALA A 1 483 ? 11.995 10.651 -10.881 1.00 85.75 483 ALA A N 1
ATOM 3767 C CA . ALA A 1 483 ? 12.585 10.516 -12.209 1.00 85.75 483 ALA A CA 1
ATOM 3768 C C . ALA A 1 483 ? 11.784 9.561 -13.118 1.00 85.75 483 ALA A C 1
ATOM 3770 O O . ALA A 1 483 ? 11.519 9.894 -14.275 1.00 85.75 483 ALA A O 1
ATOM 3771 N N . SER A 1 484 ? 11.325 8.419 -12.597 1.00 83.81 484 SER A N 1
ATOM 3772 C CA . SER A 1 484 ? 10.492 7.452 -13.343 1.00 83.81 484 SER A CA 1
ATOM 3773 C C . SER A 1 484 ? 9.160 8.013 -13.796 1.00 83.81 484 SER A C 1
ATOM 3775 O O . SER A 1 484 ? 8.726 7.807 -14.935 1.00 83.81 484 SER A O 1
ATOM 3777 N N . GLU A 1 485 ? 8.496 8.739 -12.898 1.00 83.50 485 GLU A N 1
ATOM 3778 C CA . GLU A 1 485 ? 7.215 9.375 -13.177 1.00 83.50 485 GLU A CA 1
ATOM 3779 C C . GLU A 1 485 ? 7.347 10.387 -14.312 1.00 83.50 485 GLU A C 1
ATOM 3781 O O . GLU A 1 485 ? 6.445 10.511 -15.137 1.00 83.50 485 GLU A O 1
ATOM 3786 N N . LEU A 1 486 ? 8.505 11.039 -14.424 1.00 80.88 486 LEU A N 1
ATOM 3787 C CA . LEU A 1 486 ? 8.839 11.929 -15.535 1.00 80.88 486 LEU A CA 1
ATOM 3788 C C . LEU A 1 486 ? 9.365 11.179 -16.769 1.00 80.88 486 LEU A C 1
ATOM 3790 O O . LEU A 1 486 ? 9.442 11.741 -17.859 1.00 80.88 486 LEU A O 1
ATOM 3794 N N . GLY A 1 487 ? 9.658 9.884 -16.642 1.00 79.12 487 GLY A N 1
ATOM 3795 C CA . GLY A 1 487 ? 10.268 9.062 -17.685 1.00 79.12 487 GLY A CA 1
ATOM 3796 C C . GLY A 1 487 ? 11.741 9.390 -17.928 1.00 79.12 487 GLY A C 1
ATOM 3797 O O . GLY A 1 487 ? 12.257 9.047 -18.983 1.00 79.12 487 GLY A O 1
ATOM 3798 N N . LEU A 1 488 ? 12.411 10.070 -17.001 1.00 81.81 488 LEU A N 1
ATOM 3799 C CA . LEU A 1 488 ? 13.813 10.450 -17.141 1.00 81.81 488 LEU A CA 1
ATOM 3800 C C . LEU A 1 488 ? 14.719 9.206 -17.085 1.00 81.81 488 LEU A C 1
ATOM 3802 O O . LEU A 1 488 ? 14.488 8.336 -16.245 1.00 81.81 488 LEU A O 1
ATOM 3806 N N . PRO A 1 489 ? 15.757 9.097 -17.936 1.00 78.56 489 PRO A N 1
ATOM 3807 C CA . PRO A 1 489 ? 16.736 8.023 -17.832 1.00 78.56 489 PRO A CA 1
ATOM 3808 C C . PRO A 1 489 ? 17.524 8.124 -16.525 1.00 78.56 489 PRO A C 1
ATOM 3810 O O . PRO A 1 489 ? 18.145 9.152 -16.239 1.00 78.56 489 PRO A O 1
ATOM 3813 N N . VAL A 1 490 ? 17.514 7.033 -15.764 1.00 80.31 490 VAL A N 1
ATOM 3814 C CA . VAL A 1 490 ? 18.194 6.899 -14.476 1.00 80.31 490 VAL A CA 1
ATOM 3815 C C . VAL A 1 490 ? 19.277 5.833 -14.584 1.00 80.31 490 VAL A C 1
ATOM 3817 O O . VAL A 1 490 ? 19.032 4.758 -15.125 1.00 80.31 490 VAL A O 1
ATOM 3820 N N . LEU A 1 491 ? 20.467 6.118 -14.058 1.00 77.81 491 LEU A N 1
ATOM 3821 C CA . LEU A 1 491 ? 21.581 5.177 -14.013 1.00 77.81 491 LEU A CA 1
ATOM 3822 C C . LEU A 1 491 ? 22.132 5.053 -12.590 1.00 77.81 491 LEU A C 1
ATOM 3824 O O . LEU A 1 491 ? 22.420 6.056 -11.936 1.00 77.81 491 LEU A O 1
ATOM 3828 N N . TRP A 1 492 ? 22.338 3.809 -12.163 1.00 77.50 492 TRP A N 1
ATOM 3829 C CA . TRP A 1 492 ? 23.033 3.452 -10.932 1.00 77.50 492 TRP A CA 1
ATOM 3830 C C . TRP A 1 492 ? 24.458 2.983 -11.238 1.00 77.50 492 TRP A C 1
ATOM 3832 O O . TRP A 1 492 ? 24.661 2.102 -12.074 1.00 77.50 492 TRP A O 1
ATOM 3842 N N . GLN A 1 493 ? 25.452 3.563 -10.563 1.00 75.00 493 GLN A N 1
ATOM 3843 C CA . GLN A 1 493 ? 26.862 3.175 -10.681 1.00 75.00 493 GLN A CA 1
ATOM 3844 C C . GLN A 1 493 ? 27.456 2.898 -9.300 1.00 75.00 493 GLN A C 1
ATOM 3846 O O . GLN A 1 493 ? 27.390 3.755 -8.419 1.00 75.00 493 GLN A O 1
ATOM 3851 N N . ALA A 1 494 ? 28.060 1.724 -9.115 1.00 72.50 494 ALA A N 1
ATOM 3852 C CA . ALA A 1 494 ? 28.795 1.411 -7.894 1.00 72.50 494 ALA A CA 1
ATOM 3853 C C . ALA A 1 494 ? 30.066 2.276 -7.795 1.00 72.50 494 ALA A C 1
ATOM 3855 O O . ALA A 1 494 ? 30.726 2.549 -8.799 1.00 72.50 494 ALA A O 1
ATOM 3856 N N . GLN A 1 495 ? 30.414 2.696 -6.583 1.00 65.88 495 GLN A N 1
ATOM 3857 C CA . GLN A 1 495 ? 31.638 3.423 -6.263 1.00 65.88 495 GLN A CA 1
ATOM 3858 C C . GLN A 1 495 ? 32.472 2.645 -5.240 1.00 65.88 495 GLN A C 1
ATOM 3860 O O . GLN A 1 495 ? 31.965 2.255 -4.189 1.00 65.88 495 GLN A O 1
ATOM 3865 N N . GLY A 1 496 ? 33.757 2.454 -5.550 1.00 56.66 496 GLY A N 1
ATOM 3866 C CA . GLY A 1 496 ? 34.731 1.709 -4.741 1.00 56.66 496 GLY A CA 1
ATOM 3867 C C . GLY A 1 496 ? 35.458 0.632 -5.560 1.00 56.66 496 GLY A C 1
ATOM 3868 O O . GLY A 1 496 ? 35.013 0.317 -6.667 1.00 56.66 496 GLY A O 1
ATOM 3869 N N . PRO A 1 497 ? 36.585 0.079 -5.069 1.00 39.19 497 PRO A N 1
ATOM 3870 C CA . PRO A 1 497 ? 37.240 -1.046 -5.730 1.00 39.19 497 PRO A CA 1
ATOM 3871 C C . PRO A 1 497 ? 36.291 -2.252 -5.763 1.00 39.19 497 PRO A C 1
ATOM 3873 O O . PRO A 1 497 ? 35.563 -2.507 -4.801 1.00 39.19 497 PRO A O 1
ATOM 3876 N N . ALA A 1 498 ? 36.273 -2.979 -6.885 1.00 31.34 498 ALA A N 1
ATOM 3877 C CA . ALA A 1 498 ? 35.550 -4.242 -6.989 1.00 31.34 498 ALA A CA 1
ATOM 3878 C C . ALA A 1 498 ? 35.996 -5.175 -5.846 1.00 31.34 498 ALA A C 1
ATOM 3880 O O . ALA A 1 498 ? 37.191 -5.197 -5.538 1.00 31.34 498 ALA A O 1
ATOM 3881 N N . PRO A 1 499 ? 35.090 -5.935 -5.203 1.00 34.31 499 PRO A N 1
ATOM 3882 C CA . PRO A 1 499 ? 35.540 -6.961 -4.273 1.00 34.31 499 PRO A CA 1
ATOM 3883 C C . PRO A 1 499 ? 36.473 -7.916 -5.022 1.00 34.31 499 PRO A C 1
ATOM 3885 O O . PRO A 1 499 ? 36.210 -8.264 -6.177 1.00 34.31 499 PRO A O 1
ATOM 3888 N N . ALA A 1 500 ? 37.567 -8.313 -4.369 1.00 26.78 500 ALA A N 1
ATOM 3889 C CA . ALA A 1 500 ? 38.412 -9.392 -4.858 1.00 26.78 500 ALA A CA 1
ATOM 3890 C C . ALA A 1 500 ? 37.533 -10.622 -5.169 1.00 26.78 500 ALA A C 1
ATOM 3892 O O . ALA A 1 500 ? 36.526 -10.833 -4.480 1.00 26.78 500 ALA A O 1
ATOM 3893 N N . PRO A 1 501 ? 37.852 -11.402 -6.217 1.00 27.86 501 PRO A N 1
ATOM 3894 C CA . PRO A 1 501 ? 37.071 -12.581 -6.559 1.00 27.86 501 PRO A CA 1
ATOM 3895 C C . PRO A 1 501 ? 36.970 -13.501 -5.338 1.00 27.86 501 PRO A C 1
ATOM 3897 O O . PRO A 1 501 ? 37.974 -13.791 -4.693 1.00 27.86 501 PRO A O 1
ATOM 3900 N N . LEU A 1 502 ? 35.747 -13.931 -5.021 1.00 31.05 502 LEU A N 1
ATOM 3901 C CA . LEU A 1 502 ? 35.455 -14.942 -4.004 1.00 31.05 502 LEU A CA 1
ATOM 3902 C C . LEU A 1 502 ? 36.006 -16.298 -4.472 1.00 31.05 502 LEU A C 1
ATOM 3904 O O . LEU A 1 502 ? 35.268 -17.148 -4.964 1.00 31.05 502 LEU A O 1
ATOM 3908 N N . SER A 1 503 ? 37.313 -16.494 -4.349 1.00 29.41 503 SER A N 1
ATOM 3909 C CA . SER A 1 503 ? 37.887 -17.817 -4.144 1.00 29.41 503 SER A CA 1
ATOM 3910 C C . SER A 1 503 ? 37.932 -18.061 -2.637 1.00 29.41 503 SER A C 1
ATOM 3912 O O . SER A 1 503 ? 38.483 -17.239 -1.913 1.00 29.41 503 SER A O 1
ATOM 3914 N N . GLU A 1 504 ? 37.360 -19.186 -2.205 1.00 31.19 504 GLU A N 1
ATOM 3915 C CA . GLU A 1 504 ? 37.406 -19.733 -0.836 1.00 31.19 504 GLU A CA 1
ATOM 3916 C C . GLU A 1 504 ? 36.431 -19.136 0.193 1.00 31.19 504 GLU A C 1
ATOM 3918 O O . GLU A 1 504 ? 36.810 -18.536 1.190 1.00 31.19 504 GLU A O 1
ATOM 3923 N N . ALA A 1 505 ? 35.138 -19.409 0.011 1.00 28.67 505 ALA A N 1
ATOM 3924 C CA . ALA A 1 505 ? 34.224 -19.587 1.144 1.00 28.67 505 ALA A CA 1
ATOM 3925 C C . ALA A 1 505 ? 33.106 -20.556 0.741 1.00 28.67 505 ALA A C 1
ATOM 3927 O O . ALA A 1 505 ? 31.958 -20.177 0.526 1.00 28.67 505 ALA A O 1
ATOM 3928 N N . LEU A 1 506 ? 33.481 -21.822 0.566 1.00 27.34 506 LEU A N 1
ATOM 3929 C CA . LEU A 1 506 ? 32.570 -22.918 0.262 1.00 27.34 506 LEU A CA 1
ATOM 3930 C C . LEU A 1 506 ? 32.788 -24.006 1.315 1.00 27.34 506 LEU A C 1
ATOM 3932 O O . LEU A 1 506 ? 33.528 -24.947 1.075 1.00 27.34 506 LEU A O 1
ATOM 3936 N N . VAL A 1 507 ? 32.160 -23.855 2.485 1.00 28.22 507 VAL A N 1
ATOM 3937 C CA . VAL A 1 507 ? 31.799 -24.984 3.357 1.00 28.22 507 VAL A CA 1
ATOM 3938 C C . VAL A 1 507 ? 30.468 -24.665 4.052 1.00 28.22 507 VAL A C 1
ATOM 3940 O O . VAL A 1 507 ? 30.376 -23.795 4.912 1.00 28.22 507 VAL A O 1
ATOM 3943 N N . LEU A 1 508 ? 29.434 -25.393 3.645 1.00 24.23 508 LEU A N 1
ATOM 3944 C CA . LEU A 1 508 ? 28.199 -25.703 4.383 1.00 24.23 508 LEU A CA 1
ATOM 3945 C C . LEU A 1 508 ? 28.305 -27.195 4.820 1.00 24.23 508 LEU A C 1
ATOM 3947 O O . LEU A 1 508 ? 29.126 -27.893 4.221 1.00 24.23 508 LEU A O 1
ATOM 3951 N N . PRO A 1 509 ? 27.405 -27.797 5.638 1.00 39.16 509 PRO A N 1
ATOM 3952 C CA . PRO A 1 509 ? 26.635 -27.301 6.800 1.00 39.16 509 PRO A CA 1
ATOM 3953 C C . PRO A 1 509 ? 26.418 -28.338 7.970 1.00 39.16 509 PRO A C 1
ATOM 3955 O O . PRO A 1 509 ? 26.620 -29.532 7.784 1.00 39.16 509 PRO A O 1
ATOM 3958 N N . GLN A 1 510 ? 25.836 -27.861 9.099 1.00 28.12 510 GLN A N 1
ATOM 3959 C CA . GLN A 1 510 ? 24.935 -28.542 10.094 1.00 28.12 510 GLN A CA 1
ATOM 3960 C C . GLN A 1 510 ? 25.497 -29.615 11.083 1.00 28.12 510 GLN A C 1
ATOM 3962 O O . GLN A 1 510 ? 26.585 -30.127 10.854 1.00 28.12 510 GLN A O 1
ATOM 3967 N N . PRO A 1 511 ? 24.730 -30.102 12.102 1.00 42.38 511 PRO A N 1
ATOM 3968 C CA . PRO A 1 511 ? 23.963 -29.440 13.193 1.00 42.38 511 PRO A CA 1
ATOM 3969 C C . PRO A 1 511 ? 24.232 -30.096 14.590 1.00 42.38 511 PRO A C 1
ATOM 3971 O O . PRO A 1 511 ? 24.788 -31.182 14.632 1.00 42.38 511 PRO A O 1
ATOM 3974 N N . LEU A 1 512 ? 23.785 -29.531 15.729 1.00 26.12 512 LEU A N 1
ATOM 3975 C CA . LEU A 1 512 ? 23.241 -30.322 16.865 1.00 26.12 512 LEU A CA 1
ATOM 3976 C C . LEU A 1 512 ? 22.605 -29.441 17.959 1.00 26.12 512 LEU A C 1
ATOM 3978 O O . LEU A 1 512 ? 23.150 -28.417 18.362 1.00 26.12 512 LEU A O 1
ATOM 3982 N N . ILE A 1 513 ? 21.442 -29.890 18.42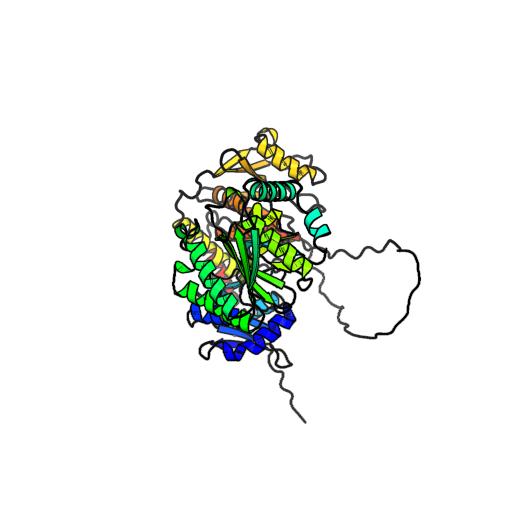6 1.00 29.59 513 ILE A N 1
ATOM 3983 C CA . ILE A 1 513 ? 20.697 -29.433 19.605 1.00 29.59 513 ILE A CA 1
ATOM 3984 C C . ILE A 1 513 ? 21.243 -30.191 20.821 1.00 29.59 513 ILE A C 1
ATOM 3986 O O . ILE A 1 513 ? 21.304 -31.410 20.733 1.00 29.59 513 ILE A O 1
ATOM 3990 N N . GLU A 1 514 ? 21.540 -29.524 21.944 1.00 25.67 514 GLU A N 1
ATOM 3991 C CA . GLU A 1 514 ? 21.267 -30.060 23.293 1.00 25.67 514 GLU A CA 1
ATOM 3992 C C . GLU A 1 514 ? 21.412 -29.007 24.410 1.00 25.67 514 GLU A C 1
ATOM 3994 O O . GLU A 1 514 ? 22.053 -27.970 24.263 1.00 25.67 514 GLU A O 1
ATOM 3999 N N . GLN A 1 515 ? 20.699 -29.282 25.498 1.00 26.23 515 GLN A N 1
ATOM 4000 C CA . GLN A 1 515 ? 20.296 -28.435 26.621 1.00 26.23 515 GLN A CA 1
ATOM 4001 C C . GLN A 1 515 ? 21.441 -28.058 27.578 1.00 26.23 515 GLN A C 1
ATOM 4003 O O . GLN A 1 515 ? 22.209 -28.937 27.943 1.00 26.23 515 GLN A O 1
ATOM 4008 N N . VAL A 1 516 ? 21.446 -26.827 28.120 1.00 27.50 516 VAL A N 1
ATOM 4009 C CA . VAL A 1 516 ? 21.892 -26.533 29.505 1.00 27.50 516 VAL A CA 1
ATOM 4010 C C . VAL A 1 516 ? 21.104 -25.337 30.068 1.00 27.50 516 VAL A C 1
ATOM 4012 O O . VAL A 1 516 ? 21.028 -24.275 29.452 1.00 27.50 516 VAL A O 1
ATOM 4015 N N . GLU A 1 517 ? 20.515 -25.532 31.250 1.00 23.08 517 GLU A N 1
ATOM 4016 C CA . GLU A 1 517 ? 19.793 -24.545 32.061 1.00 23.08 517 GLU A CA 1
ATOM 4017 C C . GLU A 1 517 ? 20.697 -23.481 32.723 1.00 23.08 517 GLU A C 1
ATOM 4019 O O . GLU A 1 517 ? 21.837 -23.729 33.100 1.00 23.08 517 GLU A O 1
ATOM 4024 N N . CYS A 1 518 ? 20.097 -22.300 32.914 1.00 24.95 518 CYS A N 1
ATOM 4025 C CA . CYS A 1 518 ? 20.337 -21.226 33.889 1.00 24.95 518 CYS A CA 1
ATOM 4026 C C . CYS A 1 518 ? 21.654 -21.155 34.697 1.00 24.95 518 CYS A C 1
ATOM 4028 O O . CYS A 1 518 ? 21.872 -21.952 35.607 1.00 24.95 518 CYS A O 1
ATOM 4030 N N . ARG A 1 519 ? 22.351 -20.005 34.593 1.00 22.70 519 ARG A N 1
ATOM 4031 C CA . ARG A 1 519 ? 22.622 -19.058 35.710 1.00 22.70 519 ARG A CA 1
ATOM 4032 C C . ARG A 1 519 ? 23.425 -17.828 35.247 1.00 22.70 519 ARG A C 1
ATOM 4034 O O . ARG A 1 519 ? 24.476 -17.972 34.652 1.00 22.70 519 ARG A O 1
ATOM 4041 N N . GLY A 1 520 ? 22.909 -16.645 35.592 1.00 22.47 520 GLY A N 1
ATOM 4042 C CA . GLY A 1 520 ? 23.629 -15.457 36.076 1.00 22.47 520 GLY A CA 1
ATOM 4043 C C . GLY A 1 520 ? 24.898 -14.928 35.381 1.00 22.47 520 GLY A C 1
ATOM 4044 O O . GLY A 1 520 ? 25.932 -15.572 35.378 1.00 22.47 520 GLY A O 1
ATOM 4045 N N . GLN A 1 521 ? 24.821 -13.627 35.073 1.00 24.41 521 GLN A N 1
ATOM 4046 C CA . GLN A 1 521 ? 25.884 -12.608 35.100 1.00 24.41 521 GLN A CA 1
ATOM 4047 C C . GLN A 1 521 ? 26.637 -12.231 33.810 1.00 24.41 521 GLN A C 1
ATOM 4049 O O . GLN A 1 521 ? 27.295 -13.022 33.146 1.00 24.41 521 GLN A O 1
ATOM 4054 N N . THR A 1 522 ? 26.603 -10.905 33.615 1.00 24.06 522 THR A N 1
ATOM 4055 C CA . THR A 1 522 ? 27.560 -10.007 32.949 1.00 24.06 522 THR A CA 1
ATOM 4056 C C . THR A 1 522 ? 27.694 -10.090 31.431 1.00 24.06 522 THR A C 1
ATOM 4058 O O . THR A 1 522 ? 28.427 -10.898 30.874 1.00 24.06 522 THR A O 1
ATOM 4061 N N . ALA A 1 523 ? 27.020 -9.133 30.783 1.00 25.33 523 ALA A N 1
ATOM 4062 C CA . ALA A 1 523 ? 27.313 -8.669 29.439 1.00 25.33 523 ALA A CA 1
ATOM 4063 C C . ALA A 1 523 ? 28.785 -8.236 29.349 1.00 25.33 523 ALA A C 1
ATOM 4065 O O . ALA A 1 523 ? 29.209 -7.319 30.051 1.00 25.33 523 ALA A O 1
ATOM 4066 N N . ILE A 1 524 ? 29.545 -8.909 28.488 1.00 26.92 524 ILE A N 1
ATOM 4067 C CA . ILE A 1 524 ? 30.866 -8.465 28.057 1.00 26.92 524 ILE A CA 1
ATOM 4068 C C . ILE A 1 524 ? 30.662 -7.673 26.766 1.00 26.92 524 ILE A C 1
ATOM 4070 O O . ILE A 1 524 ? 30.280 -8.215 25.728 1.00 26.92 524 ILE A O 1
ATOM 4074 N N . GLU A 1 525 ? 30.874 -6.366 26.883 1.00 27.06 525 GLU A N 1
ATOM 4075 C CA . GLU A 1 525 ? 31.132 -5.445 25.783 1.00 27.06 525 GLU A CA 1
ATOM 4076 C C . GLU A 1 525 ? 32.355 -5.898 24.972 1.00 27.06 525 GLU A C 1
ATOM 4078 O O . GLU A 1 525 ? 33.345 -6.368 25.531 1.00 27.06 525 GLU A O 1
ATOM 4083 N N . GLY A 1 526 ? 32.327 -5.659 23.658 1.00 32.34 526 GLY A N 1
ATOM 4084 C CA . GLY A 1 526 ? 33.554 -5.574 22.864 1.00 32.34 526 GLY A CA 1
ATOM 4085 C C . GLY A 1 526 ? 33.828 -6.731 21.906 1.00 32.34 526 GLY A C 1
ATOM 4086 O O . GLY A 1 526 ? 34.880 -7.354 21.973 1.00 32.34 526 GLY A O 1
ATOM 4087 N N . MET A 1 527 ? 32.957 -6.930 20.917 1.00 22.91 527 MET A N 1
ATOM 4088 C CA . MET A 1 527 ? 33.422 -7.265 19.567 1.00 22.91 527 MET A CA 1
ATOM 4089 C C . MET A 1 527 ? 32.635 -6.430 18.554 1.00 22.91 527 MET A C 1
ATOM 4091 O O . MET A 1 527 ? 31.403 -6.482 18.565 1.00 22.91 527 MET A O 1
ATOM 4095 N N . PRO A 1 528 ? 33.292 -5.652 17.676 1.00 24.58 528 PRO A N 1
ATOM 4096 C CA . PRO A 1 528 ? 32.594 -5.034 16.568 1.00 24.58 528 PRO A CA 1
ATOM 4097 C C . PRO A 1 528 ? 32.156 -6.156 15.626 1.00 24.58 528 PRO A C 1
ATOM 4099 O O . PRO A 1 528 ? 32.979 -6.791 14.970 1.00 24.58 528 PRO A O 1
ATOM 4102 N N . THR A 1 529 ? 30.850 -6.405 15.542 1.00 24.62 529 THR A N 1
ATOM 4103 C CA . THR A 1 529 ? 30.271 -7.026 14.348 1.00 24.62 529 THR A CA 1
ATOM 4104 C C . THR A 1 529 ? 30.816 -6.265 13.139 1.00 24.62 529 THR A C 1
ATOM 4106 O O . THR A 1 529 ? 30.662 -5.039 13.109 1.00 24.62 529 THR A O 1
ATOM 4109 N N . PRO A 1 530 ? 31.471 -6.917 12.162 1.00 24.33 530 PRO A N 1
ATOM 4110 C CA . PRO A 1 530 ? 31.920 -6.218 10.972 1.00 24.33 530 PRO A CA 1
ATOM 4111 C C . PRO A 1 530 ? 30.673 -5.681 10.270 1.00 24.33 530 PRO A C 1
ATOM 4113 O O . PRO A 1 530 ? 29.865 -6.447 9.745 1.00 24.33 530 PRO A O 1
ATOM 4116 N N . ALA A 1 531 ? 30.479 -4.361 10.316 1.00 27.20 531 ALA A N 1
ATOM 4117 C CA . ALA A 1 531 ? 29.461 -3.702 9.517 1.00 27.20 531 ALA A CA 1
ATOM 4118 C C . ALA A 1 531 ? 29.706 -4.116 8.057 1.00 27.20 531 ALA A C 1
ATOM 4120 O O . ALA A 1 531 ? 30.851 -4.017 7.598 1.00 27.20 531 ALA A O 1
ATOM 4121 N N . PRO A 1 532 ? 28.697 -4.621 7.325 1.00 34.97 532 PRO A N 1
ATOM 4122 C CA . PRO A 1 532 ? 28.898 -4.973 5.930 1.00 34.97 532 PRO A CA 1
ATOM 4123 C C . PRO A 1 532 ? 29.414 -3.724 5.218 1.00 34.97 532 PRO A C 1
ATOM 4125 O O . PRO A 1 532 ? 28.793 -2.665 5.304 1.00 34.97 532 PRO A O 1
ATOM 4128 N N . ALA A 1 533 ? 30.577 -3.832 4.571 1.00 39.03 533 ALA A N 1
ATOM 4129 C CA . ALA A 1 533 ? 31.171 -2.755 3.793 1.00 39.03 533 ALA A CA 1
ATOM 4130 C C . ALA A 1 533 ? 30.154 -2.310 2.730 1.00 39.03 533 ALA A C 1
ATOM 4132 O O . ALA A 1 533 ? 30.006 -2.940 1.682 1.00 39.03 533 ALA A O 1
ATOM 4133 N N . SER A 1 534 ? 29.381 -1.267 3.035 1.00 53.00 534 SER A N 1
ATOM 4134 C CA . SER A 1 534 ? 28.265 -0.833 2.207 1.00 53.00 534 SER A CA 1
ATOM 4135 C C . SER A 1 534 ? 28.827 -0.332 0.881 1.00 53.00 534 SER A C 1
ATOM 4137 O O . SER A 1 534 ? 29.484 0.715 0.840 1.00 53.00 534 SER A O 1
ATOM 4139 N N . ARG A 1 535 ? 28.595 -1.076 -0.206 1.00 58.69 535 ARG A N 1
ATOM 4140 C CA . ARG A 1 535 ? 28.860 -0.587 -1.564 1.00 58.69 535 ARG A CA 1
ATOM 4141 C C . ARG A 1 535 ? 28.151 0.756 -1.717 1.00 58.69 535 ARG A C 1
ATOM 4143 O O . ARG A 1 535 ? 26.953 0.860 -1.468 1.00 58.69 535 ARG A O 1
ATOM 4150 N N . ARG A 1 536 ? 28.897 1.795 -2.085 1.00 67.50 536 ARG A N 1
ATOM 4151 C CA . ARG A 1 536 ? 28.340 3.136 -2.284 1.00 67.50 536 ARG A CA 1
ATOM 4152 C C . ARG A 1 536 ? 27.871 3.269 -3.714 1.00 67.50 536 ARG A C 1
ATOM 4154 O O . ARG A 1 536 ? 28.479 2.702 -4.619 1.00 67.50 536 ARG A O 1
ATOM 4161 N N . TRP A 1 537 ? 26.824 4.052 -3.921 1.00 74.69 537 TRP A N 1
ATOM 4162 C CA . TRP A 1 537 ? 26.237 4.206 -5.238 1.00 74.69 537 TRP A CA 1
ATOM 4163 C C . TRP A 1 537 ? 26.143 5.670 -5.651 1.00 74.69 537 TRP A C 1
ATOM 4165 O O . TRP A 1 537 ? 25.922 6.567 -4.832 1.00 74.69 537 TRP A O 1
ATOM 4175 N N . ARG A 1 538 ? 26.317 5.893 -6.952 1.00 80.44 538 ARG A N 1
ATOM 4176 C CA . ARG A 1 538 ? 25.983 7.128 -7.653 1.00 80.44 538 ARG A CA 1
ATOM 4177 C C . ARG A 1 538 ? 24.683 6.930 -8.402 1.00 80.44 538 ARG A C 1
ATOM 4179 O O . ARG A 1 538 ? 24.577 6.005 -9.206 1.00 80.44 538 ARG A O 1
ATOM 4186 N N . LEU A 1 539 ? 23.755 7.847 -8.171 1.00 82.44 539 LEU A N 1
ATOM 4187 C CA . LEU A 1 539 ? 22.534 7.997 -8.943 1.00 82.44 539 LEU A CA 1
ATOM 4188 C C . LEU A 1 539 ? 22.733 9.129 -9.955 1.00 82.44 539 LEU A C 1
ATOM 4190 O O . LEU A 1 539 ? 23.059 10.254 -9.575 1.00 82.44 539 LEU A O 1
ATOM 4194 N N . THR A 1 540 ? 22.555 8.841 -11.241 1.00 83.50 540 THR A N 1
ATOM 4195 C CA . THR A 1 540 ? 22.622 9.845 -12.310 1.00 83.50 540 THR A CA 1
ATOM 4196 C C . THR A 1 540 ? 21.295 9.912 -13.050 1.00 83.50 540 THR A C 1
ATOM 4198 O O . THR A 1 540 ? 20.826 8.909 -13.581 1.00 83.50 540 THR A O 1
ATOM 4201 N N . ILE A 1 541 ? 20.700 11.104 -13.097 1.00 85.75 541 ILE A N 1
ATOM 4202 C CA . ILE A 1 541 ? 19.459 11.388 -13.824 1.00 85.75 541 ILE A CA 1
ATOM 4203 C C . ILE A 1 541 ? 19.825 12.227 -15.043 1.00 85.75 541 ILE A C 1
ATOM 4205 O O . ILE A 1 541 ? 20.341 13.338 -14.901 1.00 85.75 541 ILE A O 1
ATOM 4209 N N . HIS A 1 542 ? 19.590 11.702 -16.241 1.00 81.69 542 HIS A N 1
ATOM 4210 C CA . HIS A 1 542 ? 19.960 12.374 -17.485 1.00 81.69 542 HIS A CA 1
ATOM 4211 C C . HIS A 1 542 ? 18.814 13.215 -18.038 1.00 81.69 542 HIS A C 1
ATOM 4213 O O . HIS A 1 542 ? 17.657 12.808 -17.981 1.00 81.69 542 HIS A O 1
ATOM 4219 N N . ASN A 1 543 ? 19.152 14.355 -18.641 1.00 81.44 543 ASN A N 1
ATOM 4220 C CA . ASN A 1 543 ? 18.238 15.108 -19.482 1.00 81.44 543 ASN A CA 1
ATOM 4221 C C . ASN A 1 543 ? 18.319 14.594 -20.932 1.00 81.44 543 ASN A C 1
ATOM 4223 O O . ASN A 1 543 ? 19.348 14.775 -21.590 1.00 81.44 543 ASN A O 1
ATOM 4227 N N . PRO A 1 544 ? 17.257 13.979 -21.478 1.00 74.00 544 PRO A N 1
ATOM 4228 C CA . PRO A 1 544 ? 17.284 13.476 -22.848 1.00 74.00 544 PRO A CA 1
ATOM 4229 C C . PRO A 1 544 ? 17.380 14.580 -23.905 1.00 74.00 544 PRO A C 1
ATOM 4231 O O . PRO A 1 544 ? 17.816 14.294 -25.017 1.00 74.00 544 PRO A O 1
ATOM 4234 N N . SER A 1 545 ? 16.989 15.825 -23.592 1.00 68.62 545 SER A N 1
ATOM 4235 C CA . SER A 1 545 ? 16.987 16.927 -24.566 1.00 68.62 545 SER A CA 1
ATOM 4236 C C . SER A 1 545 ? 18.366 17.545 -24.803 1.00 68.62 545 SER A C 1
ATOM 4238 O O . SER A 1 545 ? 18.579 18.179 -25.831 1.00 68.62 545 SER A O 1
ATOM 4240 N N . THR A 1 546 ? 19.305 17.383 -23.869 1.00 65.56 546 THR A N 1
ATOM 4241 C CA . THR A 1 546 ? 20.690 17.871 -24.006 1.00 65.56 546 THR A CA 1
ATOM 4242 C C . THR A 1 546 ? 21.616 16.819 -24.609 1.00 65.56 546 THR A C 1
ATOM 4244 O O . THR A 1 546 ? 22.729 17.129 -25.028 1.00 65.56 546 THR A O 1
ATOM 4247 N N . TRP A 1 547 ? 21.175 15.562 -24.661 1.00 58.75 547 TRP A N 1
ATOM 4248 C CA . TRP A 1 547 ? 21.838 14.534 -25.444 1.00 58.75 547 TRP A CA 1
ATOM 4249 C C . TRP A 1 547 ? 21.533 14.805 -26.917 1.00 58.75 547 TRP A C 1
ATOM 4251 O O . TRP A 1 547 ? 20.384 14.733 -27.340 1.00 58.75 547 TRP A O 1
ATOM 4261 N N . LEU A 1 548 ? 22.558 15.015 -27.741 1.00 46.53 548 LEU A N 1
ATOM 4262 C CA . LEU A 1 548 ? 22.475 14.972 -29.214 1.00 46.53 548 LEU A CA 1
ATOM 4263 C C . LEU A 1 548 ? 22.063 13.567 -29.753 1.00 46.53 548 LEU A C 1
ATOM 4265 O O . LEU A 1 548 ? 22.525 13.115 -30.796 1.00 46.53 548 LEU A O 1
ATOM 4269 N N . GLY A 1 549 ? 21.240 12.798 -29.032 1.00 45.12 549 GLY A N 1
ATOM 4270 C CA . GLY A 1 549 ? 21.506 11.377 -28.840 1.00 45.12 549 GLY A CA 1
ATOM 4271 C C . GLY A 1 549 ? 20.325 10.416 -28.846 1.00 45.12 549 GLY A C 1
ATOM 4272 O O . GLY A 1 549 ? 20.558 9.250 -28.550 1.00 45.12 549 GLY A O 1
ATOM 4273 N N . ALA A 1 550 ? 19.111 10.802 -29.250 1.00 41.88 550 ALA A N 1
ATOM 4274 C CA . ALA A 1 550 ? 18.105 9.786 -29.595 1.00 41.88 550 ALA A CA 1
ATOM 4275 C C . ALA A 1 550 ? 18.617 8.882 -30.743 1.00 41.88 550 ALA A C 1
ATOM 4277 O O . ALA A 1 550 ? 18.452 7.665 -30.714 1.00 41.88 550 ALA A O 1
ATOM 4278 N N . ALA A 1 551 ? 19.356 9.453 -31.703 1.00 40.25 551 ALA A N 1
ATOM 4279 C CA . ALA A 1 551 ? 19.996 8.707 -32.788 1.00 40.25 551 ALA A CA 1
ATOM 4280 C C . ALA A 1 551 ? 21.289 7.982 -32.361 1.00 40.25 551 ALA A C 1
ATOM 4282 O O . ALA A 1 551 ? 21.577 6.897 -32.864 1.00 40.25 551 ALA A O 1
ATOM 4283 N N . ALA A 1 552 ? 22.073 8.548 -31.438 1.00 42.75 552 ALA A N 1
ATOM 4284 C CA . ALA A 1 552 ? 23.343 7.964 -30.997 1.00 42.75 552 ALA A CA 1
ATOM 4285 C C . ALA A 1 552 ? 23.150 6.754 -30.066 1.00 42.75 552 ALA A C 1
ATOM 4287 O O . ALA A 1 552 ? 23.861 5.765 -30.219 1.00 42.75 552 ALA A O 1
ATOM 4288 N N . LEU A 1 553 ? 22.150 6.777 -29.174 1.00 43.88 553 LEU A N 1
ATOM 4289 C CA . LEU A 1 553 ? 21.794 5.630 -28.326 1.00 43.88 553 LEU A CA 1
ATOM 4290 C C . LEU A 1 553 ? 21.239 4.464 -29.148 1.00 43.88 553 LEU A C 1
ATOM 4292 O O . LEU A 1 553 ? 21.637 3.320 -28.938 1.00 43.88 553 LEU A O 1
ATOM 4296 N N . VAL A 1 554 ? 20.394 4.752 -30.144 1.00 42.56 554 VAL A N 1
ATOM 4297 C CA . VAL A 1 554 ? 19.920 3.741 -31.101 1.00 42.56 554 VAL A CA 1
ATOM 4298 C C . VAL A 1 554 ? 21.100 3.160 -31.888 1.00 42.56 554 VAL A C 1
ATOM 4300 O O . VAL A 1 554 ? 21.222 1.942 -31.990 1.00 42.56 554 VAL A O 1
ATOM 4303 N N . ARG A 1 555 ? 22.038 3.989 -32.371 1.00 42.34 555 ARG A N 1
ATOM 4304 C CA . ARG A 1 555 ? 23.250 3.514 -33.068 1.00 42.34 555 ARG A CA 1
ATOM 4305 C C . ARG A 1 555 ? 24.182 2.704 -32.163 1.00 42.34 555 ARG A C 1
ATOM 4307 O O . ARG A 1 555 ? 24.709 1.698 -32.625 1.00 42.34 555 ARG A O 1
ATOM 4314 N N . ALA A 1 556 ? 24.360 3.088 -30.900 1.00 42.31 556 ALA A N 1
ATOM 4315 C CA . ALA A 1 556 ? 25.177 2.359 -29.931 1.00 42.31 556 ALA A CA 1
ATOM 4316 C C . ALA A 1 556 ? 24.552 1.002 -29.565 1.00 42.31 556 ALA A C 1
ATOM 4318 O O . ALA A 1 556 ? 25.254 -0.007 -29.562 1.00 42.31 556 ALA A O 1
ATOM 4319 N N . ALA A 1 557 ? 23.230 0.945 -29.370 1.00 42.34 557 ALA A N 1
ATOM 4320 C CA . ALA A 1 557 ? 22.499 -0.302 -29.146 1.00 42.34 557 ALA A CA 1
ATOM 4321 C C . ALA A 1 557 ? 22.553 -1.234 -30.375 1.00 42.34 557 ALA A C 1
ATOM 4323 O O . ALA A 1 557 ? 22.806 -2.431 -30.237 1.00 42.34 557 ALA A O 1
ATOM 4324 N N . PHE A 1 558 ? 22.416 -0.693 -31.594 1.00 42.38 558 PHE A N 1
ATOM 4325 C CA . PHE A 1 558 ? 22.577 -1.459 -32.839 1.00 42.38 558 PHE A CA 1
ATOM 4326 C C . PHE A 1 558 ? 24.028 -1.894 -33.106 1.00 42.38 558 PHE A C 1
ATOM 4328 O O . PHE A 1 558 ? 24.250 -2.960 -33.681 1.00 42.38 558 PHE A O 1
ATOM 4335 N N . ALA A 1 559 ? 25.025 -1.096 -32.716 1.00 42.66 559 ALA A N 1
ATOM 4336 C CA . ALA A 1 559 ? 26.441 -1.445 -32.836 1.00 42.66 559 ALA A CA 1
ATOM 4337 C C . ALA A 1 559 ? 26.857 -2.512 -31.813 1.00 42.66 559 ALA A C 1
ATOM 4339 O O . ALA A 1 559 ? 27.655 -3.387 -32.140 1.00 42.66 559 ALA A O 1
ATOM 4340 N N . TRP A 1 560 ? 26.284 -2.478 -30.607 1.00 44.91 560 TRP A N 1
ATOM 4341 C CA . TRP A 1 560 ? 26.442 -3.524 -29.599 1.00 44.91 560 TRP A CA 1
ATOM 4342 C C . TRP A 1 560 ? 25.777 -4.837 -30.040 1.00 44.91 560 TRP A C 1
ATOM 4344 O O . TRP A 1 560 ? 26.410 -5.887 -29.955 1.00 44.91 560 TRP A O 1
ATOM 4354 N N . ARG A 1 561 ? 24.567 -4.778 -30.624 1.00 43.38 561 ARG A N 1
ATOM 4355 C CA . ARG A 1 561 ? 23.890 -5.943 -31.228 1.00 43.38 561 ARG A CA 1
ATOM 4356 C C . ARG A 1 561 ? 24.706 -6.557 -32.368 1.00 43.38 561 ARG A C 1
ATOM 4358 O O . ARG A 1 561 ? 24.867 -7.764 -32.402 1.00 43.38 561 ARG A O 1
ATOM 4365 N N . ARG A 1 562 ? 25.285 -5.739 -33.256 1.00 45.09 562 ARG A N 1
ATOM 4366 C CA . ARG A 1 562 ? 26.151 -6.219 -34.353 1.00 45.09 562 ARG A CA 1
ATOM 4367 C C . ARG A 1 562 ? 27.452 -6.881 -33.886 1.00 45.09 562 ARG A C 1
ATOM 4369 O O . ARG A 1 562 ? 28.024 -7.659 -34.643 1.00 45.09 562 ARG A O 1
ATOM 4376 N N . ARG A 1 563 ? 27.943 -6.556 -32.686 1.00 42.75 563 ARG A N 1
ATOM 4377 C CA . ARG A 1 563 ? 29.156 -7.167 -32.113 1.00 42.75 563 ARG A CA 1
ATOM 4378 C C . ARG A 1 563 ? 28.881 -8.448 -31.334 1.00 42.75 563 ARG A C 1
ATOM 4380 O O . ARG A 1 563 ? 29.781 -9.267 -31.239 1.00 42.75 563 ARG A O 1
ATOM 4387 N N . ASN A 1 564 ? 27.671 -8.612 -30.807 1.00 41.41 564 ASN A N 1
ATOM 4388 C CA . ASN A 1 564 ? 27.305 -9.722 -29.924 1.00 41.41 564 ASN A CA 1
ATOM 4389 C C . ASN A 1 564 ? 26.186 -10.597 -30.511 1.00 41.41 564 ASN A C 1
ATOM 4391 O O . ASN A 1 564 ? 25.446 -11.221 -29.757 1.00 41.41 564 ASN A O 1
ATOM 4395 N N . ASP A 1 565 ? 26.024 -10.606 -31.838 1.00 47.72 565 ASP A N 1
ATOM 4396 C CA . ASP A 1 565 ? 25.081 -11.494 -32.521 1.00 47.72 565 ASP A CA 1
ATOM 4397 C C . ASP A 1 565 ? 25.675 -12.916 -32.596 1.00 47.72 565 ASP A C 1
ATOM 4399 O O . ASP A 1 565 ? 26.659 -13.117 -33.316 1.00 47.72 565 ASP A O 1
ATOM 4403 N N . PRO A 1 566 ? 25.110 -13.905 -31.878 1.00 43.00 566 PRO A N 1
ATOM 4404 C CA . PRO A 1 566 ? 25.619 -15.276 -31.852 1.00 43.00 566 PRO A CA 1
ATOM 4405 C C . PRO A 1 566 ? 25.391 -16.032 -33.170 1.00 43.00 566 PRO A C 1
ATOM 4407 O O . PRO A 1 566 ? 25.823 -17.172 -33.292 1.00 43.00 566 PRO A O 1
ATOM 4410 N N . THR A 1 567 ? 24.726 -15.425 -34.161 1.00 45.88 567 THR A N 1
ATOM 4411 C CA . THR A 1 567 ? 24.450 -16.054 -35.464 1.00 45.88 567 THR A CA 1
ATOM 4412 C C . THR A 1 567 ? 25.445 -15.673 -36.563 1.00 45.88 567 THR A C 1
ATOM 4414 O O . THR A 1 567 ? 25.265 -16.045 -37.723 1.00 45.88 567 THR A O 1
ATOM 4417 N N . ARG A 1 568 ? 26.515 -14.937 -36.232 1.00 40.03 568 ARG A N 1
ATOM 4418 C CA . ARG A 1 568 ? 27.520 -14.520 -37.216 1.00 40.03 568 ARG A CA 1
ATOM 4419 C C . ARG A 1 568 ? 28.450 -15.695 -37.572 1.00 40.03 568 ARG A C 1
ATOM 4421 O O . ARG A 1 568 ? 29.120 -16.204 -36.675 1.00 40.03 568 ARG A O 1
ATOM 4428 N N . PRO A 1 569 ? 28.545 -16.116 -38.847 1.00 37.88 569 PRO A N 1
ATOM 4429 C CA . PRO A 1 569 ? 29.506 -17.137 -39.245 1.00 37.88 569 PRO A CA 1
ATOM 4430 C C . PRO A 1 569 ? 30.931 -16.611 -39.035 1.00 37.88 569 PRO A C 1
ATOM 4432 O O . PRO A 1 569 ? 31.250 -15.479 -39.409 1.00 37.88 569 PRO A O 1
ATOM 4435 N N . VAL A 1 570 ? 31.775 -17.432 -38.407 1.00 40.88 570 VAL A N 1
ATOM 4436 C CA . VAL A 1 570 ? 33.212 -17.174 -38.258 1.00 40.88 570 VAL A CA 1
ATOM 4437 C C . VAL A 1 570 ? 33.815 -17.070 -39.666 1.00 40.88 570 VAL A C 1
ATOM 4439 O O . VAL A 1 570 ? 33.598 -17.984 -40.465 1.00 40.88 570 VAL A O 1
ATOM 4442 N N . PRO A 1 571 ? 34.543 -15.994 -40.022 1.00 35.72 571 PRO A N 1
ATOM 4443 C CA . PRO A 1 571 ? 35.235 -15.954 -41.301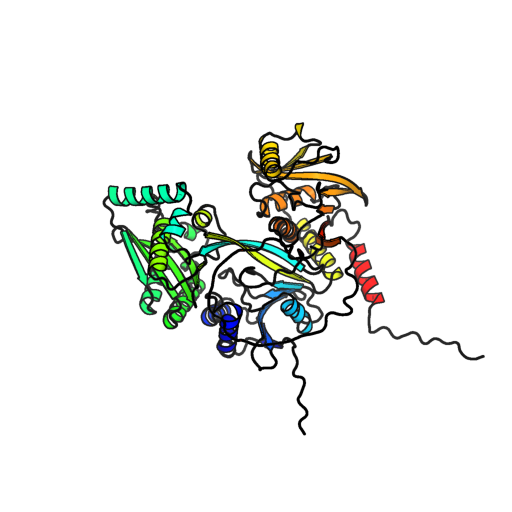 1.00 35.72 571 PRO A CA 1
ATOM 4444 C C . PRO A 1 571 ? 36.314 -17.041 -41.302 1.00 35.72 571 PRO A C 1
ATOM 4446 O O . PRO A 1 571 ? 37.202 -17.032 -40.450 1.00 35.72 571 PRO A O 1
ATOM 4449 N N . CYS A 1 572 ? 36.224 -17.988 -42.238 1.00 32.34 572 CYS A N 1
ATOM 4450 C CA . CYS A 1 572 ? 37.317 -18.912 -42.523 1.00 32.34 572 CYS A CA 1
ATOM 4451 C C . CYS A 1 572 ? 38.539 -18.104 -42.964 1.00 32.34 572 CYS A C 1
ATOM 4453 O O . CYS A 1 572 ? 38.442 -17.280 -43.871 1.00 32.34 572 CYS A O 1
ATOM 4455 N N . ASN A 1 573 ? 39.665 -18.347 -42.303 1.00 35.19 573 ASN A N 1
ATOM 4456 C CA . ASN A 1 573 ? 40.956 -17.763 -42.630 1.00 35.19 573 ASN A CA 1
ATOM 4457 C C . ASN A 1 573 ? 41.545 -18.547 -43.820 1.00 35.19 573 ASN A C 1
ATOM 4459 O O . ASN A 1 573 ? 41.779 -19.747 -43.658 1.00 35.19 573 ASN A O 1
ATOM 4463 N N . PRO A 1 574 ? 41.765 -17.954 -45.006 1.00 42.00 574 PRO A N 1
ATOM 4464 C CA . PRO A 1 574 ? 42.442 -18.632 -46.094 1.00 42.00 574 PRO A CA 1
ATOM 4465 C C . PRO A 1 574 ? 43.897 -18.173 -46.092 1.00 42.00 574 PRO A C 1
ATOM 4467 O O . PRO A 1 574 ? 44.194 -17.167 -46.711 1.00 42.00 574 PRO A O 1
ATOM 4470 N N . GLU A 1 575 ? 44.773 -18.860 -45.360 1.00 35.94 575 GLU A N 1
ATOM 4471 C CA . GLU A 1 575 ? 46.228 -18.831 -45.592 1.00 35.94 575 GLU A CA 1
ATOM 4472 C C . GLU A 1 575 ? 46.935 -19.803 -44.635 1.00 35.94 575 GLU A C 1
ATOM 4474 O O . GLU A 1 575 ? 47.380 -19.465 -43.542 1.00 35.94 575 GLU A O 1
ATOM 4479 N N . SER A 1 576 ? 47.020 -21.058 -45.070 1.00 36.31 576 SER A N 1
ATOM 4480 C CA . SER A 1 576 ? 48.119 -21.956 -44.719 1.00 36.31 576 SER A CA 1
ATOM 4481 C C . SER A 1 576 ? 48.324 -22.915 -45.892 1.00 36.31 576 SER A C 1
ATOM 4483 O O . SER A 1 576 ? 47.837 -24.045 -45.900 1.00 36.31 576 SER A O 1
ATOM 4485 N N . SER A 1 577 ? 48.997 -22.424 -46.927 1.00 36.62 577 SER A N 1
ATOM 4486 C CA . SER A 1 577 ? 49.613 -23.260 -47.952 1.00 36.62 577 SER A CA 1
ATOM 4487 C C . SER A 1 577 ? 50.843 -22.539 -48.487 1.00 36.62 577 SER A C 1
ATOM 4489 O O . SER A 1 577 ? 50.783 -21.892 -49.530 1.00 36.62 577 SER A O 1
ATOM 4491 N N . SER A 1 578 ? 51.925 -22.641 -47.718 1.00 36.12 578 SER A N 1
ATOM 4492 C CA . SER A 1 578 ? 53.317 -22.713 -48.178 1.00 36.12 578 SER A CA 1
ATOM 4493 C C . SER A 1 578 ? 54.213 -22.974 -46.979 1.00 36.12 578 SER A C 1
ATOM 4495 O O . SER A 1 578 ? 54.181 -22.117 -46.064 1.00 36.12 578 SER A O 1
#

Sequence (578 aa):
MSSSPARSTAWRLLPLDGGWRSHAARWDALNQRLLGGHPLLTSIVVGELLAHYGTGRELLADLPGDDGQSLAMCILVPSSPWRWSSFLPAQTQLALQLMADVEQARGLFRALPWHVLQLDLLCQDPQLMRLAPEPEPLSHVMLHARTVHVDLLAGWDAYWHSRSANLRANMRRYQNRLTGDGKSMHFECHVTADDVAAAVHRYADLETRGWKAQEGTALKSSAAQFDHYLKVMRQSAEAGSARVYELYIDGALAASRLTLVSGTTLVILKTTYDENLANYAPGRQHLLQLLQHEFAAGALTRIEFYTNANADTLAWATDSRWIRHVTLERSAPTSLLVSSMRFVRRALKADPATAEGWLLQHAPNVEQLPEPARQLLERVAKSFSALPKGGSVRRYYWVSKGAEVKAVLPVEVDRRWGGEVLRSVTQSLDTALPVLAATDPADPTPIRQLLTQLLGGRSRVACIELSPWNPGHAETLAWSSAASELGLPVLWQAQGPAPAPLSEALVLPQPLIEQVECRGQTAIEGMPTPAPASRRWRLTIHNPSTWLGAAALVRAAFAWRRRNDPTRPVPCNPESSS

Organism: NCBI:txid2499851